Protein AF-A0A6C2YQS1-F1 (afdb_monomer_lite)

Sequence (411 aa):
MSFSQAERLVLRTVELLSPTHWSVVDHALEYRTVFTGYKEISEVEIIHVVGSLLERGLIQIIDQRAITEIQSLLLQQNCHGPIFGFPQTGCLDFTLSGAEQWRMAESSNATPNPNWSVSTERHVKYYCMTLEATRRLASVTDHSDQISVCGRTPIGRWRLVTWEDYLHGYVMDFVEINSNLLPAPQSTLSRSCDFLRIGDWLFFDFAKILAGKLLFGSPEADHENLQFSAEEGVCLALVSGLFGFGNATKDSVERGLHQVFRNATARSPVQVRGVVDQLISRGMIVVAANDGDKSPRRLPVNASSEINLVSNSIDNESLILSSNGISALRAIRQTYWRNDGWNDYVLGERLVEESRLEYYLTHSGAVHAARAYEKAAVKSYVSEIEMIETWCPYWWDIYPQGFRFRVRSIL

pLDDT: mean 73.85, std 17.31, range [25.89, 97.62]

Organism: NCBI:txid692036

Foldseek 3Di:
DADDLLLLLLQVLCVAPLAFPVCSLVSSVVVCVVDPPRVPQDSVNNNVSVVVCVVVQQKDQDAPVNQVVLVVVCVVVVAADLLQDARDHRGIHGDLVNLVVSCVNVVVPDDPDFFWKKKKKFKKKKKFLDPLLVVVLVVVCVPPPQKDKDDKDKDAWEDQFPPDIRGITIIIIMIGIHMHTPPDPVVVVVPVVPPVPSLNVLLLVVLLVLLCCQVPNDPPQPPVPQPDHSLLLLLLCLLRCQSVNPQDAPVNSLVSSCSSVVVNDPDDPDCSPCSVVVCVVVVQKDFDACPVPDDQPDDDDDDDHYPPSPDDDSPHRGIHGDPNSVVSNVVCCVRRVVPPCVSSSRMRMDGQKMKMKTKGPDPVSQVVVLVVVVVVPAQKDKADKDKDAWYHNYSSRIDRIMIIIMIMHDD

Radius of gyration: 25.56 Å; chains: 1; bounding box: 59×58×67 Å

Structure (mmCIF, N/CA/C/O backbone):
data_AF-A0A6C2YQS1-F1
#
_entry.id   AF-A0A6C2YQS1-F1
#
loop_
_atom_site.group_PDB
_atom_site.id
_atom_site.type_symbol
_atom_site.label_atom_id
_atom_site.label_alt_id
_atom_site.label_comp_id
_atom_site.label_asym_id
_atom_site.label_entity_id
_atom_site.label_seq_id
_atom_site.pdbx_PDB_ins_code
_atom_site.Cartn_x
_atom_site.Cartn_y
_atom_site.Cartn_z
_atom_site.occupancy
_atom_site.B_iso_or_equiv
_atom_site.auth_seq_id
_atom_site.auth_comp_id
_atom_site.auth_asym_id
_atom_site.auth_atom_id
_atom_site.pdbx_PDB_model_num
ATOM 1 N N . MET A 1 1 ? -9.844 2.515 33.259 1.00 70.94 1 MET A N 1
ATOM 2 C CA . MET A 1 1 ? -9.329 1.152 33.533 1.00 70.94 1 MET A CA 1
ATOM 3 C C . MET A 1 1 ? -7.872 1.099 33.104 1.00 70.94 1 MET A C 1
ATOM 5 O O . MET A 1 1 ? -7.515 1.849 32.207 1.00 70.94 1 MET A O 1
ATOM 9 N N . SER A 1 2 ? -7.039 0.270 33.735 1.00 87.88 2 SER A N 1
ATOM 10 C CA . SER A 1 2 ? -5.665 0.041 33.265 1.00 87.88 2 SER A CA 1
ATOM 11 C C . SER A 1 2 ? -5.615 -1.264 32.482 1.00 87.88 2 SER A 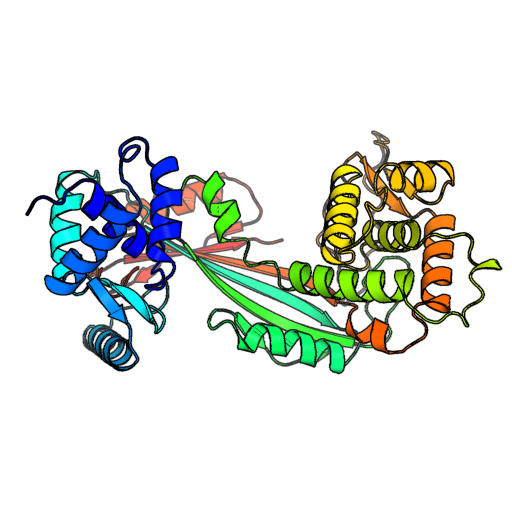C 1
ATOM 13 O O . SER A 1 2 ? -6.007 -2.291 33.026 1.00 87.88 2 SER A O 1
ATOM 15 N N . PHE A 1 3 ? -5.121 -1.217 31.246 1.00 93.25 3 PHE A N 1
ATOM 16 C CA . PHE A 1 3 ? -4.828 -2.410 30.451 1.00 93.25 3 PHE A CA 1
ATOM 17 C C . PHE A 1 3 ? -3.500 -3.039 30.879 1.00 93.25 3 PHE A C 1
ATOM 19 O O . PHE A 1 3 ? -2.530 -2.313 31.147 1.00 93.25 3 PHE A O 1
ATOM 26 N N . SER A 1 4 ? -3.451 -4.370 30.918 1.00 93.62 4 SER A N 1
ATOM 27 C CA . SER A 1 4 ? -2.218 -5.147 31.067 1.00 93.62 4 SER A CA 1
ATOM 28 C C . SER A 1 4 ? -1.286 -4.936 29.865 1.00 93.62 4 SER A C 1
ATOM 30 O O . SER A 1 4 ? -1.695 -4.417 28.826 1.00 93.62 4 SER A O 1
ATOM 32 N N . GLN A 1 5 ? -0.017 -5.338 29.974 1.00 91.50 5 GLN A N 1
ATOM 33 C CA . GLN A 1 5 ? 0.907 -5.250 28.835 1.00 91.50 5 GLN A CA 1
ATOM 34 C C . GLN A 1 5 ? 0.432 -6.101 27.647 1.00 91.50 5 GLN A C 1
ATOM 36 O O . GLN A 1 5 ? 0.480 -5.636 26.512 1.00 91.50 5 GLN A O 1
ATOM 41 N N . ALA A 1 6 ? -0.082 -7.307 27.894 1.00 93.19 6 ALA A N 1
ATOM 42 C CA . ALA A 1 6 ? -0.609 -8.166 26.838 1.00 93.19 6 ALA A CA 1
ATOM 43 C C . ALA A 1 6 ? -1.870 -7.577 26.181 1.00 93.19 6 ALA A C 1
ATOM 45 O O . ALA A 1 6 ? -1.970 -7.570 24.956 1.00 93.19 6 ALA A O 1
ATOM 46 N N . GLU A 1 7 ? -2.779 -6.984 26.963 1.00 95.12 7 GLU A N 1
ATOM 47 C CA . GLU A 1 7 ? -3.939 -6.257 26.423 1.00 95.12 7 GLU A CA 1
ATOM 48 C C . GLU A 1 7 ? -3.512 -5.074 25.555 1.00 95.12 7 GLU A C 1
ATOM 50 O O . GLU A 1 7 ? -4.018 -4.923 24.448 1.00 95.12 7 GLU A O 1
ATOM 55 N N . ARG A 1 8 ? -2.546 -4.266 26.009 1.00 92.69 8 ARG A N 1
ATOM 56 C CA . ARG A 1 8 ? -2.022 -3.142 25.216 1.00 92.69 8 ARG A CA 1
ATOM 57 C C . ARG A 1 8 ? -1.396 -3.610 23.906 1.00 92.69 8 ARG A C 1
ATOM 59 O O . ARG A 1 8 ? -1.625 -2.976 22.884 1.00 92.69 8 ARG A O 1
ATOM 66 N N . LEU A 1 9 ? -0.642 -4.713 23.916 1.00 91.00 9 LEU A N 1
ATOM 67 C CA . LEU A 1 9 ? -0.051 -5.276 22.700 1.00 91.00 9 LEU A CA 1
ATOM 68 C C . LEU A 1 9 ? -1.131 -5.708 21.698 1.00 91.00 9 LEU A C 1
ATOM 70 O O . LEU A 1 9 ? -1.037 -5.371 20.518 1.00 91.00 9 LEU A O 1
ATOM 74 N N . VAL A 1 10 ? -2.168 -6.412 22.161 1.00 92.69 10 VAL A N 1
ATOM 75 C CA . VAL A 1 10 ? -3.277 -6.863 21.304 1.00 92.69 10 VAL A CA 1
ATOM 76 C C . VAL A 1 10 ? -4.084 -5.680 20.777 1.00 92.69 10 VAL A C 1
ATOM 78 O O . VAL A 1 10 ? -4.277 -5.584 19.570 1.00 92.69 10 VAL A O 1
ATOM 81 N N . LEU A 1 11 ? -4.498 -4.746 21.638 1.00 92.81 11 LEU A N 1
ATOM 82 C CA . LEU A 1 11 ? -5.263 -3.562 21.228 1.00 92.81 11 LEU A CA 1
ATOM 83 C C . LEU A 1 11 ? -4.470 -2.684 20.256 1.00 92.81 11 LEU A C 1
ATOM 85 O O . LEU A 1 11 ? -5.029 -2.214 19.270 1.00 92.81 11 LEU A O 1
ATOM 89 N N . ARG A 1 12 ? -3.155 -2.538 20.461 1.00 88.81 12 ARG A N 1
ATOM 90 C CA . ARG A 1 12 ? -2.282 -1.839 19.513 1.00 88.81 12 ARG A CA 1
ATOM 91 C C . ARG A 1 12 ? -2.159 -2.585 18.185 1.00 88.81 12 ARG A C 1
ATOM 93 O O . ARG A 1 12 ? -2.128 -1.954 17.139 1.00 88.81 12 ARG A O 1
ATOM 100 N N . THR A 1 13 ? -2.107 -3.915 18.208 1.00 84.69 13 THR A N 1
ATOM 101 C CA . THR A 1 13 ? -2.098 -4.732 16.982 1.00 84.69 13 THR A CA 1
ATOM 102 C C . THR A 1 13 ? -3.413 -4.572 16.212 1.00 84.69 13 THR A C 1
ATOM 104 O O . THR A 1 13 ? -3.388 -4.418 14.994 1.00 84.69 13 THR A O 1
ATOM 107 N N . VAL A 1 14 ? -4.549 -4.548 16.919 1.00 87.56 14 VAL A N 1
ATOM 108 C CA . VAL A 1 14 ? -5.878 -4.296 16.341 1.00 87.56 14 VAL A CA 1
ATOM 109 C C . VAL A 1 14 ? -5.957 -2.901 15.724 1.00 87.56 14 VAL A C 1
ATOM 111 O O . VAL A 1 14 ? -6.312 -2.786 14.556 1.00 87.56 14 VAL A O 1
ATOM 114 N N . GLU A 1 15 ? -5.538 -1.869 16.460 1.00 85.06 15 GLU A N 1
ATOM 115 C CA . GLU A 1 15 ? -5.487 -0.480 15.986 1.00 85.06 15 GLU A CA 1
ATOM 116 C C . GLU A 1 15 ? -4.673 -0.332 14.699 1.00 85.06 15 GLU A C 1
ATOM 118 O O . GLU A 1 15 ? -5.109 0.341 13.775 1.00 85.06 15 GLU A O 1
ATOM 123 N N . LEU A 1 16 ? -3.490 -0.949 14.634 1.00 77.31 16 LEU A N 1
ATOM 124 C CA . LEU A 1 16 ? -2.558 -0.730 13.528 1.00 77.31 16 LEU A CA 1
ATOM 125 C C . LEU A 1 16 ? -2.881 -1.547 12.273 1.00 77.31 16 LEU A C 1
ATOM 127 O O . LEU A 1 16 ? -2.541 -1.103 11.180 1.00 77.31 16 LEU A O 1
ATOM 131 N N . LEU A 1 17 ? -3.454 -2.747 12.419 1.00 71.50 17 LEU A N 1
ATOM 132 C CA . LEU A 1 17 ? -3.538 -3.713 11.317 1.00 71.50 17 LEU A CA 1
ATOM 133 C C . LEU A 1 17 ? -4.948 -4.195 10.986 1.00 71.50 17 LEU A C 1
ATOM 135 O O . LEU A 1 17 ? -5.102 -4.828 9.946 1.00 71.50 17 LEU A O 1
ATOM 139 N N . SER A 1 18 ? -5.949 -3.970 11.849 1.00 76.94 18 SER A N 1
ATOM 140 C CA . SER A 1 18 ? -7.269 -4.620 11.723 1.00 76.94 18 SER A CA 1
ATOM 141 C C . SER A 1 18 ? -7.139 -6.117 11.371 1.00 76.94 18 SER A C 1
ATOM 143 O O . SER A 1 18 ? -7.647 -6.567 10.341 1.00 76.94 18 SER A O 1
ATOM 145 N N . PRO A 1 19 ? -6.364 -6.897 12.149 1.00 66.69 19 PRO A N 1
ATOM 146 C CA . PRO A 1 19 ? -5.962 -8.242 11.768 1.00 66.69 19 PRO A CA 1
ATOM 147 C C . PRO A 1 19 ? -7.165 -9.183 11.735 1.00 66.69 19 PRO A C 1
ATOM 149 O O . PRO A 1 19 ? -8.113 -9.027 12.501 1.00 66.69 19 PRO A O 1
ATOM 152 N N . THR A 1 20 ? -7.098 -10.235 10.922 1.00 75.62 20 THR A N 1
ATOM 153 C CA . THR A 1 20 ? -8.062 -11.336 11.043 1.00 75.62 20 THR A CA 1
ATOM 154 C C . THR A 1 20 ? -7.970 -11.982 12.425 1.00 75.62 20 THR A C 1
ATOM 156 O O . THR A 1 20 ? -6.904 -12.004 13.047 1.00 75.62 20 THR A O 1
ATOM 159 N N . HIS A 1 21 ? -9.069 -12.567 12.901 1.00 73.19 21 HIS A N 1
ATOM 160 C CA . HIS A 1 21 ? -9.059 -13.314 14.165 1.00 73.19 21 HIS A CA 1
ATOM 161 C C . HIS A 1 21 ? -8.071 -14.496 14.169 1.00 73.19 21 HIS A C 1
ATOM 163 O O . HIS A 1 21 ? -7.638 -14.915 15.238 1.00 73.19 21 HIS A O 1
ATOM 169 N N . TRP A 1 22 ? -7.668 -14.994 12.995 1.00 69.81 22 TRP A N 1
ATOM 170 C CA . TRP A 1 22 ? -6.648 -16.036 12.849 1.00 69.81 22 TRP A CA 1
ATOM 171 C C . TRP A 1 22 ? -5.214 -15.493 12.890 1.00 69.81 22 TRP A C 1
ATOM 173 O O . TRP A 1 22 ? -4.325 -16.182 13.371 1.00 69.81 22 TRP A O 1
ATOM 183 N N . SER A 1 23 ? -4.982 -14.269 12.401 1.00 77.69 23 SER A N 1
ATOM 184 C CA . SER A 1 23 ? -3.636 -13.694 12.236 1.00 77.69 23 SER A CA 1
ATOM 185 C C . SER A 1 23 ? -3.222 -12.738 13.358 1.00 77.69 23 SER A C 1
ATOM 187 O O . SER A 1 23 ? -2.073 -12.306 13.407 1.00 77.69 23 SER A O 1
ATOM 189 N N . VAL A 1 24 ? -4.142 -12.369 14.258 1.00 79.75 24 VAL A N 1
ATOM 190 C CA . VAL A 1 24 ? -3.860 -11.430 15.361 1.00 79.75 24 VAL A CA 1
ATOM 191 C C . VAL A 1 24 ? -2.733 -11.919 16.272 1.00 79.75 24 VAL A C 1
ATOM 193 O O . VAL A 1 24 ? -1.947 -11.110 16.758 1.00 79.75 24 VAL A O 1
ATOM 196 N N . VAL A 1 25 ? -2.628 -13.235 16.471 1.00 81.50 25 VAL A N 1
ATOM 197 C CA . VAL A 1 25 ? -1.597 -13.853 17.310 1.00 81.50 25 VAL A CA 1
ATOM 198 C C . VAL A 1 25 ? -0.216 -13.675 16.681 1.00 81.50 25 VAL A C 1
ATOM 200 O O . VAL A 1 25 ? 0.686 -13.152 17.337 1.00 81.50 25 VAL A O 1
ATOM 203 N N . ASP A 1 26 ? -0.078 -14.026 15.401 1.00 76.62 26 ASP A N 1
ATOM 204 C CA . ASP A 1 26 ? 1.176 -13.904 14.653 1.00 76.62 26 ASP A CA 1
ATOM 205 C C . ASP A 1 26 ? 1.649 -12.446 14.603 1.00 76.62 26 ASP A C 1
ATOM 207 O O . ASP A 1 26 ? 2.779 -12.138 14.989 1.00 76.62 26 ASP A O 1
ATOM 211 N N . HIS A 1 27 ? 0.758 -11.519 14.240 1.00 78.44 27 HIS A N 1
ATOM 212 C CA . HIS A 1 27 ? 1.090 -10.094 14.177 1.00 78.44 27 HIS A CA 1
ATOM 213 C C . HIS A 1 27 ? 1.464 -9.508 15.548 1.00 78.44 27 HIS A C 1
ATOM 215 O O . HIS A 1 27 ? 2.399 -8.710 15.649 1.00 78.44 27 HIS A O 1
ATOM 221 N N . ALA A 1 28 ? 0.777 -9.905 16.623 1.00 81.38 28 ALA A N 1
ATOM 222 C CA . ALA A 1 28 ? 1.113 -9.450 17.970 1.00 81.38 28 ALA A CA 1
ATOM 223 C C . ALA A 1 28 ? 2.494 -9.969 18.411 1.00 81.38 28 ALA A C 1
ATOM 225 O O . ALA A 1 28 ? 3.279 -9.215 18.996 1.00 81.38 28 ALA A O 1
ATOM 226 N N . LEU A 1 29 ? 2.832 -11.225 18.093 1.00 81.31 29 LEU A N 1
ATOM 227 C CA . LEU A 1 29 ? 4.155 -11.799 18.359 1.00 81.31 29 LEU A CA 1
ATOM 228 C C . LEU A 1 29 ? 5.267 -11.096 17.571 1.00 81.31 29 LEU A C 1
ATOM 230 O O . LEU A 1 29 ? 6.351 -10.877 18.123 1.00 81.31 29 LEU A O 1
ATOM 234 N N . GLU A 1 30 ? 5.008 -10.703 16.323 1.00 79.12 30 GLU A N 1
ATOM 235 C CA . GLU A 1 30 ? 5.934 -9.894 15.525 1.00 79.12 30 GLU A CA 1
ATOM 236 C C . GLU A 1 30 ? 6.138 -8.506 16.149 1.00 79.12 30 GLU A C 1
ATOM 238 O O . GLU A 1 30 ? 7.278 -8.110 16.428 1.00 79.12 30 GLU A O 1
ATOM 243 N N . TYR A 1 31 ? 5.056 -7.788 16.469 1.00 77.50 31 TYR A N 1
ATOM 244 C CA . TYR A 1 31 ? 5.139 -6.448 17.062 1.00 77.50 31 TYR A CA 1
ATOM 245 C C . TYR A 1 31 ? 5.791 -6.422 18.438 1.00 77.50 31 TYR A C 1
ATOM 247 O O . TYR A 1 31 ? 6.477 -5.453 18.776 1.00 77.50 31 TYR A O 1
ATOM 255 N N . ARG A 1 32 ? 5.661 -7.501 19.212 1.00 81.06 32 ARG A N 1
ATOM 256 C CA . ARG A 1 32 ? 6.355 -7.675 20.492 1.00 81.06 32 ARG A CA 1
ATOM 257 C C . ARG A 1 32 ? 7.863 -7.419 20.382 1.00 81.06 32 ARG A C 1
ATOM 259 O O . ARG A 1 32 ? 8.477 -6.941 21.332 1.00 81.06 32 ARG A O 1
ATOM 266 N N . THR A 1 33 ? 8.470 -7.748 19.238 1.00 74.12 33 THR A N 1
ATOM 267 C CA . THR A 1 33 ? 9.911 -7.552 19.002 1.00 74.12 33 THR A CA 1
ATOM 268 C C . THR A 1 33 ? 10.276 -6.101 18.688 1.00 74.12 33 THR A C 1
ATOM 270 O O . THR A 1 33 ? 11.383 -5.665 19.008 1.00 74.12 33 THR A O 1
ATOM 273 N N . VAL A 1 34 ? 9.340 -5.350 18.103 1.00 72.25 34 VAL A N 1
ATOM 274 C CA . VAL A 1 34 ? 9.510 -3.949 17.700 1.00 72.25 34 VAL A CA 1
ATOM 275 C C . VAL A 1 34 ? 9.379 -3.019 18.904 1.00 72.25 34 VAL A C 1
ATOM 277 O O . VAL A 1 34 ? 10.141 -2.064 19.049 1.00 72.25 34 VAL A O 1
ATOM 280 N N . PHE A 1 35 ? 8.443 -3.313 19.803 1.00 70.88 35 PHE A N 1
ATOM 281 C CA . PHE A 1 35 ? 8.203 -2.504 20.988 1.00 70.88 35 PHE A CA 1
ATOM 282 C C . PHE A 1 35 ? 8.990 -3.054 22.186 1.00 70.88 35 PHE A C 1
ATOM 284 O O . PHE A 1 35 ? 8.697 -4.119 22.727 1.00 70.88 35 PHE A O 1
ATOM 291 N N . THR A 1 36 ? 9.992 -2.299 22.643 1.00 58.44 36 THR A N 1
ATOM 292 C CA . THR A 1 36 ? 10.991 -2.723 23.645 1.00 58.44 36 THR A CA 1
ATOM 293 C C . THR A 1 36 ? 10.430 -3.121 25.020 1.00 58.44 36 THR A C 1
ATOM 295 O O . THR A 1 36 ? 11.177 -3.686 25.818 1.00 58.44 36 THR A O 1
ATOM 298 N N . GLY A 1 37 ? 9.140 -2.889 25.287 1.00 70.44 37 GLY A N 1
ATOM 299 C CA . GLY A 1 37 ? 8.467 -3.169 26.560 1.00 70.44 37 GLY A CA 1
ATOM 300 C C . GLY A 1 37 ? 7.665 -4.474 26.654 1.00 70.44 37 GLY A C 1
ATOM 301 O O . GLY A 1 37 ? 7.108 -4.724 27.715 1.00 70.44 37 GLY A O 1
ATOM 302 N N . TYR A 1 38 ? 7.585 -5.298 25.600 1.00 75.31 38 TYR A N 1
ATOM 303 C CA . TYR A 1 38 ? 6.633 -6.429 25.547 1.00 75.31 38 TYR A CA 1
ATOM 304 C C . TYR A 1 38 ? 7.278 -7.831 25.535 1.00 75.31 38 TYR A C 1
ATOM 306 O O . TYR A 1 38 ? 6.598 -8.824 25.297 1.00 75.31 38 TYR A O 1
ATOM 314 N N . LYS A 1 39 ? 8.590 -7.945 25.786 1.00 68.00 39 LYS A N 1
ATOM 315 C CA . LYS A 1 39 ? 9.417 -9.125 25.443 1.00 68.00 39 LYS A CA 1
ATOM 316 C C . LYS A 1 39 ? 9.021 -10.481 26.060 1.00 68.00 39 LYS A C 1
ATOM 318 O O . LYS A 1 39 ? 9.524 -11.493 25.581 1.00 68.00 39 LYS A O 1
ATOM 323 N N . GLU A 1 40 ? 8.133 -10.535 27.050 1.00 83.75 40 GLU A N 1
ATOM 324 C CA . GLU A 1 40 ? 7.796 -11.773 27.779 1.00 83.75 40 GLU A CA 1
ATOM 325 C C . GLU A 1 40 ? 6.407 -12.354 27.464 1.00 83.75 40 GLU A C 1
ATOM 327 O O . GLU A 1 40 ? 6.079 -13.434 27.945 1.00 83.75 40 GLU A O 1
ATOM 332 N N . ILE A 1 41 ? 5.605 -11.699 26.619 1.00 89.25 41 ILE A N 1
ATOM 333 C CA . ILE A 1 41 ? 4.220 -12.130 26.361 1.00 89.25 41 ILE A CA 1
ATOM 334 C C . ILE A 1 41 ? 4.194 -13.376 25.472 1.00 89.25 41 ILE A C 1
ATOM 336 O O . ILE A 1 41 ? 4.744 -13.356 24.368 1.00 89.25 41 ILE A O 1
ATOM 340 N N . SER A 1 42 ? 3.560 -14.452 25.937 1.00 92.56 42 SER A N 1
ATOM 341 C CA . SER A 1 42 ? 3.475 -15.731 25.212 1.00 92.56 42 SER A CA 1
ATOM 342 C C . SER A 1 42 ? 2.295 -15.795 24.231 1.00 92.56 42 SER A C 1
ATOM 344 O O . SER A 1 42 ? 1.331 -15.044 24.348 1.00 92.56 42 SER A O 1
ATOM 346 N N . GLU A 1 43 ? 2.335 -16.737 23.285 1.00 91.75 43 GLU A N 1
ATOM 347 C CA . GLU A 1 43 ? 1.226 -17.005 22.353 1.00 91.75 43 GLU A CA 1
ATOM 348 C C . GLU A 1 43 ? -0.086 -17.335 23.089 1.00 91.75 43 GLU A C 1
ATOM 350 O O . GLU A 1 43 ? -1.137 -16.763 22.806 1.00 91.75 43 GLU A O 1
ATOM 355 N N . VAL A 1 44 ? -0.007 -18.207 24.102 1.00 94.12 44 VAL A N 1
ATOM 356 C CA . VAL A 1 44 ? -1.153 -18.625 24.927 1.00 94.12 44 VAL A CA 1
ATOM 357 C C . VAL A 1 44 ? -1.773 -17.434 25.660 1.00 94.12 44 VAL A C 1
ATOM 359 O O . VAL A 1 44 ? -2.994 -17.328 25.766 1.00 94.12 44 VAL A O 1
ATOM 362 N N . GLU A 1 45 ? -0.935 -16.519 26.145 1.00 94.94 45 GLU A N 1
ATOM 363 C CA . GLU A 1 45 ? -1.384 -15.296 26.808 1.00 94.94 45 GLU A CA 1
ATOM 364 C C . GLU A 1 45 ? -2.108 -14.356 25.836 1.00 94.94 45 GLU A C 1
ATOM 366 O O . GLU A 1 45 ? -3.161 -13.826 26.184 1.00 94.94 45 GLU A O 1
ATOM 371 N N . ILE A 1 46 ? -1.611 -14.207 24.601 1.00 93.12 46 ILE A N 1
ATOM 372 C CA . ILE A 1 46 ? -2.275 -13.412 23.555 1.00 93.12 46 ILE A CA 1
ATOM 373 C C . ILE A 1 46 ? -3.659 -13.985 23.239 1.00 93.12 46 ILE A C 1
ATOM 375 O O . ILE A 1 46 ? -4.633 -13.235 23.218 1.00 93.12 46 ILE A O 1
ATOM 379 N N . ILE A 1 47 ? -3.772 -15.305 23.051 1.00 93.25 47 ILE A N 1
ATOM 380 C CA . ILE A 1 47 ? -5.056 -15.974 22.783 1.00 93.25 47 ILE A CA 1
ATOM 381 C C . ILE A 1 47 ? -6.049 -15.716 23.923 1.00 93.25 47 ILE A C 1
ATOM 383 O O . ILE A 1 47 ? -7.201 -15.348 23.678 1.00 93.25 47 ILE A O 1
ATOM 387 N N . HIS A 1 48 ? -5.601 -15.862 25.173 1.00 96.62 48 HIS A N 1
ATOM 388 C CA . HIS A 1 48 ? -6.441 -15.606 26.342 1.00 96.62 48 HIS A CA 1
ATOM 389 C C . HIS A 1 48 ? -6.908 -14.144 26.410 1.00 96.62 48 HIS A C 1
ATOM 391 O O . HIS A 1 48 ? -8.079 -13.873 26.676 1.00 96.62 48 HIS A O 1
ATOM 397 N N . VAL A 1 49 ? -6.011 -13.199 26.120 1.00 96.69 49 VAL A N 1
ATOM 398 C CA . VAL A 1 49 ? -6.323 -11.767 26.080 1.00 96.69 49 VAL A CA 1
ATOM 399 C C . VAL A 1 49 ? -7.326 -11.435 24.980 1.00 96.69 49 VAL A C 1
ATOM 401 O O . VAL A 1 49 ? -8.277 -10.709 25.251 1.00 96.69 49 VAL A O 1
ATOM 404 N N . VAL A 1 50 ? -7.169 -11.977 23.769 1.00 95.50 50 VAL A N 1
ATOM 405 C CA . VAL A 1 50 ? -8.134 -11.771 22.675 1.00 95.50 50 VAL A CA 1
ATOM 406 C C . VAL A 1 50 ? -9.528 -12.240 23.098 1.00 95.50 50 VAL A C 1
ATOM 408 O O . VAL A 1 50 ? -10.491 -11.488 22.949 1.00 95.50 50 VAL A O 1
ATOM 411 N N . GLY A 1 51 ? -9.633 -13.433 23.696 1.00 95.50 51 GLY A N 1
ATOM 412 C CA . GLY A 1 51 ? -10.895 -13.947 24.238 1.00 95.50 51 GLY A CA 1
ATOM 413 C C . GLY A 1 51 ? -11.504 -13.020 25.295 1.00 95.50 51 GLY A C 1
ATOM 414 O O . GLY A 1 51 ? -12.662 -12.633 25.181 1.00 95.50 51 GLY A O 1
ATOM 415 N N . SER A 1 52 ? -10.702 -12.577 26.266 1.00 97.44 52 SER A N 1
ATOM 416 C CA . SER A 1 52 ? -11.136 -11.647 27.321 1.00 97.44 52 SER A CA 1
ATOM 417 C C . SER A 1 52 ? -11.618 -10.296 26.770 1.00 97.44 52 SER A C 1
ATOM 419 O O . SER A 1 52 ? -12.635 -9.760 27.216 1.00 97.44 52 SER A O 1
ATOM 421 N N . LEU A 1 53 ? -10.927 -9.733 25.773 1.00 97.62 53 LEU A N 1
ATOM 422 C CA . LEU A 1 53 ? -11.311 -8.467 25.138 1.00 97.62 53 LEU A CA 1
ATOM 423 C C . LEU A 1 53 ? -12.618 -8.594 24.335 1.00 97.62 53 LEU A C 1
ATOM 425 O O . LEU A 1 53 ? -13.418 -7.654 24.346 1.00 97.62 53 LEU A O 1
ATOM 429 N N . LEU A 1 54 ? -12.848 -9.740 23.683 1.00 97.00 54 LEU A N 1
ATOM 430 C CA . LEU A 1 54 ? -14.108 -10.066 23.003 1.00 97.00 54 LEU A CA 1
ATOM 431 C C . LEU A 1 54 ? -15.259 -10.233 24.005 1.00 97.00 54 LEU A C 1
ATOM 433 O O . LEU A 1 54 ? -16.311 -9.623 23.835 1.00 97.00 54 LEU A O 1
ATOM 437 N N . GLU A 1 55 ? -15.055 -11.000 25.079 1.00 97.38 55 GLU A N 1
ATOM 438 C CA . GLU A 1 55 ? -16.059 -11.217 26.134 1.00 97.38 55 GLU A CA 1
ATOM 439 C C . GLU A 1 55 ? -16.476 -9.908 26.816 1.00 97.38 55 GLU A C 1
ATOM 441 O O . GLU A 1 55 ? -17.644 -9.712 27.154 1.00 97.38 55 GLU A O 1
ATOM 446 N N . ARG A 1 56 ? -15.530 -8.978 26.979 1.00 97.25 56 ARG A N 1
ATOM 447 C CA . ARG A 1 56 ? -15.779 -7.635 27.524 1.00 97.25 56 ARG A CA 1
ATOM 448 C C . ARG A 1 56 ? -16.372 -6.659 26.508 1.00 97.25 56 ARG A C 1
ATOM 450 O O . ARG A 1 56 ? -16.655 -5.521 26.879 1.00 97.25 56 ARG A O 1
ATOM 457 N N . GLY A 1 57 ? -16.528 -7.066 25.249 1.00 97.06 57 GLY A N 1
ATOM 458 C CA . GLY A 1 57 ? -17.049 -6.223 24.177 1.00 97.06 57 GLY A CA 1
ATOM 459 C C . GLY A 1 57 ? -16.173 -5.008 23.877 1.00 97.06 57 GLY A C 1
ATOM 460 O O . GLY A 1 57 ? -16.704 -3.954 23.536 1.00 97.06 57 GLY A O 1
ATOM 461 N N . LEU A 1 58 ? -14.851 -5.113 24.046 1.00 97.31 58 LEU A N 1
ATOM 462 C CA . LEU A 1 58 ? -13.902 -4.042 23.704 1.00 97.31 58 LEU A CA 1
ATOM 463 C C . LEU A 1 58 ? -13.421 -4.148 22.256 1.00 97.31 58 LEU A C 1
ATOM 465 O O . LEU A 1 58 ? -13.168 -3.143 21.597 1.00 97.31 58 LEU A O 1
ATOM 469 N N . ILE A 1 59 ? -13.333 -5.371 21.755 1.00 97.19 59 ILE A N 1
ATOM 470 C CA . ILE A 1 59 ? -13.120 -5.660 20.341 1.00 97.19 59 ILE A CA 1
ATOM 471 C C . ILE A 1 59 ? -14.267 -6.536 19.845 1.00 97.19 59 ILE A C 1
ATOM 473 O O . ILE A 1 59 ? -14.994 -7.135 20.638 1.00 97.19 59 ILE A O 1
ATOM 477 N N . GLN A 1 60 ? -14.434 -6.597 18.536 1.00 96.75 60 GLN A N 1
ATOM 478 C CA . GLN A 1 60 ? -15.451 -7.383 17.854 1.00 96.75 60 GLN A CA 1
ATOM 479 C C . GLN A 1 60 ? -14.867 -8.007 16.592 1.00 96.75 60 GLN A C 1
ATOM 481 O O . GLN A 1 60 ? -13.923 -7.475 16.009 1.00 96.75 60 GLN A O 1
ATOM 486 N N . ILE A 1 61 ? -15.450 -9.126 16.165 1.00 95.19 61 ILE A N 1
ATOM 487 C CA . ILE A 1 61 ? -15.218 -9.660 14.824 1.00 95.19 61 ILE A CA 1
ATOM 488 C C . ILE A 1 61 ? -16.167 -8.925 13.883 1.00 95.19 61 ILE A C 1
ATOM 490 O O . ILE A 1 61 ? -17.377 -8.922 14.096 1.00 95.19 61 ILE A O 1
ATOM 494 N N . ILE A 1 62 ? -15.610 -8.302 12.857 1.00 93.81 62 ILE A N 1
ATOM 495 C CA . ILE A 1 62 ? -16.352 -7.510 11.891 1.00 93.81 62 ILE A CA 1
ATOM 496 C C . ILE A 1 62 ? -17.098 -8.439 10.945 1.00 93.81 62 ILE A C 1
ATOM 498 O O . ILE A 1 62 ? -16.509 -9.280 10.270 1.00 93.81 62 ILE A O 1
ATOM 502 N N . ASP A 1 63 ? -18.412 -8.279 10.893 1.00 92.69 63 ASP A N 1
ATOM 503 C CA . ASP A 1 63 ? -19.281 -8.902 9.908 1.00 92.69 63 ASP A CA 1
ATOM 504 C C . ASP A 1 63 ? -19.947 -7.830 9.027 1.00 92.69 63 ASP A C 1
ATOM 506 O O . ASP A 1 63 ? -19.770 -6.622 9.214 1.00 92.69 63 ASP A O 1
ATOM 510 N N . GLN A 1 64 ? -20.741 -8.264 8.046 1.00 92.00 64 GLN A N 1
ATOM 511 C CA . GLN A 1 64 ? -21.431 -7.342 7.141 1.00 92.00 64 GLN A CA 1
ATOM 512 C C . GLN A 1 64 ? -22.394 -6.395 7.877 1.00 92.00 64 GLN A C 1
ATOM 514 O O . GLN A 1 64 ? -22.636 -5.267 7.432 1.00 92.00 64 GLN A O 1
ATOM 519 N N . ARG A 1 65 ? -22.959 -6.843 9.004 1.00 95.94 65 ARG A N 1
ATOM 520 C CA . ARG A 1 65 ? -23.857 -6.029 9.818 1.00 95.94 65 ARG A CA 1
ATOM 521 C C . ARG A 1 65 ? -23.072 -4.913 10.504 1.00 95.94 65 ARG A C 1
ATOM 523 O O . ARG A 1 65 ? -23.486 -3.763 10.391 1.00 95.94 65 ARG A O 1
ATOM 530 N N . ALA A 1 66 ? -21.938 -5.225 11.129 1.00 94.31 66 ALA A N 1
ATOM 531 C CA . ALA A 1 66 ? -21.050 -4.247 11.748 1.00 94.31 66 ALA A CA 1
ATOM 532 C C . ALA A 1 66 ? -20.597 -3.188 10.733 1.00 94.31 66 ALA A C 1
ATOM 534 O O . ALA A 1 66 ? -20.697 -1.997 11.013 1.00 94.31 66 ALA A O 1
ATOM 535 N N . ILE A 1 67 ? -20.208 -3.592 9.516 1.00 90.94 67 ILE A N 1
ATOM 536 C CA . ILE A 1 67 ? -19.853 -2.649 8.437 1.00 90.94 67 ILE A CA 1
ATOM 537 C C . ILE A 1 67 ? -21.020 -1.700 8.130 1.00 90.94 67 ILE A C 1
ATOM 539 O O . ILE A 1 67 ? -20.827 -0.488 8.034 1.00 90.94 67 ILE A O 1
ATOM 543 N N . THR A 1 68 ? -22.239 -2.232 8.019 1.00 93.56 68 THR A N 1
ATOM 544 C CA . THR A 1 68 ? -23.442 -1.432 7.732 1.00 93.56 68 THR A CA 1
ATOM 545 C C . THR A 1 68 ? -23.748 -0.441 8.861 1.00 93.56 68 THR A C 1
ATOM 547 O O . THR A 1 68 ? -24.117 0.709 8.603 1.00 93.56 68 THR A O 1
ATOM 550 N N . GLU A 1 69 ? -23.583 -0.861 10.117 1.00 94.94 69 GLU A N 1
ATOM 551 C CA . GLU A 1 69 ? -23.765 -0.011 11.298 1.00 94.94 69 GLU A CA 1
ATOM 552 C C . GLU A 1 69 ? -22.713 1.109 11.343 1.00 94.94 69 GLU A C 1
ATOM 554 O O . GLU A 1 69 ? -23.069 2.274 11.532 1.00 94.94 69 GLU A O 1
ATOM 559 N N . ILE A 1 70 ? -21.445 0.789 11.068 1.00 94.12 70 ILE A N 1
ATOM 560 C CA . ILE A 1 70 ? -20.346 1.759 10.979 1.00 94.12 70 ILE A CA 1
ATOM 561 C C . ILE A 1 70 ? -20.611 2.783 9.865 1.00 94.12 70 ILE A C 1
ATOM 563 O O . ILE A 1 70 ? -20.535 3.989 10.098 1.00 94.12 70 ILE A O 1
ATOM 567 N N . GLN A 1 71 ? -20.967 2.332 8.661 1.00 92.06 71 GLN A N 1
ATOM 568 C CA . GLN A 1 71 ? -21.291 3.220 7.538 1.00 92.06 71 GLN A CA 1
ATOM 569 C C . GLN A 1 71 ? -22.462 4.150 7.864 1.00 92.06 71 GLN A C 1
ATOM 571 O O . GLN A 1 71 ? -22.405 5.347 7.582 1.00 92.06 71 GLN A O 1
ATOM 576 N N . SER A 1 72 ? -23.509 3.614 8.495 1.00 94.94 72 SER A N 1
ATOM 577 C CA . SER A 1 72 ? -24.677 4.394 8.908 1.00 94.94 72 SER A CA 1
ATOM 578 C C . SER A 1 72 ? -24.304 5.458 9.942 1.00 94.94 72 SER A C 1
ATOM 580 O O . SER A 1 72 ? -24.747 6.599 9.823 1.00 94.94 72 SER A O 1
ATOM 582 N N . LEU A 1 73 ? -23.466 5.109 10.924 1.00 94.25 73 LEU A N 1
ATOM 583 C CA . LEU A 1 73 ? -22.967 6.035 11.941 1.00 94.25 73 LEU A CA 1
ATOM 584 C C . LEU A 1 73 ? -22.186 7.194 11.311 1.00 94.25 73 LEU A C 1
ATOM 586 O O . LEU A 1 73 ? -22.462 8.357 11.606 1.00 94.25 73 LEU A O 1
ATOM 590 N N . LEU A 1 74 ? -21.232 6.888 10.431 1.00 92.38 74 LEU A N 1
ATOM 591 C CA . LEU A 1 74 ? -20.400 7.901 9.782 1.00 92.38 74 LEU A CA 1
ATOM 592 C C . LEU A 1 74 ? -21.214 8.808 8.857 1.00 92.38 74 LEU A C 1
ATOM 594 O O . LEU A 1 74 ? -21.012 10.023 8.855 1.00 92.38 74 LEU A O 1
ATOM 598 N N . LEU A 1 75 ? -22.181 8.242 8.130 1.00 93.00 75 LEU A N 1
ATOM 599 C CA . LEU A 1 75 ? -23.088 9.005 7.277 1.00 93.00 75 LEU A CA 1
ATOM 600 C C . LEU A 1 75 ? -23.961 9.967 8.093 1.00 93.00 75 LEU A C 1
ATOM 602 O O . LEU A 1 75 ? -24.110 11.127 7.717 1.00 93.00 75 LEU A O 1
ATOM 606 N N . GLN A 1 76 ? -24.506 9.514 9.227 1.00 94.88 76 GLN A N 1
ATOM 607 C CA . GLN A 1 76 ? -25.301 10.359 10.129 1.00 94.88 76 GLN A CA 1
ATOM 608 C C . GLN A 1 76 ? -24.501 11.544 10.678 1.00 94.88 76 GLN A C 1
ATOM 610 O O . GLN A 1 76 ? -25.067 12.610 10.912 1.00 94.88 76 GLN A O 1
ATOM 615 N N . GLN A 1 77 ? -23.195 11.366 10.871 1.00 92.75 77 GLN A N 1
ATOM 616 C CA . GLN A 1 77 ? -22.297 12.406 11.368 1.00 92.75 77 GLN A CA 1
ATOM 617 C C . GLN A 1 77 ? -21.695 13.279 10.259 1.00 92.75 77 GLN A C 1
ATOM 619 O O . GLN A 1 77 ? -20.894 14.158 10.563 1.00 92.75 77 GLN A O 1
ATOM 624 N N . ASN A 1 78 ? -22.055 13.047 8.988 1.00 92.12 78 ASN A N 1
ATOM 625 C CA . ASN A 1 78 ? -21.419 13.680 7.830 1.00 92.12 78 ASN A CA 1
ATOM 626 C C . ASN A 1 78 ? -19.878 13.586 7.896 1.00 92.12 78 ASN A C 1
ATOM 628 O O . ASN A 1 78 ? -19.160 14.548 7.629 1.00 92.12 78 ASN A O 1
ATOM 632 N N . CYS A 1 79 ? -19.371 12.433 8.342 1.00 91.25 79 CYS A N 1
ATOM 633 C CA . CYS A 1 79 ? -17.958 12.242 8.629 1.00 91.25 79 CYS A CA 1
ATOM 634 C C . CYS A 1 79 ? -17.176 11.866 7.362 1.00 91.25 79 CYS A C 1
ATOM 636 O O . CYS A 1 79 ? -17.522 10.923 6.651 1.00 91.25 79 CYS A O 1
ATOM 638 N N . HIS A 1 80 ? -16.082 12.576 7.102 1.00 84.94 80 HIS A N 1
ATOM 639 C CA . HIS A 1 80 ? -15.105 12.244 6.076 1.00 84.94 80 HIS A CA 1
ATOM 640 C C . HIS A 1 80 ? -14.165 11.130 6.560 1.00 84.94 80 HIS A C 1
ATOM 642 O O . HIS A 1 80 ? -13.278 11.362 7.381 1.00 84.94 80 HIS A O 1
ATOM 648 N N . GLY A 1 81 ? -14.343 9.918 6.045 1.00 81.88 81 GLY A N 1
ATOM 649 C CA . GLY A 1 81 ? -13.517 8.763 6.395 1.00 81.88 81 GLY A CA 1
ATOM 650 C C . GLY A 1 81 ? -14.323 7.461 6.414 1.00 81.88 81 GLY A C 1
ATOM 651 O O . GLY A 1 81 ? -15.465 7.450 5.947 1.00 81.88 81 GLY A O 1
ATOM 652 N N . PRO A 1 82 ? -13.749 6.366 6.942 1.00 86.56 82 PRO A N 1
ATOM 653 C CA . PRO A 1 82 ? -12.402 6.268 7.517 1.00 86.56 82 PRO A CA 1
ATOM 654 C C . PRO A 1 82 ? -11.304 6.393 6.452 1.00 86.56 82 PRO A C 1
ATOM 656 O O . PRO A 1 82 ? -11.388 5.775 5.392 1.00 86.56 82 PRO A O 1
ATOM 659 N N . ILE A 1 83 ? -10.258 7.180 6.719 1.00 78.19 83 ILE A N 1
ATOM 660 C CA . ILE A 1 83 ? -9.132 7.353 5.775 1.00 78.19 83 ILE A CA 1
ATOM 661 C C . ILE A 1 83 ? -8.349 6.051 5.591 1.00 78.19 83 ILE A C 1
ATOM 663 O O . ILE A 1 83 ? -7.814 5.823 4.509 1.00 78.19 83 ILE A O 1
ATOM 667 N N . PHE A 1 84 ? -8.315 5.188 6.613 1.00 71.38 84 PHE A N 1
ATOM 668 C CA . PHE A 1 84 ? -7.693 3.865 6.521 1.00 71.38 84 PHE A CA 1
ATOM 669 C C . PHE A 1 84 ? -8.576 2.790 5.875 1.00 71.38 84 PHE A C 1
ATOM 671 O O . PHE A 1 84 ? -8.214 1.616 5.851 1.00 71.38 84 PHE A O 1
ATOM 678 N N . GLY A 1 85 ? -9.726 3.187 5.329 1.00 74.75 85 GLY A N 1
ATOM 679 C CA . GLY A 1 85 ? -10.719 2.260 4.812 1.00 74.75 85 GLY A CA 1
ATOM 680 C C . GLY A 1 85 ? -11.546 1.615 5.922 1.00 74.75 85 GLY A C 1
ATOM 681 O O . GLY A 1 85 ? -11.291 1.768 7.119 1.00 74.75 85 GLY A O 1
ATOM 682 N N . PHE A 1 86 ? -12.621 0.951 5.509 1.00 81.12 86 PHE A N 1
ATOM 683 C CA . PHE A 1 86 ? -13.468 0.203 6.430 1.00 81.12 86 PHE A CA 1
ATOM 684 C C . PHE A 1 86 ? -12.770 -1.094 6.842 1.00 81.12 86 PHE A C 1
ATOM 686 O O . PHE A 1 86 ? -12.047 -1.677 6.029 1.00 81.12 86 PHE A O 1
ATOM 693 N N . PRO A 1 87 ? -13.010 -1.584 8.069 1.00 84.25 87 PRO A N 1
ATOM 694 C CA . PRO A 1 87 ? -12.516 -2.894 8.446 1.00 84.25 87 PRO A CA 1
ATOM 695 C C . PRO A 1 87 ? -13.141 -3.976 7.559 1.00 84.25 87 PRO A C 1
ATOM 697 O O . PRO A 1 87 ? -14.309 -3.896 7.166 1.00 84.25 87 PRO A O 1
ATOM 700 N N . GLN A 1 88 ? -12.355 -5.005 7.253 1.00 80.50 88 GLN A N 1
ATOM 701 C CA . GLN A 1 88 ? -12.798 -6.120 6.422 1.00 80.50 88 GLN A CA 1
ATOM 702 C C . GLN A 1 88 ? -13.594 -7.147 7.235 1.00 80.50 88 GLN A C 1
ATOM 704 O O . GLN A 1 88 ? -13.397 -7.320 8.440 1.00 80.50 88 GLN A O 1
ATOM 709 N N . THR A 1 89 ? -14.486 -7.873 6.560 1.00 82.19 89 THR A N 1
ATOM 710 C CA . THR A 1 89 ? -15.234 -8.968 7.192 1.00 82.19 89 THR A CA 1
ATOM 711 C C . THR A 1 89 ? -14.276 -10.064 7.677 1.00 82.19 89 THR A C 1
ATOM 713 O O . THR A 1 89 ? -13.398 -10.505 6.942 1.00 82.19 89 THR A O 1
ATOM 716 N N . GLY A 1 90 ? -14.461 -10.528 8.913 1.00 80.44 90 GLY A N 1
ATOM 717 C CA . GLY A 1 90 ? -13.617 -11.518 9.585 1.00 80.44 90 GLY A CA 1
ATOM 718 C C . GLY A 1 90 ? -12.444 -10.925 10.374 1.00 80.44 90 GLY A C 1
ATOM 719 O O . GLY A 1 90 ? -11.783 -11.667 11.116 1.00 80.44 90 GLY A O 1
ATOM 720 N N . CYS A 1 91 ? -12.199 -9.617 10.258 1.00 86.19 91 CYS A N 1
ATOM 721 C CA . CYS A 1 91 ? -11.188 -8.908 11.035 1.00 86.19 91 CYS A CA 1
ATOM 722 C C . CYS A 1 91 ? -11.645 -8.586 12.454 1.00 86.19 91 CYS A C 1
ATOM 724 O O . CYS A 1 91 ? -12.834 -8.439 12.721 1.00 86.19 91 CYS A O 1
ATOM 726 N N . LEU A 1 92 ? -10.684 -8.489 13.367 1.00 90.81 92 LEU A N 1
ATOM 727 C CA . LEU A 1 92 ? -10.870 -7.900 14.680 1.00 90.81 92 LEU A CA 1
ATOM 728 C C . LEU A 1 92 ? -10.709 -6.389 14.566 1.00 90.81 92 LEU A C 1
ATOM 730 O O . LEU A 1 92 ? -9.710 -5.907 14.034 1.00 90.81 92 LEU A O 1
ATOM 734 N N . ASP A 1 93 ? -11.672 -5.662 15.114 1.00 94.81 93 ASP A N 1
ATOM 735 C CA . ASP A 1 93 ? -11.618 -4.211 15.268 1.00 94.81 93 ASP A CA 1
ATOM 736 C C . ASP A 1 93 ? -12.252 -3.822 16.612 1.00 94.81 93 ASP A C 1
ATOM 738 O O . ASP A 1 93 ? -12.847 -4.651 17.307 1.00 94.81 93 ASP A O 1
ATOM 742 N N . PHE A 1 94 ? -12.110 -2.569 17.016 1.00 95.81 94 PHE A N 1
ATOM 743 C CA . PHE A 1 94 ? -12.704 -2.050 18.236 1.00 95.81 94 PHE A CA 1
ATOM 744 C C . PHE A 1 94 ? -14.232 -2.056 18.177 1.00 95.81 94 PHE A C 1
ATOM 746 O O . PHE A 1 94 ? -14.852 -1.966 17.123 1.00 95.81 94 PHE A O 1
ATOM 753 N N . THR A 1 95 ? -14.871 -2.108 19.339 1.00 95.81 95 THR A N 1
ATOM 754 C CA . THR A 1 95 ? -16.216 -1.540 19.494 1.00 95.81 95 THR A CA 1
ATOM 755 C C . THR A 1 95 ? -16.096 -0.050 19.822 1.00 95.81 95 THR A C 1
ATOM 757 O O . THR A 1 95 ? -15.030 0.408 20.234 1.00 95.81 95 THR A O 1
ATOM 760 N N . LEU A 1 96 ? -17.189 0.720 19.736 1.00 92.81 96 LEU A N 1
ATOM 761 C CA . LEU A 1 96 ? -17.175 2.123 20.188 1.00 92.81 96 LEU A CA 1
ATOM 762 C C . LEU A 1 96 ? -16.682 2.254 21.639 1.00 92.81 96 LEU A C 1
ATOM 764 O O . LEU A 1 96 ? -15.820 3.079 21.934 1.00 92.81 96 LEU A O 1
ATOM 768 N N . SER A 1 97 ? -17.168 1.387 22.535 1.00 94.81 97 SER A N 1
ATOM 769 C CA . SER A 1 97 ? -16.754 1.406 23.942 1.00 94.81 97 SER A CA 1
ATOM 770 C C . SER A 1 97 ? -15.284 1.023 24.119 1.00 94.81 97 SER A C 1
ATOM 772 O O . SER A 1 97 ? -14.578 1.633 24.924 1.00 94.81 97 SER A O 1
ATOM 774 N N . GLY A 1 98 ? -14.799 0.034 23.364 1.00 95.81 98 GLY A N 1
ATOM 775 C CA . GLY A 1 98 ? -13.394 -0.354 23.398 1.00 95.81 98 GLY A CA 1
ATOM 776 C C . GLY A 1 98 ? -12.465 0.746 22.911 1.00 95.81 98 GLY A C 1
ATOM 777 O O . GLY A 1 98 ? -11.473 1.034 23.577 1.00 95.81 98 GLY A O 1
ATOM 778 N N . ALA A 1 99 ? -12.823 1.406 21.809 1.00 92.50 99 ALA A N 1
ATOM 779 C CA . ALA A 1 99 ? -12.094 2.543 21.265 1.00 92.50 99 ALA A CA 1
ATOM 780 C C . ALA A 1 99 ? -12.021 3.708 22.263 1.00 92.50 99 ALA A C 1
ATOM 782 O O . ALA A 1 99 ? -10.960 4.290 22.481 1.00 92.50 99 ALA A O 1
ATOM 783 N N . GLU A 1 100 ? -13.131 4.046 22.923 1.00 91.69 100 GLU A N 1
ATOM 784 C CA . GLU A 1 100 ? -13.152 5.073 23.971 1.00 91.69 100 GLU A CA 1
ATOM 785 C C . GLU A 1 100 ? -12.241 4.717 25.150 1.00 91.69 100 GLU A C 1
ATOM 787 O O . GLU A 1 100 ? -11.429 5.541 25.575 1.00 91.69 100 GLU A O 1
ATOM 792 N N . GLN A 1 101 ? -12.327 3.484 25.657 1.00 94.06 101 GLN A N 1
ATOM 793 C CA . GLN A 1 101 ? -11.487 3.035 26.770 1.00 94.06 101 GLN A CA 1
ATOM 794 C C . GLN A 1 101 ? -10.002 3.007 26.397 1.00 94.06 101 GLN A C 1
ATOM 796 O O . GLN A 1 101 ? -9.163 3.416 27.204 1.00 94.06 101 GLN A O 1
ATOM 801 N N . TRP A 1 102 ? -9.682 2.564 25.179 1.00 92.12 102 TRP A N 1
ATOM 802 C CA . TRP A 1 102 ? -8.331 2.587 24.628 1.00 92.12 102 TRP A CA 1
ATOM 803 C C . TRP A 1 102 ? -7.781 4.012 24.557 1.00 92.12 102 TRP A C 1
ATOM 805 O O . TRP A 1 102 ? -6.729 4.294 25.131 1.00 92.12 102 TRP A O 1
ATOM 815 N N . ARG A 1 103 ? -8.545 4.946 23.975 1.00 86.88 103 ARG A N 1
ATOM 816 C CA . ARG A 1 103 ? -8.161 6.363 23.891 1.00 86.88 103 ARG A CA 1
ATOM 817 C C . ARG A 1 103 ? -7.935 6.984 25.260 1.00 86.88 103 ARG A C 1
ATOM 819 O O . ARG A 1 103 ? -6.941 7.681 25.443 1.00 86.88 103 ARG A O 1
ATOM 826 N N . MET A 1 104 ? -8.803 6.726 26.238 1.00 87.25 104 MET A N 1
ATOM 827 C CA . MET A 1 104 ? -8.616 7.240 27.602 1.00 87.25 104 MET A CA 1
ATOM 828 C C . MET A 1 104 ? -7.328 6.708 28.251 1.00 87.25 104 MET A C 1
ATOM 830 O O . MET A 1 104 ? -6.634 7.451 28.952 1.00 87.25 104 MET A O 1
ATOM 834 N N . ALA A 1 105 ? -6.985 5.441 28.006 1.00 87.94 105 ALA A N 1
ATOM 835 C CA . ALA A 1 105 ? -5.765 4.833 28.529 1.00 87.94 105 ALA A CA 1
ATOM 836 C C . ALA A 1 105 ? -4.492 5.392 27.863 1.00 87.94 105 ALA A C 1
ATOM 838 O O . ALA A 1 105 ? -3.510 5.657 28.561 1.00 87.94 105 ALA A O 1
ATOM 839 N N . GLU A 1 106 ? -4.515 5.622 26.547 1.00 82.94 106 GLU A N 1
ATOM 840 C CA . GLU A 1 106 ? -3.361 6.120 25.781 1.00 82.94 106 GLU A CA 1
ATOM 841 C C . GLU A 1 106 ? -3.164 7.638 25.892 1.00 82.94 106 GLU A C 1
ATOM 843 O O . GLU A 1 106 ? -2.031 8.105 26.013 1.00 82.94 106 GLU A O 1
ATOM 848 N N . SER A 1 107 ? -4.245 8.422 25.974 1.00 72.38 107 SER A N 1
ATOM 849 C CA . SER A 1 107 ? -4.180 9.886 26.163 1.00 72.38 107 SER A CA 1
ATOM 850 C C . SER A 1 107 ? -3.468 10.286 27.457 1.00 72.38 107 SER A C 1
ATOM 852 O O . SER A 1 107 ? -2.925 11.380 27.564 1.00 72.38 107 SER A O 1
ATOM 854 N N . SER A 1 108 ? -3.445 9.388 28.443 1.00 61.34 108 SER A N 1
ATOM 855 C CA . SER A 1 108 ? -2.730 9.587 29.706 1.00 61.34 108 SER A CA 1
ATOM 856 C C . SER A 1 108 ? -1.203 9.455 29.559 1.00 61.34 108 SER A C 1
ATOM 858 O O . SER A 1 108 ? -0.475 9.898 30.443 1.00 61.34 108 SER A O 1
ATOM 860 N N . ASN A 1 109 ? -0.715 8.856 28.463 1.00 57.44 109 ASN A N 1
ATOM 861 C CA . ASN A 1 109 ? 0.700 8.530 28.246 1.00 57.44 109 ASN A CA 1
ATOM 862 C C . ASN A 1 109 ? 1.336 9.257 27.046 1.00 57.44 109 ASN A C 1
ATOM 864 O O . ASN A 1 109 ? 2.562 9.260 26.933 1.00 57.44 109 ASN A O 1
ATOM 868 N N . ALA A 1 110 ? 0.547 9.859 26.149 1.00 55.41 110 ALA A N 1
ATOM 869 C CA . ALA A 1 110 ? 1.043 10.419 24.894 1.00 55.41 110 ALA A CA 1
ATOM 870 C C . ALA A 1 110 ? 1.084 11.957 24.889 1.00 55.41 110 ALA A C 1
ATOM 872 O O . ALA A 1 110 ? 0.096 12.632 25.174 1.00 55.41 110 ALA A O 1
ATOM 873 N N . THR A 1 111 ? 2.212 12.529 24.461 1.00 47.69 111 THR A N 1
ATOM 874 C CA . THR A 1 111 ? 2.215 13.866 23.857 1.00 47.69 111 THR A CA 1
ATOM 875 C C . THR A 1 111 ? 1.429 13.787 22.545 1.00 47.69 111 THR A C 1
ATOM 877 O O . THR A 1 111 ? 1.748 12.926 21.721 1.00 47.69 111 THR A O 1
ATOM 880 N N . PRO A 1 112 ? 0.420 14.647 22.311 1.00 47.03 112 PRO A N 1
ATOM 881 C CA . PRO A 1 112 ? -0.327 14.641 21.059 1.00 47.03 112 PRO A CA 1
ATOM 882 C C . PRO A 1 112 ? 0.644 14.898 19.903 1.00 47.03 112 PRO A C 1
ATOM 884 O O . PRO A 1 112 ? 1.196 15.989 19.762 1.00 47.03 112 PRO A O 1
ATOM 887 N N . ASN A 1 113 ? 0.904 13.865 19.108 1.00 51.56 113 ASN A N 1
ATOM 888 C CA . ASN A 1 113 ? 1.779 13.946 17.950 1.00 51.56 113 ASN A CA 1
ATOM 889 C C . ASN A 1 113 ? 0.991 14.596 16.808 1.00 51.56 113 ASN A C 1
ATOM 891 O O . ASN A 1 113 ? 0.036 13.991 16.373 1.00 51.56 113 ASN A O 1
ATOM 895 N N . PRO A 1 114 ? 1.327 15.784 16.290 1.00 53.06 114 PRO A N 1
ATOM 896 C CA . PRO A 1 114 ? 0.462 16.529 15.367 1.00 53.06 114 PRO A CA 1
ATOM 897 C C . PRO A 1 114 ? 0.196 15.876 13.992 1.00 53.06 114 PRO A C 1
ATOM 899 O O . PRO A 1 114 ? -0.634 16.408 13.252 1.00 53.06 114 PRO A O 1
ATOM 902 N N . ASN A 1 115 ? 0.845 14.758 13.650 1.00 56.09 115 ASN A N 1
ATOM 903 C CA . ASN A 1 115 ? 0.791 14.125 12.326 1.00 56.09 115 ASN A CA 1
ATOM 904 C C . ASN A 1 115 ? 0.044 12.785 12.416 1.00 56.09 115 ASN A C 1
ATOM 906 O O . ASN A 1 115 ? 0.572 11.864 13.037 1.00 56.09 115 ASN A O 1
ATOM 910 N N . TRP A 1 116 ? -1.147 12.653 11.818 1.00 65.75 116 TRP A N 1
ATOM 911 C CA . TRP A 1 116 ? -2.043 11.538 12.173 1.00 65.75 116 TRP A CA 1
ATOM 912 C C . TRP A 1 116 ? -2.383 10.563 11.047 1.00 65.75 116 TRP A C 1
ATOM 914 O O . TRP A 1 116 ? -2.564 9.388 11.342 1.00 65.75 116 TRP A O 1
ATOM 924 N N . SER A 1 117 ? -2.449 10.959 9.771 1.00 62.88 117 SER A N 1
ATOM 925 C CA . SER A 1 117 ? -2.691 9.960 8.714 1.00 62.88 117 SER A CA 1
ATOM 926 C C . SER A 1 117 ? -2.260 10.396 7.322 1.00 62.88 117 SER A C 1
ATOM 928 O O . SER A 1 117 ? -2.242 11.580 6.982 1.00 62.88 117 SER A O 1
ATOM 930 N N . VAL A 1 118 ? -1.899 9.397 6.520 1.00 64.38 118 VAL A N 1
ATOM 931 C CA . VAL A 1 118 ? -1.473 9.551 5.135 1.00 64.38 118 VAL A CA 1
ATOM 932 C C . VAL A 1 118 ? -2.267 8.581 4.278 1.00 64.38 118 VAL A C 1
ATOM 934 O O . VAL A 1 118 ? -2.262 7.382 4.543 1.00 64.38 118 VAL A O 1
ATOM 937 N N . SER A 1 119 ? -2.894 9.093 3.227 1.00 71.94 119 SER A N 1
ATOM 938 C CA . SER A 1 119 ? -3.428 8.294 2.129 1.00 71.94 119 SER A CA 1
ATOM 939 C C . SER A 1 119 ? -2.598 8.575 0.885 1.00 71.94 119 SER A C 1
ATOM 941 O O . SER A 1 119 ? -2.560 9.701 0.401 1.00 71.94 119 SER A O 1
ATOM 943 N N . THR A 1 120 ? -1.940 7.564 0.350 1.00 72.56 120 THR A N 1
ATOM 944 C CA . THR A 1 120 ? -1.212 7.616 -0.912 1.00 72.56 120 THR A CA 1
ATOM 945 C C . THR A 1 120 ? -2.082 7.028 -2.011 1.00 72.56 120 THR A C 1
ATOM 947 O O . THR A 1 120 ? -2.506 5.883 -1.935 1.00 72.56 120 THR A O 1
ATOM 950 N N . GLU A 1 121 ? -2.333 7.812 -3.045 1.00 77.94 121 GLU A N 1
ATOM 951 C CA . GLU A 1 121 ? -2.984 7.405 -4.279 1.00 77.94 121 GLU A CA 1
ATOM 952 C C . GLU A 1 121 ? -1.922 7.346 -5.382 1.00 77.94 121 GLU A C 1
ATOM 954 O O . GLU A 1 121 ? -1.333 8.361 -5.776 1.00 77.94 121 GLU A O 1
ATOM 959 N N . ARG A 1 122 ? -1.659 6.135 -5.865 1.00 77.31 122 ARG A N 1
ATOM 960 C CA . ARG A 1 122 ? -0.637 5.830 -6.861 1.00 77.31 122 ARG A CA 1
ATOM 961 C C . ARG A 1 122 ? -1.311 5.494 -8.188 1.00 77.31 122 ARG A C 1
ATOM 963 O O . ARG A 1 122 ? -2.075 4.540 -8.283 1.00 77.31 122 ARG A O 1
ATOM 970 N N . HIS A 1 123 ? -0.999 6.271 -9.222 1.00 78.44 123 HIS A N 1
ATOM 971 C CA . HIS A 1 123 ? -1.500 6.076 -10.582 1.00 78.44 123 HIS A CA 1
ATOM 972 C C . HIS A 1 123 ? -0.457 5.349 -11.417 1.00 78.44 123 HIS A C 1
ATOM 974 O O . HIS A 1 123 ? 0.579 5.915 -11.786 1.00 78.44 123 HIS A O 1
ATOM 980 N N . VAL A 1 124 ? -0.740 4.094 -11.741 1.00 75.62 124 VAL A N 1
ATOM 981 C CA . VAL A 1 124 ? 0.160 3.217 -12.488 1.00 75.62 124 VAL A CA 1
ATOM 982 C C . VAL A 1 124 ? -0.456 2.877 -13.833 1.00 75.62 124 VAL A C 1
ATOM 984 O O . VAL A 1 124 ? -1.622 2.518 -13.924 1.00 75.62 124 VAL A O 1
ATOM 987 N N . LYS A 1 125 ? 0.330 2.963 -14.903 1.00 81.94 125 LYS A N 1
ATOM 988 C CA . LYS A 1 125 ? -0.070 2.475 -16.221 1.00 81.94 125 LYS A CA 1
ATOM 989 C C . LYS A 1 125 ? 0.629 1.174 -16.530 1.00 81.94 125 LYS A C 1
ATOM 991 O O . LYS A 1 125 ? 1.858 1.131 -16.577 1.00 81.94 125 LYS A O 1
ATOM 996 N N . TYR A 1 126 ? -0.166 0.152 -16.806 1.00 80.56 126 TYR A N 1
ATOM 997 C CA . TYR A 1 126 ? 0.311 -1.134 -17.278 1.00 80.56 126 TYR A CA 1
ATOM 998 C C . TYR A 1 126 ? 0.081 -1.257 -18.777 1.00 80.56 126 TYR A C 1
ATOM 1000 O O . TYR A 1 126 ? -1.015 -1.023 -19.284 1.00 80.56 126 TYR A O 1
ATOM 1008 N N . TYR A 1 127 ? 1.125 -1.643 -19.494 1.00 81.56 127 TYR A N 1
ATOM 1009 C CA . TYR A 1 127 ? 1.133 -1.753 -20.942 1.00 81.56 127 TYR A CA 1
ATOM 1010 C C . TYR A 1 127 ? 1.238 -3.215 -21.326 1.00 81.56 127 TYR A C 1
ATOM 1012 O O . TYR A 1 127 ? 2.239 -3.867 -21.051 1.00 81.56 127 TYR A O 1
ATOM 1020 N N . CYS A 1 128 ? 0.191 -3.715 -21.958 1.00 81.62 128 CYS A N 1
ATOM 1021 C CA . CYS A 1 128 ? -0.001 -5.107 -22.315 1.00 81.62 128 CYS A CA 1
ATOM 1022 C C . CYS A 1 128 ? 0.122 -5.274 -23.830 1.00 81.62 128 CYS A C 1
ATOM 1024 O O . CYS A 1 128 ? -0.435 -4.484 -24.592 1.00 81.62 128 CYS A O 1
ATOM 1026 N N . MET A 1 129 ? 0.771 -6.335 -24.302 1.00 80.06 129 MET A N 1
ATOM 1027 C CA . MET A 1 129 ? 0.795 -6.621 -25.743 1.00 80.06 129 MET A CA 1
ATOM 1028 C C . MET A 1 129 ? -0.501 -7.259 -26.264 1.00 80.06 129 MET A C 1
ATOM 1030 O O . MET A 1 129 ? -0.851 -7.057 -27.427 1.00 80.06 129 MET A O 1
ATOM 1034 N N . THR A 1 130 ? -1.220 -8.024 -25.437 1.00 82.19 130 THR A N 1
ATOM 1035 C CA . THR A 1 130 ? -2.421 -8.770 -25.855 1.00 82.19 130 THR A CA 1
ATOM 1036 C C . THR A 1 130 ? -3.637 -8.453 -24.998 1.00 82.19 130 THR A C 1
ATOM 1038 O O . THR A 1 130 ? -3.538 -7.950 -23.880 1.00 82.19 130 THR A O 1
ATOM 1041 N N . LEU A 1 131 ? -4.817 -8.804 -25.518 1.00 84.94 131 LEU A N 1
ATOM 1042 C CA . LEU A 1 131 ? -6.056 -8.791 -24.739 1.00 84.94 131 LEU A CA 1
ATOM 1043 C C . LEU A 1 131 ? -5.995 -9.764 -23.561 1.00 84.94 131 LEU A C 1
ATOM 1045 O O . LEU A 1 131 ? -6.557 -9.480 -22.509 1.00 84.94 131 LEU A O 1
ATOM 1049 N N . GLU A 1 132 ? -5.326 -10.900 -23.715 1.00 82.31 132 GLU A N 1
ATOM 1050 C CA . GLU A 1 132 ? -5.253 -11.896 -22.652 1.00 82.31 132 GLU A CA 1
ATOM 1051 C C . GLU A 1 132 ? -4.380 -11.417 -21.485 1.00 82.31 132 GLU A C 1
ATOM 1053 O O . GLU A 1 132 ? -4.787 -11.564 -20.335 1.00 82.31 132 GLU A O 1
ATOM 1058 N N . ALA A 1 133 ? -3.275 -10.713 -21.766 1.00 78.56 133 ALA A N 1
ATOM 1059 C CA . ALA A 1 133 ? -2.515 -9.987 -20.746 1.00 78.56 133 ALA A CA 1
ATOM 1060 C C . ALA A 1 133 ? -3.410 -9.016 -19.957 1.00 78.56 133 ALA A C 1
ATOM 1062 O O . ALA A 1 133 ? -3.383 -9.022 -18.729 1.00 78.56 133 ALA A O 1
ATOM 1063 N N . THR A 1 134 ? -4.269 -8.244 -20.644 1.00 83.88 134 THR A N 1
ATOM 1064 C CA . THR A 1 134 ? -5.188 -7.315 -19.955 1.00 83.88 134 THR A CA 1
ATOM 1065 C C . THR A 1 134 ? -6.196 -8.029 -19.054 1.00 83.88 134 THR A C 1
ATOM 1067 O O . THR A 1 134 ? -6.528 -7.523 -17.987 1.00 83.88 134 THR A O 1
ATOM 1070 N N . ARG A 1 135 ? -6.682 -9.215 -19.453 1.00 84.62 135 ARG A N 1
ATOM 1071 C CA . ARG A 1 135 ? -7.628 -10.001 -18.642 1.00 84.62 135 ARG A CA 1
ATOM 1072 C C . ARG A 1 135 ? -6.963 -10.564 -17.398 1.00 84.62 135 ARG A C 1
ATOM 1074 O O . ARG A 1 135 ? -7.531 -10.463 -16.318 1.00 84.62 135 ARG A O 1
ATOM 1081 N N . ARG A 1 136 ? -5.761 -11.122 -17.544 1.00 76.50 136 ARG A N 1
ATOM 1082 C CA . ARG A 1 136 ? -4.992 -11.637 -16.406 1.00 76.50 136 ARG A CA 1
ATOM 1083 C C . ARG A 1 136 ? -4.676 -10.528 -15.421 1.00 76.50 136 ARG A C 1
ATOM 1085 O O . ARG A 1 136 ? -4.916 -10.701 -14.235 1.00 76.50 136 ARG A O 1
ATOM 1092 N N . LEU A 1 137 ? -4.226 -9.381 -15.920 1.00 76.31 137 LEU A N 1
ATOM 1093 C CA . LEU A 1 137 ? -3.940 -8.223 -15.087 1.00 76.31 137 LEU A CA 1
ATOM 1094 C C . LEU A 1 137 ? -5.192 -7.742 -14.326 1.00 76.31 137 LEU A C 1
ATOM 1096 O O . LEU A 1 137 ? -5.109 -7.505 -13.127 1.00 76.31 137 LEU A O 1
ATOM 1100 N N . ALA A 1 138 ? -6.357 -7.680 -14.983 1.00 78.31 138 ALA A N 1
ATOM 1101 C CA . ALA A 1 138 ? -7.626 -7.359 -14.321 1.00 78.31 138 ALA A CA 1
ATOM 1102 C C . ALA A 1 138 ? -8.039 -8.406 -13.267 1.00 78.31 138 ALA A C 1
ATOM 1104 O O . ALA A 1 138 ? -8.556 -8.047 -12.218 1.00 78.31 138 ALA A O 1
ATOM 1105 N N . SER A 1 139 ? -7.772 -9.696 -13.495 1.00 76.50 139 SER A N 1
ATOM 1106 C CA . SER A 1 139 ? -8.117 -10.733 -12.510 1.00 76.50 139 SER A CA 1
ATOM 1107 C C . SER A 1 139 ? -7.296 -10.648 -11.220 1.00 76.50 139 SER A C 1
ATOM 1109 O O . SER A 1 139 ? -7.750 -11.109 -10.180 1.00 76.50 139 SER A O 1
ATOM 1111 N N . VAL A 1 140 ? -6.110 -10.022 -11.252 1.00 66.69 140 VAL A N 1
ATOM 1112 C CA . VAL A 1 140 ? -5.318 -9.782 -10.031 1.00 66.69 140 VAL A CA 1
ATOM 1113 C C . VAL A 1 140 ? -6.019 -8.784 -9.107 1.00 66.69 140 VAL A C 1
ATOM 1115 O O . VAL A 1 140 ? -5.904 -8.885 -7.888 1.00 66.69 140 VAL A O 1
ATOM 1118 N N . THR A 1 141 ? -6.776 -7.836 -9.666 1.00 67.12 141 THR A N 1
ATOM 1119 C CA . THR A 1 141 ? -7.461 -6.797 -8.882 1.00 67.12 141 THR A CA 1
ATOM 1120 C C . THR A 1 141 ? -8.794 -7.229 -8.305 1.00 67.12 141 THR A C 1
ATOM 1122 O O . THR A 1 141 ? -9.243 -6.614 -7.346 1.00 67.12 141 THR A O 1
ATOM 1125 N N . ASP A 1 142 ? -9.377 -8.329 -8.788 1.00 60.06 142 ASP A N 1
ATOM 1126 C CA . ASP A 1 142 ? -10.600 -8.914 -8.212 1.00 60.06 142 ASP A CA 1
ATOM 1127 C C . ASP A 1 142 ? -10.401 -9.383 -6.751 1.00 60.06 142 ASP A C 1
ATOM 1129 O O . ASP A 1 142 ? -11.343 -9.814 -6.086 1.00 60.06 142 ASP A O 1
ATOM 1133 N N . HIS A 1 143 ? -9.169 -9.318 -6.241 1.00 56.06 143 HIS A N 1
ATOM 1134 C CA . HIS A 1 143 ? -8.793 -9.679 -4.878 1.00 56.06 143 HIS A CA 1
ATOM 1135 C C . HIS A 1 143 ? -8.393 -8.479 -4.004 1.00 56.06 143 HIS A C 1
ATOM 1137 O O . HIS A 1 143 ? -7.951 -8.691 -2.876 1.00 56.06 143 HIS A O 1
ATOM 1143 N N . SER A 1 144 ? -8.525 -7.236 -4.489 1.00 62.16 144 SER A N 1
ATOM 1144 C CA . SER A 1 144 ? -8.164 -6.040 -3.719 1.00 62.16 144 SER A CA 1
ATOM 1145 C C . SER A 1 144 ? -9.152 -4.889 -3.906 1.00 62.16 144 SER A C 1
ATOM 1147 O O . SER A 1 144 ? -9.196 -4.255 -4.958 1.00 62.16 144 SER A O 1
ATOM 1149 N N . ASP A 1 145 ? -9.865 -4.540 -2.832 1.00 61.50 145 ASP A N 1
ATOM 1150 C CA . ASP A 1 145 ? -10.769 -3.377 -2.782 1.00 61.50 145 ASP A CA 1
ATOM 1151 C C . ASP A 1 145 ? -10.028 -2.026 -2.883 1.00 61.50 145 ASP A C 1
ATOM 1153 O O . ASP A 1 145 ? -10.645 -0.972 -3.025 1.00 61.50 145 ASP A O 1
ATOM 1157 N N . GLN A 1 146 ? -8.695 -2.042 -2.795 1.00 68.38 146 GLN A N 1
ATOM 1158 C CA . GLN A 1 146 ? -7.837 -0.853 -2.787 1.00 68.38 146 GLN A CA 1
ATOM 1159 C C . GLN A 1 146 ? -7.322 -0.467 -4.180 1.00 68.38 146 GLN A C 1
ATOM 1161 O O . GLN A 1 146 ? -6.600 0.523 -4.318 1.00 68.38 146 GLN A O 1
ATOM 1166 N N . ILE A 1 147 ? -7.669 -1.240 -5.215 1.00 71.56 147 ILE A N 1
ATOM 1167 C CA . ILE A 1 147 ? -7.165 -1.046 -6.574 1.00 71.56 147 ILE A CA 1
ATOM 1168 C C . ILE A 1 147 ? -8.335 -0.848 -7.527 1.00 71.56 147 ILE A C 1
ATOM 1170 O O . ILE A 1 147 ? -9.130 -1.751 -7.770 1.00 71.56 147 ILE A O 1
ATOM 1174 N N . SER A 1 148 ? -8.410 0.341 -8.115 1.00 77.31 148 SER A N 1
ATOM 1175 C CA . SER A 1 148 ? -9.363 0.635 -9.179 1.00 77.31 148 SER A CA 1
ATOM 1176 C C . SER A 1 148 ? -8.693 0.482 -10.537 1.00 77.31 148 SER A C 1
ATOM 1178 O O . SER A 1 148 ? -7.663 1.103 -10.811 1.00 77.31 148 SER A O 1
ATOM 1180 N N . VAL A 1 149 ? -9.293 -0.333 -11.403 1.00 79.38 149 VAL A N 1
ATOM 1181 C CA . VAL A 1 149 ? -8.830 -0.537 -12.776 1.00 79.38 149 VAL A CA 1
ATOM 1182 C C . VAL A 1 149 ? -9.686 0.277 -13.729 1.00 79.38 149 VAL A C 1
ATOM 1184 O O . VAL A 1 149 ? -10.865 -0.002 -13.952 1.00 79.38 149 VAL A O 1
ATOM 1187 N N . CYS A 1 150 ? -9.069 1.265 -14.361 1.00 77.19 150 CYS A N 1
ATOM 1188 C CA . CYS A 1 150 ? -9.650 1.936 -15.506 1.00 77.19 150 CYS A CA 1
ATOM 1189 C C . CYS A 1 150 ? -9.528 1.005 -16.720 1.00 77.19 150 CYS A C 1
ATOM 1191 O O . CYS A 1 150 ? -8.474 0.418 -16.979 1.00 77.19 150 CYS A O 1
ATOM 1193 N N . GLY A 1 151 ? -10.628 0.844 -17.459 1.00 76.75 151 GLY A N 1
ATOM 1194 C CA . GLY A 1 151 ? -10.719 -0.100 -18.572 1.00 76.75 151 GLY A CA 1
ATOM 1195 C C . GLY A 1 151 ? -9.574 0.007 -19.591 1.00 76.75 151 GLY A C 1
ATOM 1196 O O . GLY A 1 151 ? -8.938 1.045 -19.765 1.00 76.75 151 GLY A O 1
ATOM 1197 N N . ARG A 1 152 ? -9.323 -1.093 -20.308 1.00 89.00 152 ARG A N 1
ATOM 1198 C CA . ARG A 1 152 ? -8.253 -1.163 -21.314 1.00 89.00 152 ARG A CA 1
ATOM 1199 C C . ARG A 1 152 ? -8.467 -0.174 -22.465 1.00 89.00 152 ARG A C 1
ATOM 1201 O O . ARG A 1 152 ? -9.560 -0.087 -23.022 1.00 89.00 152 ARG A O 1
ATOM 1208 N N . THR A 1 153 ? -7.387 0.467 -22.895 1.00 89.75 153 THR A N 1
ATOM 1209 C CA . THR A 1 153 ? -7.357 1.355 -24.063 1.00 89.75 153 THR A CA 1
ATOM 1210 C C . THR A 1 153 ? -6.350 0.824 -25.082 1.00 89.75 153 THR A C 1
ATOM 1212 O O . THR A 1 153 ? -5.195 0.610 -24.717 1.00 89.75 153 THR A O 1
ATOM 1215 N N . PRO A 1 154 ? -6.735 0.579 -26.349 1.00 87.38 154 PRO A N 1
ATOM 1216 C CA . PRO A 1 154 ? -5.775 0.181 -27.371 1.00 87.38 154 PRO A CA 1
ATOM 1217 C C . PRO A 1 154 ? -4.775 1.312 -27.624 1.00 87.38 154 PRO A C 1
ATOM 1219 O O . PRO A 1 154 ? -5.147 2.483 -27.694 1.00 87.38 154 PRO A O 1
ATOM 1222 N N . ILE A 1 155 ? -3.508 0.952 -27.796 1.00 82.19 155 ILE A N 1
ATOM 1223 C CA . ILE A 1 155 ? -2.431 1.891 -28.109 1.00 82.19 155 ILE A CA 1
ATOM 1224 C C . ILE A 1 155 ? -1.768 1.515 -29.431 1.00 82.19 155 ILE A C 1
ATOM 1226 O O . ILE A 1 155 ? -1.716 0.343 -29.814 1.00 82.19 155 ILE A O 1
ATOM 1230 N N . GLY A 1 156 ? -1.286 2.539 -30.137 1.00 76.88 156 GLY A N 1
ATOM 1231 C CA . GLY A 1 156 ? -0.508 2.377 -31.362 1.00 76.88 156 GLY A CA 1
ATOM 1232 C C . GLY A 1 156 ? 0.909 1.885 -31.072 1.00 76.88 156 GLY A C 1
ATOM 1233 O O . GLY A 1 156 ? 1.158 1.218 -30.074 1.00 76.88 156 GLY A O 1
ATOM 1234 N N . ARG A 1 157 ? 1.861 2.247 -31.934 1.00 78.06 157 ARG A N 1
ATOM 1235 C CA . ARG A 1 157 ? 3.253 1.816 -31.786 1.00 78.06 157 ARG A CA 1
ATOM 1236 C C . ARG A 1 157 ? 3.882 2.336 -30.487 1.00 78.06 157 ARG A C 1
ATOM 1238 O O . ARG A 1 157 ? 3.847 3.539 -30.217 1.00 78.06 157 ARG A O 1
ATOM 1245 N N . TRP A 1 158 ? 4.503 1.437 -29.732 1.00 72.94 158 TRP A N 1
ATOM 1246 C CA . TRP A 1 158 ? 5.152 1.709 -28.451 1.00 72.94 158 TRP A CA 1
ATOM 1247 C C . TRP A 1 158 ? 6.438 0.892 -28.299 1.00 72.94 158 TRP A C 1
ATOM 1249 O O . TRP A 1 158 ? 6.705 -0.032 -29.068 1.00 72.94 158 TRP A O 1
ATOM 1259 N N . ARG A 1 159 ? 7.258 1.242 -27.307 1.00 70.62 159 ARG A N 1
ATOM 1260 C CA . ARG A 1 159 ? 8.504 0.539 -26.979 1.00 70.62 159 ARG A CA 1
ATOM 1261 C C . ARG A 1 159 ? 8.533 0.213 -25.498 1.00 70.62 159 ARG A C 1
ATOM 1263 O O . ARG A 1 159 ? 8.266 1.094 -24.687 1.00 70.62 159 ARG A O 1
ATOM 1270 N N . LEU A 1 160 ? 8.879 -1.030 -25.173 1.00 65.56 160 LEU A N 1
ATOM 1271 C CA . LEU A 1 160 ? 9.241 -1.435 -23.809 1.00 65.56 160 LEU A CA 1
ATOM 1272 C C . LEU A 1 160 ? 10.752 -1.325 -23.579 1.00 65.56 160 LEU A C 1
ATOM 1274 O O . LEU A 1 160 ? 11.206 -0.953 -22.506 1.00 65.56 160 LEU A O 1
ATOM 1278 N N . VAL A 1 161 ? 11.525 -1.658 -24.614 1.00 64.12 161 VAL A N 1
ATOM 1279 C CA . VAL A 1 161 ? 12.989 -1.657 -24.622 1.00 64.12 161 VAL A CA 1
ATOM 1280 C C . VAL A 1 161 ? 13.485 -0.862 -25.825 1.00 64.12 161 VAL A C 1
ATOM 1282 O O . VAL A 1 161 ? 12.806 -0.764 -26.847 1.00 64.12 161 VAL A O 1
ATOM 1285 N N . THR A 1 162 ? 14.686 -0.296 -25.730 1.00 61.06 162 THR A N 1
ATOM 1286 C CA . THR A 1 162 ? 15.198 0.679 -26.713 1.00 61.06 162 THR A CA 1
ATOM 1287 C C . THR A 1 162 ? 15.466 0.091 -28.103 1.00 61.06 162 THR A C 1
ATOM 1289 O O . THR A 1 162 ? 15.564 0.834 -29.077 1.00 61.06 162 THR A O 1
ATOM 1292 N N . TRP A 1 163 ? 15.570 -1.234 -28.217 1.00 62.47 163 TRP A N 1
ATOM 1293 C CA . TRP A 1 163 ? 15.891 -1.956 -29.455 1.00 62.47 163 TRP A CA 1
ATOM 1294 C C . TRP A 1 163 ? 14.700 -2.703 -30.073 1.00 62.47 163 TRP A C 1
ATOM 1296 O O . TRP A 1 163 ? 14.909 -3.509 -30.989 1.00 62.47 163 TRP A O 1
ATOM 1306 N N . GLU A 1 164 ? 13.477 -2.503 -29.573 1.00 68.19 164 GLU A N 1
ATOM 1307 C CA . GLU A 1 164 ? 12.291 -3.179 -30.102 1.00 68.19 164 GLU A CA 1
ATOM 1308 C C . GLU A 1 164 ? 11.046 -2.294 -30.114 1.00 68.19 164 GLU A C 1
ATOM 1310 O O . GLU A 1 164 ? 10.719 -1.621 -29.140 1.00 68.19 164 GLU A O 1
ATOM 1315 N N . ASP A 1 165 ? 10.338 -2.353 -31.240 1.00 73.00 165 ASP A N 1
ATOM 1316 C CA . ASP A 1 165 ? 9.072 -1.679 -31.466 1.00 73.00 165 ASP A CA 1
ATOM 1317 C C . ASP A 1 165 ? 7.918 -2.678 -31.429 1.00 73.00 165 ASP A C 1
ATOM 1319 O O . ASP A 1 165 ? 7.892 -3.650 -32.186 1.00 73.00 165 ASP A O 1
ATOM 1323 N N . TYR A 1 166 ? 6.917 -2.373 -30.615 1.00 74.88 166 TYR A N 1
ATOM 1324 C CA . TYR A 1 166 ? 5.642 -3.068 -30.587 1.00 74.88 166 TYR A CA 1
ATOM 1325 C C . TYR A 1 166 ? 4.631 -2.248 -31.372 1.00 74.88 166 TYR A C 1
ATOM 1327 O O . TYR A 1 166 ? 4.414 -1.076 -31.082 1.00 74.88 166 TYR A O 1
ATOM 1335 N N . LEU A 1 167 ? 4.031 -2.839 -32.405 1.00 75.12 167 LEU A N 1
ATOM 1336 C CA . LEU A 1 167 ? 3.141 -2.107 -33.314 1.00 75.12 167 LEU A CA 1
ATOM 1337 C C . LEU A 1 167 ? 1.771 -1.798 -32.697 1.00 75.12 167 LEU A C 1
ATOM 1339 O O . LEU A 1 167 ? 1.140 -0.817 -33.082 1.00 75.12 167 LEU A O 1
ATOM 1343 N N . HIS A 1 168 ? 1.329 -2.637 -31.762 1.00 80.12 168 HIS A N 1
ATOM 1344 C CA . HIS A 1 168 ? 0.027 -2.556 -31.113 1.00 80.12 168 HIS A CA 1
ATOM 1345 C C . HIS A 1 168 ? 0.154 -3.002 -29.657 1.00 80.12 168 HIS A C 1
ATOM 1347 O O . HIS A 1 168 ? 1.088 -3.722 -29.290 1.00 80.12 168 HIS A O 1
ATOM 1353 N N . GLY A 1 169 ? -0.803 -2.601 -28.836 1.00 84.88 169 GLY A N 1
ATOM 1354 C CA . GLY A 1 169 ? -0.947 -3.082 -27.473 1.00 84.88 169 GLY A CA 1
ATOM 1355 C C . GLY A 1 169 ? -2.171 -2.474 -26.814 1.00 84.88 169 GLY A C 1
ATOM 1356 O O . GLY A 1 169 ? -3.028 -1.879 -27.471 1.00 84.88 169 GLY A O 1
ATOM 1357 N N . TYR A 1 170 ? -2.215 -2.586 -25.499 1.00 86.56 170 TYR A N 1
ATOM 1358 C CA . TYR A 1 170 ? -3.232 -2.002 -24.648 1.00 86.56 170 TYR A CA 1
ATOM 1359 C C . TYR A 1 170 ? -2.550 -1.318 -23.473 1.00 86.56 170 TYR A C 1
ATOM 1361 O O . TYR A 1 170 ? -1.568 -1.830 -22.949 1.00 86.56 170 TYR A O 1
ATOM 1369 N N . VAL A 1 171 ? -3.080 -0.184 -23.043 1.00 87.56 171 VAL A N 1
ATOM 1370 C CA . VAL A 1 171 ? -2.751 0.419 -21.755 1.00 87.56 171 VAL A CA 1
ATOM 1371 C C . VAL A 1 171 ? -3.932 0.233 -20.813 1.00 87.56 171 VAL A C 1
ATOM 1373 O O . VAL A 1 171 ? -5.090 0.316 -21.230 1.00 87.56 171 VAL A O 1
ATOM 1376 N N . MET A 1 172 ? -3.638 -0.056 -19.557 1.00 85.56 172 MET A N 1
ATOM 1377 C CA . MET A 1 172 ? -4.600 -0.085 -18.470 1.00 85.56 172 MET A CA 1
ATOM 1378 C C . MET A 1 172 ? -4.114 0.860 -17.383 1.00 85.56 172 MET A C 1
ATOM 1380 O O . MET A 1 172 ? -2.949 0.793 -16.989 1.00 85.56 172 MET A O 1
ATOM 1384 N N . ASP A 1 173 ? -5.002 1.732 -16.919 1.00 84.94 173 ASP A N 1
ATOM 1385 C CA . ASP A 1 173 ? -4.680 2.700 -15.876 1.00 84.94 173 ASP A CA 1
ATOM 1386 C C . ASP A 1 173 ? -5.187 2.142 -14.539 1.00 84.94 173 ASP A C 1
ATOM 1388 O O . ASP A 1 173 ? -6.337 1.725 -14.419 1.00 84.94 173 ASP A O 1
ATOM 1392 N N . PHE A 1 174 ? -4.309 2.081 -13.550 1.00 82.56 174 PHE A N 1
ATOM 1393 C CA . PHE A 1 174 ? -4.560 1.547 -12.221 1.00 82.56 174 PHE A CA 1
ATOM 1394 C C . PHE A 1 174 ? -4.430 2.679 -11.217 1.00 82.56 174 PHE A C 1
ATOM 1396 O O . PHE A 1 174 ? -3.479 3.459 -11.281 1.00 82.56 174 PHE A O 1
ATOM 1403 N N . VAL A 1 175 ? -5.375 2.748 -10.288 1.00 81.75 175 VAL A N 1
ATOM 1404 C CA . VAL A 1 175 ? -5.335 3.667 -9.153 1.00 81.75 175 VAL A CA 1
ATOM 1405 C C . VAL A 1 175 ? -5.280 2.822 -7.891 1.00 81.75 175 VAL A C 1
ATOM 1407 O O . VAL A 1 175 ? -6.264 2.183 -7.526 1.00 81.75 175 VAL A O 1
ATOM 1410 N N . GLU A 1 176 ? -4.111 2.789 -7.264 1.00 77.56 176 GLU A N 1
ATOM 1411 C CA . GLU A 1 176 ? -3.856 2.066 -6.020 1.00 77.56 176 GLU A CA 1
ATOM 1412 C C . GLU A 1 176 ? -3.953 3.057 -4.854 1.00 77.56 176 GLU A C 1
ATOM 1414 O O . GLU A 1 176 ? -3.234 4.059 -4.829 1.00 77.56 176 GLU A O 1
ATOM 1419 N N . ILE A 1 177 ? -4.839 2.799 -3.892 1.00 72.56 177 ILE A N 1
ATOM 1420 C CA . ILE A 1 177 ? -5.024 3.645 -2.709 1.00 72.56 177 ILE A CA 1
ATOM 1421 C C . ILE A 1 177 ? -4.479 2.903 -1.491 1.00 72.56 177 ILE A C 1
ATOM 1423 O O . ILE A 1 177 ? -5.045 1.910 -1.052 1.00 72.56 177 ILE A O 1
ATOM 1427 N N . ASN A 1 178 ? -3.391 3.419 -0.927 1.00 70.31 178 ASN A N 1
ATOM 1428 C CA . ASN A 1 178 ? -2.755 2.897 0.276 1.00 70.31 178 ASN A CA 1
ATOM 1429 C C . ASN A 1 178 ? -2.871 3.911 1.403 1.00 70.31 178 ASN A C 1
ATOM 1431 O O . ASN A 1 178 ? -2.564 5.084 1.224 1.00 70.31 178 ASN A O 1
ATOM 1435 N N . SER A 1 179 ? -3.229 3.470 2.595 1.00 64.62 179 SER A N 1
ATOM 1436 C CA . SER A 1 179 ? -3.431 4.359 3.734 1.00 64.62 179 SER A CA 1
ATOM 1437 C C . SER A 1 179 ? -2.592 3.879 4.918 1.00 64.62 179 SER A C 1
ATOM 1439 O O . SER A 1 179 ? -2.722 2.731 5.329 1.00 64.62 179 SER A O 1
ATOM 1441 N N . ASN A 1 180 ? -1.713 4.734 5.453 1.00 60.97 180 ASN A N 1
ATOM 1442 C CA . ASN A 1 180 ? -0.763 4.390 6.520 1.00 60.97 180 ASN A CA 1
ATOM 1443 C C . ASN A 1 180 ? -0.761 5.397 7.687 1.00 60.97 180 ASN A C 1
ATOM 1445 O O . ASN A 1 180 ? -0.892 6.611 7.491 1.00 60.97 180 ASN A O 1
ATOM 1449 N N . LEU A 1 181 ? -0.519 4.897 8.905 1.00 50.75 181 LEU A N 1
ATOM 1450 C CA . LEU A 1 181 ? -0.254 5.710 10.097 1.00 50.75 181 LEU A CA 1
ATOM 1451 C C . LEU A 1 181 ? 1.202 6.210 10.142 1.00 50.75 181 LEU A C 1
ATOM 1453 O O . LEU A 1 181 ? 2.155 5.433 10.048 1.00 50.75 181 LEU A O 1
ATOM 1457 N N . LEU A 1 182 ? 1.383 7.503 10.415 1.00 54.31 182 LEU A N 1
ATOM 1458 C CA . LEU A 1 182 ? 2.635 8.044 10.954 1.00 54.31 182 LEU A CA 1
ATOM 1459 C C . LEU A 1 182 ? 2.519 8.105 12.490 1.00 54.31 182 LEU A C 1
ATOM 1461 O O . LEU A 1 182 ? 1.456 8.471 12.982 1.00 54.31 182 LEU A O 1
ATOM 1465 N N . PRO A 1 183 ? 3.563 7.763 13.276 1.00 46.09 183 PRO A N 1
ATOM 1466 C CA . PRO A 1 183 ? 4.965 7.629 12.907 1.00 46.09 183 PRO A CA 1
ATOM 1467 C C . PRO A 1 183 ? 5.431 6.170 13.046 1.00 46.09 183 PRO A C 1
ATOM 1469 O O . PRO A 1 183 ? 6.176 5.836 13.968 1.00 46.09 183 PRO A O 1
ATOM 1472 N N . ALA A 1 184 ? 5.024 5.265 12.155 1.00 40.50 184 ALA A N 1
ATOM 1473 C CA . ALA A 1 184 ? 5.824 4.052 12.014 1.00 40.50 184 ALA A CA 1
ATOM 1474 C C . ALA A 1 184 ? 7.251 4.486 11.604 1.00 40.50 184 ALA A C 1
ATOM 1476 O O . ALA A 1 184 ? 7.384 5.388 10.766 1.00 40.50 184 ALA A O 1
ATOM 1477 N N . PRO A 1 185 ? 8.327 3.930 12.199 1.00 40.84 185 PRO A N 1
ATOM 1478 C CA . PRO A 1 185 ? 9.683 4.164 11.717 1.00 40.84 185 PRO A CA 1
ATOM 1479 C C . PRO A 1 185 ? 9.699 4.027 10.191 1.00 40.84 185 PRO A C 1
ATOM 1481 O O . PRO A 1 185 ? 9.111 3.091 9.654 1.00 40.84 185 PRO A O 1
ATOM 1484 N N . GLN A 1 186 ? 10.344 4.943 9.464 1.00 39.69 186 GLN A N 1
ATOM 1485 C CA . GLN A 1 186 ? 10.386 4.887 7.991 1.00 39.69 186 GLN A CA 1
ATOM 1486 C C . GLN A 1 186 ? 10.868 3.522 7.456 1.00 39.69 186 GLN A C 1
ATOM 1488 O O . GLN A 1 186 ? 10.490 3.114 6.362 1.00 39.69 186 GLN A O 1
ATOM 1493 N N . SER A 1 187 ? 11.631 2.774 8.258 1.00 35.97 187 SER A N 1
ATOM 1494 C CA . SER A 1 187 ? 12.060 1.404 7.968 1.00 35.97 187 SER A CA 1
ATOM 1495 C C . SER A 1 187 ? 10.941 0.350 8.003 1.00 35.97 187 SER A C 1
ATOM 1497 O O . SER A 1 187 ? 11.093 -0.699 7.385 1.00 35.97 187 SER A O 1
ATOM 1499 N N . THR A 1 188 ? 9.825 0.600 8.693 1.00 35.94 188 THR A N 1
ATOM 1500 C CA . THR A 1 188 ? 8.623 -0.256 8.702 1.00 35.94 188 THR A CA 1
ATOM 1501 C C . THR A 1 188 ? 7.651 0.125 7.582 1.00 35.94 188 THR A C 1
ATOM 1503 O O . THR A 1 188 ? 7.052 -0.759 6.978 1.00 35.94 188 THR A O 1
ATOM 1506 N N . LEU A 1 189 ? 7.574 1.418 7.233 1.00 37.41 189 LEU A N 1
ATOM 1507 C CA . LEU A 1 189 ? 6.769 1.936 6.111 1.00 37.41 189 LEU A CA 1
ATOM 1508 C C . LEU A 1 189 ? 7.183 1.349 4.755 1.00 37.41 189 LEU A C 1
ATOM 1510 O O . LEU A 1 189 ? 6.341 1.169 3.882 1.00 37.41 189 LEU A O 1
ATOM 1514 N N . SER A 1 190 ? 8.461 0.996 4.599 1.00 36.47 190 SER A N 1
ATOM 1515 C CA . SER A 1 190 ? 8.947 0.312 3.398 1.00 36.47 190 SER A CA 1
ATOM 1516 C C . SER A 1 190 ? 8.403 -1.109 3.238 1.00 36.47 190 SER A C 1
ATOM 1518 O O . SER A 1 190 ? 8.453 -1.597 2.124 1.00 36.47 190 SER A O 1
ATOM 1520 N N . ARG A 1 191 ? 7.941 -1.788 4.301 1.00 34.38 191 ARG A N 1
ATOM 1521 C CA . ARG A 1 191 ? 7.583 -3.219 4.241 1.00 34.38 191 ARG A CA 1
ATOM 1522 C C . ARG A 1 191 ? 6.083 -3.496 4.174 1.00 34.38 191 ARG A C 1
ATOM 1524 O O . ARG A 1 191 ? 5.706 -4.536 3.657 1.00 34.38 191 ARG A O 1
ATOM 1531 N N . SER A 1 192 ? 5.227 -2.599 4.672 1.00 34.84 192 SER A N 1
ATOM 1532 C CA . SER A 1 192 ? 3.764 -2.727 4.517 1.00 34.84 192 SER A CA 1
ATOM 1533 C C . SER A 1 192 ? 3.246 -2.118 3.210 1.00 34.84 192 SER A C 1
ATOM 1535 O O . SER A 1 192 ? 2.176 -2.494 2.748 1.00 34.84 192 SER A O 1
ATOM 1537 N N . CYS A 1 193 ? 4.014 -1.214 2.589 1.00 36.78 193 CYS A N 1
ATOM 1538 C CA . CYS A 1 193 ? 3.744 -0.713 1.235 1.00 36.78 193 CYS A CA 1
ATOM 1539 C C . CYS A 1 193 ? 4.283 -1.642 0.138 1.00 36.78 193 CYS A C 1
ATOM 1541 O O . CYS A 1 193 ? 4.040 -1.384 -1.039 1.00 36.78 193 CYS A O 1
ATOM 1543 N N . ASP A 1 194 ? 4.961 -2.730 0.515 1.00 39.97 194 ASP A N 1
ATOM 1544 C CA . ASP A 1 194 ? 5.224 -3.866 -0.365 1.00 39.97 194 ASP A CA 1
ATOM 1545 C C . ASP A 1 194 ? 3.936 -4.702 -0.507 1.00 39.97 194 ASP A C 1
ATOM 1547 O O . ASP A 1 194 ? 3.951 -5.929 -0.388 1.00 39.97 194 ASP A O 1
ATOM 1551 N N . PHE A 1 195 ? 2.802 -4.056 -0.824 1.00 39.38 195 PHE A N 1
ATOM 1552 C CA . PHE A 1 195 ? 1.908 -4.699 -1.777 1.00 39.38 195 PHE A CA 1
ATOM 1553 C C . PHE A 1 195 ? 2.831 -5.044 -2.931 1.00 39.38 195 PHE A C 1
ATOM 1555 O O . PHE A 1 195 ? 3.366 -4.133 -3.567 1.00 39.38 195 PHE A O 1
ATOM 1562 N N . LEU A 1 196 ? 3.128 -6.341 -3.084 1.00 45.59 196 LEU A N 1
ATOM 1563 C CA . LEU A 1 196 ? 3.858 -6.882 -4.221 1.00 45.59 196 LEU A CA 1
ATOM 1564 C C . LEU A 1 196 ? 3.361 -6.083 -5.407 1.00 45.59 196 LEU A C 1
ATOM 1566 O O . LEU A 1 196 ? 2.168 -6.181 -5.715 1.00 45.59 196 LEU A O 1
ATOM 1570 N N . ARG A 1 197 ? 4.220 -5.222 -5.982 1.00 56.75 197 ARG A N 1
ATOM 1571 C CA . ARG A 1 197 ? 3.816 -4.417 -7.135 1.00 56.75 197 ARG A CA 1
ATOM 1572 C C . ARG A 1 197 ? 3.154 -5.419 -8.054 1.00 56.75 197 ARG A C 1
ATOM 1574 O O . ARG A 1 197 ? 3.696 -6.513 -8.214 1.00 56.75 197 ARG A O 1
ATOM 1581 N N . ILE A 1 198 ? 1.972 -5.141 -8.586 1.00 54.94 198 ILE A N 1
ATOM 1582 C CA . ILE A 1 198 ? 1.309 -6.141 -9.432 1.00 54.94 198 ILE A CA 1
ATOM 1583 C C . ILE A 1 198 ? 2.290 -6.615 -10.532 1.00 54.94 198 ILE A C 1
ATOM 1585 O O . ILE A 1 198 ? 2.319 -7.798 -10.872 1.00 54.94 198 ILE A O 1
ATOM 1589 N N . GLY A 1 199 ? 3.211 -5.733 -10.954 1.00 55.03 199 GLY A N 1
ATOM 1590 C CA . GLY A 1 199 ? 4.420 -6.058 -11.718 1.00 55.03 199 GLY A CA 1
ATOM 1591 C C . GLY A 1 199 ? 5.345 -7.137 -11.122 1.00 55.03 199 GLY A C 1
ATOM 1592 O O . GLY A 1 199 ? 5.703 -8.061 -11.844 1.00 55.03 199 GLY A O 1
ATOM 1593 N N . ASP A 1 200 ? 5.700 -7.087 -9.836 1.00 58.41 200 ASP A N 1
ATOM 1594 C CA . ASP A 1 200 ? 6.511 -8.100 -9.141 1.00 58.41 200 ASP A CA 1
ATOM 1595 C C . ASP A 1 200 ? 5.800 -9.459 -9.080 1.00 58.41 200 ASP A C 1
ATOM 1597 O O . ASP A 1 200 ? 6.399 -10.487 -9.398 1.00 58.41 200 ASP A O 1
ATOM 1601 N N . TRP A 1 201 ? 4.514 -9.495 -8.712 1.00 58.69 201 TRP A N 1
ATOM 1602 C CA . TRP A 1 201 ? 3.755 -10.753 -8.642 1.00 58.69 201 TRP A CA 1
ATOM 1603 C C . TRP A 1 201 ? 3.632 -11.414 -10.021 1.00 58.69 201 TRP A C 1
ATOM 1605 O O . TRP A 1 201 ? 3.936 -12.601 -10.176 1.00 58.69 201 TRP A O 1
ATOM 1615 N N . LEU A 1 202 ? 3.291 -10.624 -11.045 1.00 59.28 202 LEU A N 1
ATOM 1616 C CA . LEU A 1 202 ? 3.212 -11.093 -12.428 1.00 59.28 202 LEU A CA 1
ATOM 1617 C C . LEU A 1 202 ? 4.579 -11.496 -12.976 1.00 59.28 202 LEU A C 1
ATOM 1619 O O . LEU A 1 202 ? 4.667 -12.495 -13.688 1.00 59.28 202 LEU A O 1
ATOM 1623 N N . PHE A 1 203 ? 5.646 -10.785 -12.604 1.00 61.66 203 PHE A N 1
ATOM 1624 C CA . PHE A 1 203 ? 7.016 -11.172 -12.917 1.00 61.66 203 PHE A CA 1
ATOM 1625 C C . PHE A 1 203 ? 7.359 -12.538 -12.317 1.00 61.66 203 PHE A C 1
ATOM 1627 O O . PHE A 1 203 ? 7.889 -13.392 -13.027 1.00 61.66 203 PHE A O 1
ATOM 1634 N N . PHE A 1 204 ? 7.038 -12.791 -11.045 1.00 61.53 204 PHE A N 1
ATOM 1635 C CA . PHE A 1 204 ? 7.360 -14.068 -10.407 1.00 61.53 204 PHE A CA 1
ATOM 1636 C C . PHE A 1 204 ? 6.536 -15.227 -10.949 1.00 61.53 204 PHE A C 1
ATOM 1638 O O . PHE A 1 204 ? 7.093 -16.303 -11.164 1.00 61.53 204 PHE A O 1
ATOM 1645 N N . ASP A 1 205 ? 5.246 -15.039 -11.206 1.00 61.38 205 ASP A N 1
ATOM 1646 C CA . ASP A 1 205 ? 4.422 -16.084 -11.813 1.00 61.38 205 ASP A CA 1
ATOM 1647 C C . ASP A 1 205 ? 4.832 -16.361 -13.256 1.00 61.38 205 ASP A C 1
ATOM 1649 O O . ASP A 1 205 ? 4.957 -17.522 -13.657 1.00 61.38 205 ASP A O 1
ATOM 1653 N N . PHE A 1 206 ? 5.172 -15.318 -14.010 1.00 61.25 206 PHE A N 1
ATOM 1654 C CA . PHE A 1 206 ? 5.784 -15.470 -15.319 1.00 61.25 206 PHE A CA 1
ATOM 1655 C C . PHE A 1 206 ? 7.104 -16.242 -15.234 1.00 61.25 206 PHE A C 1
ATOM 1657 O O . PHE A 1 206 ? 7.307 -17.209 -15.966 1.00 61.25 206 PHE A O 1
ATOM 1664 N N . ALA A 1 207 ? 8.002 -15.852 -14.335 1.00 61.34 207 ALA A N 1
ATOM 1665 C CA . ALA A 1 207 ? 9.317 -16.452 -14.228 1.00 61.34 207 ALA A CA 1
ATOM 1666 C C . ALA A 1 207 ? 9.247 -17.908 -13.741 1.00 61.34 207 ALA A C 1
ATOM 1668 O O . ALA A 1 207 ? 10.043 -18.729 -14.188 1.00 61.34 207 ALA A O 1
ATOM 1669 N N . LYS A 1 208 ? 8.251 -18.269 -12.918 1.00 62.22 208 LYS A N 1
ATOM 1670 C CA . LYS A 1 208 ? 7.921 -19.668 -12.591 1.00 62.22 208 LYS A CA 1
ATOM 1671 C C . LYS A 1 208 ? 7.468 -20.443 -13.827 1.00 62.22 208 LYS A C 1
ATOM 1673 O O . LYS A 1 208 ? 7.940 -21.554 -14.044 1.00 62.22 208 LYS A O 1
ATOM 1678 N N . ILE A 1 209 ? 6.582 -19.875 -14.649 1.00 62.66 209 ILE A N 1
ATOM 1679 C CA . ILE A 1 209 ? 6.111 -20.511 -15.892 1.00 62.66 209 ILE A CA 1
ATOM 1680 C C . ILE A 1 209 ? 7.263 -20.653 -16.891 1.00 62.66 209 ILE A C 1
ATOM 1682 O O . ILE A 1 209 ? 7.395 -21.689 -17.538 1.00 62.66 209 ILE A O 1
ATOM 1686 N N . LEU A 1 210 ? 8.112 -19.632 -17.002 1.00 60.22 210 LEU A N 1
ATOM 1687 C CA . LEU A 1 210 ? 9.283 -19.616 -17.864 1.00 60.22 210 LEU A CA 1
ATOM 1688 C C . LEU A 1 210 ? 10.318 -20.642 -17.411 1.00 60.22 210 LEU A C 1
ATOM 1690 O O . LEU A 1 210 ? 10.752 -21.449 -18.224 1.00 60.22 210 LEU A O 1
ATOM 1694 N N . ALA A 1 211 ? 10.684 -20.640 -16.130 1.00 61.12 211 ALA A N 1
ATOM 1695 C CA . ALA A 1 211 ? 11.572 -21.641 -15.559 1.00 61.12 211 ALA A CA 1
ATOM 1696 C C . ALA A 1 211 ? 10.970 -23.036 -15.735 1.00 61.12 211 ALA A C 1
ATOM 1698 O O . ALA A 1 211 ? 11.659 -23.934 -16.192 1.00 61.12 211 ALA A O 1
ATOM 1699 N N . GLY A 1 212 ? 9.667 -23.208 -15.506 1.00 61.00 212 GLY A N 1
ATOM 1700 C CA . GLY A 1 212 ? 8.968 -24.461 -15.773 1.00 61.00 212 GLY A CA 1
ATOM 1701 C C . GLY A 1 212 ? 9.070 -24.904 -17.238 1.00 61.00 212 GLY A C 1
ATOM 1702 O O . GLY A 1 212 ? 9.357 -26.062 -17.512 1.00 61.00 212 GLY A O 1
ATOM 1703 N N . LYS A 1 213 ? 8.912 -23.993 -18.202 1.00 61.69 213 LYS A N 1
ATOM 1704 C CA . LYS A 1 213 ? 9.052 -24.297 -19.637 1.00 61.69 213 LYS A CA 1
ATOM 1705 C C . LYS A 1 213 ? 10.499 -24.510 -20.081 1.00 61.69 213 LYS A C 1
ATOM 1707 O O . LYS A 1 213 ? 10.724 -25.295 -20.986 1.00 61.69 213 LYS A O 1
ATOM 1712 N N . LEU A 1 214 ? 11.472 -23.833 -19.485 1.00 59.75 214 LEU A N 1
ATOM 1713 C CA . LEU A 1 214 ? 12.887 -24.019 -19.819 1.00 59.75 214 LEU A CA 1
ATOM 1714 C C . LEU A 1 214 ? 13.475 -25.270 -19.152 1.00 59.75 214 LEU A C 1
ATOM 1716 O O . LEU A 1 214 ? 14.367 -25.892 -19.713 1.00 59.75 214 LEU A O 1
ATOM 1720 N N . LEU A 1 215 ? 12.968 -25.644 -17.974 1.00 56.94 215 LEU A N 1
ATOM 1721 C CA . LEU A 1 215 ? 13.399 -26.824 -17.221 1.00 56.94 215 LEU A CA 1
ATOM 1722 C C . LEU A 1 215 ? 12.627 -28.095 -17.612 1.00 56.94 215 LEU A C 1
ATOM 1724 O O . LEU A 1 215 ? 13.157 -29.190 -17.452 1.00 56.94 215 LEU A O 1
ATOM 1728 N N . PHE A 1 216 ? 11.384 -27.966 -18.098 1.00 53.34 216 PHE A N 1
ATOM 1729 C CA . PHE A 1 216 ? 10.488 -29.101 -18.377 1.00 53.34 216 PHE A CA 1
ATOM 1730 C C . PHE A 1 216 ? 9.785 -29.044 -19.747 1.00 53.34 216 PHE A C 1
ATOM 1732 O O . PHE A 1 216 ? 8.970 -29.916 -20.048 1.00 53.34 216 PHE A O 1
ATOM 1739 N N . GLY A 1 217 ? 10.031 -28.023 -20.573 1.00 50.38 217 GLY A N 1
ATOM 1740 C CA . GLY A 1 217 ? 9.394 -27.874 -21.885 1.00 50.38 217 GLY A CA 1
ATOM 1741 C C . GLY A 1 217 ? 10.019 -28.766 -22.957 1.00 50.38 217 GLY A C 1
ATOM 1742 O O . GLY A 1 217 ? 11.232 -28.822 -23.080 1.00 50.38 217 GLY A O 1
ATOM 1743 N N . SER A 1 218 ? 9.126 -29.437 -23.694 1.00 43.53 218 SER A N 1
ATOM 1744 C CA . SER A 1 218 ? 9.274 -30.413 -24.788 1.00 43.53 218 SER A CA 1
ATOM 1745 C C . SER A 1 218 ? 10.680 -30.971 -25.112 1.00 43.53 218 SER A C 1
ATOM 1747 O O . SER A 1 218 ? 11.518 -30.229 -25.621 1.00 43.53 218 SER A O 1
ATOM 1749 N N . PRO A 1 219 ? 10.880 -32.306 -25.023 1.00 44.97 219 PRO A N 1
ATOM 1750 C CA . PRO A 1 219 ? 12.064 -33.005 -25.541 1.00 44.97 219 PRO A CA 1
ATOM 1751 C C . PRO A 1 219 ? 12.276 -32.889 -27.066 1.00 44.97 219 PRO A C 1
ATOM 1753 O O . PRO A 1 219 ? 13.222 -33.467 -27.589 1.00 44.97 219 PRO A O 1
ATOM 1756 N N . GLU A 1 220 ? 11.396 -32.189 -27.790 1.00 44.97 220 GLU A N 1
ATOM 1757 C CA . GLU A 1 220 ? 11.440 -32.032 -29.251 1.00 44.97 220 GLU A CA 1
ATOM 1758 C C . GLU A 1 220 ? 12.109 -30.727 -29.717 1.00 44.97 220 GLU A C 1
ATOM 1760 O O . GLU A 1 220 ? 12.338 -30.552 -30.912 1.00 44.97 220 GLU A O 1
ATOM 1765 N N . ALA A 1 221 ? 12.430 -29.797 -28.811 1.00 48.59 221 ALA A N 1
ATOM 1766 C CA . ALA A 1 221 ? 13.325 -28.697 -29.151 1.00 48.59 221 ALA A CA 1
ATOM 1767 C C . ALA A 1 221 ? 14.761 -29.218 -29.036 1.00 48.59 221 ALA A C 1
ATOM 1769 O O . ALA A 1 221 ? 15.180 -29.571 -27.938 1.00 48.59 221 ALA A O 1
ATOM 1770 N N . ASP A 1 222 ? 15.499 -29.278 -30.149 1.00 46.19 222 ASP A N 1
ATOM 1771 C CA . ASP A 1 222 ? 16.924 -29.633 -30.201 1.00 46.19 222 ASP A CA 1
ATOM 1772 C C . ASP A 1 222 ? 17.738 -28.799 -29.192 1.00 46.19 222 ASP A C 1
ATOM 1774 O O . ASP A 1 222 ? 18.301 -27.748 -29.517 1.00 46.19 222 ASP A O 1
ATOM 1778 N N . HIS A 1 223 ? 17.834 -29.273 -27.949 1.00 48.72 223 HIS A N 1
ATOM 1779 C CA . HIS A 1 223 ? 18.687 -28.683 -26.922 1.00 48.72 223 HIS A CA 1
ATOM 1780 C C . HIS A 1 223 ? 20.164 -28.730 -27.344 1.00 48.72 223 HIS A C 1
ATOM 1782 O O . HIS A 1 223 ? 20.958 -27.923 -26.871 1.00 48.72 223 HIS A O 1
ATOM 1788 N N . GLU A 1 224 ? 20.524 -29.605 -28.292 1.00 48.19 224 GLU A N 1
ATOM 1789 C CA . GLU A 1 224 ? 21.872 -29.701 -28.862 1.00 48.19 224 GLU A CA 1
ATOM 1790 C C . GLU A 1 224 ? 22.289 -28.464 -29.681 1.00 48.19 224 GLU A C 1
ATOM 1792 O O . GLU A 1 224 ? 23.483 -28.215 -29.832 1.00 48.19 224 GLU A O 1
ATOM 1797 N N . ASN A 1 225 ? 21.343 -27.636 -30.146 1.00 52.03 225 ASN A N 1
ATOM 1798 C CA . ASN A 1 225 ? 21.649 -26.413 -30.902 1.00 52.03 225 ASN A CA 1
ATOM 1799 C C . ASN A 1 225 ? 21.578 -25.124 -30.066 1.00 52.03 225 ASN A C 1
ATOM 1801 O O . ASN A 1 225 ? 21.919 -24.042 -30.555 1.00 52.03 225 ASN A O 1
ATOM 1805 N N . LEU A 1 226 ? 21.153 -25.207 -28.804 1.00 55.25 226 LEU A N 1
ATOM 1806 C CA . LEU A 1 226 ? 20.996 -24.040 -27.941 1.00 55.25 226 LEU A CA 1
ATOM 1807 C C . LEU A 1 226 ? 22.227 -23.867 -27.052 1.00 55.25 226 LEU A C 1
ATOM 1809 O O . LEU A 1 226 ? 22.410 -24.552 -26.056 1.00 55.25 226 LEU A O 1
ATOM 1813 N N . GLN A 1 227 ? 23.058 -22.879 -27.388 1.00 73.44 227 GLN A N 1
ATOM 1814 C CA . GLN A 1 227 ? 24.253 -22.495 -26.619 1.00 73.44 227 GLN A CA 1
ATOM 1815 C C . GLN A 1 227 ? 23.942 -21.788 -25.277 1.00 73.44 227 GLN A C 1
ATOM 1817 O O . GLN A 1 227 ? 24.776 -21.011 -24.792 1.00 73.44 227 GLN A O 1
ATOM 1822 N N . PHE A 1 228 ? 22.740 -21.983 -24.720 1.00 74.31 228 PHE A N 1
ATOM 1823 C CA . PHE A 1 228 ? 22.242 -21.249 -23.557 1.00 74.31 228 PHE A CA 1
ATOM 1824 C C . PHE A 1 228 ? 21.515 -22.147 -22.566 1.00 74.31 228 PHE A C 1
ATOM 1826 O O . PHE A 1 228 ? 20.617 -22.898 -22.952 1.00 74.31 228 PHE A O 1
ATOM 1833 N N . SER A 1 229 ? 21.855 -22.000 -21.286 1.00 78.94 229 SER A N 1
ATOM 1834 C CA . SER A 1 229 ? 21.088 -22.605 -20.197 1.00 78.94 229 SER A CA 1
ATOM 1835 C C . SER A 1 229 ? 19.799 -21.820 -19.901 1.00 78.94 229 SER A C 1
ATOM 1837 O O . SER A 1 229 ? 19.623 -20.673 -20.331 1.00 78.94 229 SER A O 1
ATOM 1839 N N . ALA A 1 230 ? 18.882 -22.427 -19.139 1.00 75.31 230 ALA A N 1
ATOM 1840 C CA . ALA A 1 230 ? 17.655 -21.770 -18.689 1.00 75.31 230 ALA A CA 1
ATOM 1841 C C . ALA A 1 230 ? 17.958 -20.511 -17.855 1.00 75.31 230 ALA A C 1
ATOM 1843 O O . ALA A 1 230 ? 17.331 -19.465 -18.022 1.00 75.31 230 ALA A O 1
ATOM 1844 N N . GLU A 1 231 ? 18.959 -20.609 -16.985 1.00 81.56 231 GLU A N 1
ATOM 1845 C CA . GLU A 1 231 ? 19.453 -19.548 -16.113 1.00 81.56 231 GLU A CA 1
ATOM 1846 C C . GLU A 1 231 ? 20.035 -18.394 -16.923 1.00 81.56 231 GLU A C 1
ATOM 1848 O O . GLU A 1 231 ? 19.735 -17.236 -16.637 1.00 81.56 231 GLU A O 1
ATOM 1853 N N . GLU A 1 232 ? 20.813 -18.697 -17.966 1.00 86.12 232 GLU A N 1
ATOM 1854 C CA . GLU A 1 232 ? 21.355 -17.684 -18.870 1.00 86.12 232 GLU A CA 1
ATOM 1855 C C . GLU A 1 232 ? 20.232 -16.942 -19.607 1.00 86.12 232 GLU A C 1
ATOM 1857 O O . GLU A 1 232 ? 20.263 -15.715 -19.700 1.00 86.12 232 GLU A O 1
ATOM 1862 N N . GLY A 1 233 ? 19.196 -17.653 -20.067 1.00 82.88 233 GLY A N 1
ATOM 1863 C CA . GLY A 1 233 ? 18.037 -17.037 -20.715 1.00 82.88 233 GLY A CA 1
ATOM 1864 C C . GLY A 1 233 ? 17.237 -16.118 -19.792 1.00 82.88 233 GLY A C 1
ATOM 1865 O O . GLY A 1 233 ? 16.915 -14.991 -20.178 1.00 82.88 233 GLY A O 1
ATOM 1866 N N . VAL A 1 234 ? 16.964 -16.556 -18.559 1.00 80.19 234 VAL A N 1
ATOM 1867 C CA . VAL A 1 234 ? 16.298 -15.724 -17.540 1.00 80.19 234 VAL A CA 1
ATOM 1868 C C . VAL A 1 234 ? 17.177 -14.526 -17.163 1.00 80.19 234 VAL A C 1
ATOM 1870 O O . VAL A 1 234 ? 16.670 -13.412 -17.048 1.00 80.19 234 VAL A O 1
ATOM 1873 N N . CYS A 1 235 ? 18.493 -14.718 -17.033 1.00 86.62 235 CYS A N 1
ATOM 1874 C CA . CYS A 1 235 ? 19.437 -13.651 -16.704 1.00 86.62 235 CYS A CA 1
ATOM 1875 C C . CYS A 1 235 ? 19.481 -12.571 -17.791 1.00 86.62 235 CYS A C 1
ATOM 1877 O O . CYS A 1 235 ? 19.418 -11.382 -17.482 1.00 86.62 235 CYS A O 1
ATOM 1879 N N . LEU A 1 236 ? 19.559 -12.964 -19.067 1.00 84.94 236 LEU A N 1
ATOM 1880 C CA . LEU A 1 236 ? 19.529 -12.018 -20.183 1.00 84.94 236 LEU A CA 1
ATOM 1881 C C . LEU A 1 236 ? 18.206 -11.246 -20.218 1.00 84.94 236 LEU A C 1
ATOM 1883 O O . LEU A 1 236 ? 18.217 -10.035 -20.428 1.00 84.94 236 LEU A O 1
ATOM 1887 N N . ALA A 1 237 ? 17.078 -11.916 -19.970 1.00 78.81 237 ALA A N 1
ATOM 1888 C CA . ALA A 1 237 ? 15.771 -11.270 -19.932 1.00 78.81 237 ALA A CA 1
ATOM 1889 C C . ALA A 1 237 ? 15.651 -10.262 -18.768 1.00 78.81 237 ALA A C 1
ATOM 1891 O O . ALA A 1 237 ? 15.178 -9.146 -18.982 1.00 78.81 237 ALA A O 1
ATOM 1892 N N . LEU A 1 238 ? 16.165 -10.600 -17.579 1.00 78.31 238 LEU A N 1
ATOM 1893 C CA . LEU A 1 238 ? 16.261 -9.696 -16.425 1.00 78.31 238 LEU A CA 1
ATOM 1894 C C . LEU A 1 238 ? 17.091 -8.442 -16.733 1.00 78.31 238 LEU A C 1
ATOM 1896 O O . LEU A 1 238 ? 16.603 -7.329 -16.563 1.00 78.31 238 LEU A O 1
ATOM 1900 N N . VAL A 1 239 ? 18.314 -8.614 -17.245 1.00 80.12 239 VAL A N 1
ATOM 1901 C CA . VAL A 1 239 ? 19.225 -7.498 -17.578 1.00 80.12 239 VAL A CA 1
ATOM 1902 C C . VAL A 1 239 ? 18.660 -6.607 -18.682 1.00 80.12 239 VAL A C 1
ATOM 1904 O O . VAL A 1 239 ? 18.914 -5.408 -18.722 1.00 80.12 239 VAL A O 1
ATOM 1907 N N . SER A 1 240 ? 17.878 -7.180 -19.594 1.00 75.94 240 SER A N 1
ATOM 1908 C CA . SER A 1 240 ? 17.279 -6.441 -20.702 1.00 75.94 240 SER A CA 1
ATOM 1909 C C . SER A 1 240 ? 16.155 -5.484 -20.293 1.00 75.94 240 SER A C 1
ATOM 1911 O O . SER A 1 240 ? 15.699 -4.701 -21.123 1.00 75.94 240 SER A O 1
ATOM 1913 N N . GLY A 1 241 ? 15.671 -5.562 -19.049 1.00 68.00 241 GLY A N 1
ATOM 1914 C CA . GLY A 1 241 ? 14.525 -4.779 -18.593 1.00 68.00 241 GLY A CA 1
ATOM 1915 C C . GLY A 1 241 ? 13.194 -5.201 -19.227 1.00 68.00 241 GLY A C 1
ATOM 1916 O O . GLY A 1 241 ? 12.200 -4.499 -19.074 1.00 68.00 241 GLY A O 1
ATOM 1917 N N . LEU A 1 242 ? 13.141 -6.358 -19.901 1.00 63.88 242 LEU A N 1
ATOM 1918 C CA . LEU A 1 242 ? 11.935 -6.913 -20.537 1.00 63.88 242 LEU A CA 1
ATOM 1919 C C . LEU A 1 242 ? 10.771 -7.130 -19.553 1.00 63.88 242 LEU A C 1
ATOM 1921 O O . LEU A 1 242 ? 9.630 -7.260 -19.982 1.00 63.88 242 LEU A O 1
ATOM 1925 N N . PHE A 1 243 ? 11.058 -7.135 -18.250 1.00 58.38 243 PHE A N 1
ATOM 1926 C CA . PHE A 1 243 ? 10.077 -7.240 -17.166 1.00 58.38 243 PHE A CA 1
ATOM 1927 C C . PHE A 1 243 ? 9.987 -5.979 -16.299 1.00 58.38 243 PHE A C 1
ATOM 1929 O O . PHE A 1 243 ? 9.627 -6.057 -15.131 1.00 58.38 243 PHE A O 1
ATOM 1936 N N . GLY A 1 244 ? 10.415 -4.826 -16.812 1.00 54.75 244 GLY A N 1
ATOM 1937 C CA . GLY A 1 244 ? 10.421 -3.586 -16.033 1.00 54.75 244 GLY A CA 1
ATOM 1938 C C . GLY A 1 244 ? 11.527 -3.496 -14.972 1.00 54.75 244 GLY A C 1
ATOM 1939 O O . GLY A 1 244 ? 11.584 -2.505 -14.248 1.00 54.75 244 GLY A O 1
ATOM 1940 N N . PHE A 1 245 ? 12.452 -4.465 -14.917 1.00 53.88 245 PHE A N 1
ATOM 1941 C CA . PHE A 1 245 ? 13.713 -4.378 -14.165 1.00 53.88 245 PHE A CA 1
ATOM 1942 C C . PHE A 1 245 ? 14.675 -3.385 -14.849 1.00 53.88 245 PHE A C 1
ATOM 1944 O O . PHE A 1 245 ? 15.652 -3.761 -15.493 1.00 53.88 245 PHE A O 1
ATOM 1951 N N . GLY A 1 246 ? 14.365 -2.090 -14.775 1.00 54.28 246 GLY A N 1
ATOM 1952 C CA . GLY A 1 246 ? 15.305 -1.036 -15.156 1.00 54.28 246 GLY A CA 1
ATOM 1953 C C . GLY A 1 246 ? 16.505 -0.998 -14.200 1.00 54.28 246 GLY A C 1
ATOM 1954 O O . GLY A 1 246 ? 16.360 -1.309 -13.021 1.00 54.28 246 GLY A O 1
ATOM 1955 N N . ASN A 1 247 ? 17.681 -0.599 -14.698 1.00 60.28 247 ASN A N 1
ATOM 1956 C CA . ASN A 1 247 ? 18.909 -0.403 -13.906 1.00 60.28 247 ASN A CA 1
ATOM 1957 C C . ASN A 1 247 ? 19.331 -1.605 -13.047 1.00 60.28 247 ASN A C 1
ATOM 1959 O O . ASN A 1 247 ? 19.662 -1.475 -11.867 1.00 60.28 247 ASN A O 1
ATOM 1963 N N . ALA A 1 248 ? 19.320 -2.796 -13.638 1.00 70.75 248 ALA A N 1
ATOM 1964 C CA . ALA A 1 248 ? 19.662 -4.003 -12.910 1.00 70.75 248 ALA A CA 1
ATOM 1965 C C . ALA A 1 248 ? 21.157 -4.007 -12.529 1.00 70.75 248 ALA A C 1
ATOM 1967 O O . ALA A 1 248 ? 22.032 -4.074 -13.391 1.00 70.75 248 ALA A O 1
ATOM 1968 N N . THR A 1 249 ? 21.470 -3.955 -11.235 1.00 81.62 249 THR A N 1
ATOM 1969 C CA . THR A 1 249 ? 22.817 -4.243 -10.715 1.00 81.62 249 THR A CA 1
ATOM 1970 C C . THR A 1 249 ? 23.045 -5.750 -10.656 1.00 81.62 249 THR A C 1
ATOM 1972 O O . THR A 1 249 ? 22.080 -6.520 -10.596 1.00 81.62 249 THR A O 1
ATOM 1975 N N . LYS A 1 250 ? 24.307 -6.191 -10.596 1.00 83.00 250 LYS A N 1
ATOM 1976 C CA . LYS A 1 250 ? 24.644 -7.614 -10.422 1.00 83.00 250 LYS A CA 1
ATOM 1977 C C . LYS A 1 250 ? 23.886 -8.251 -9.251 1.00 83.00 250 LYS A C 1
ATOM 1979 O O . LYS A 1 250 ? 23.196 -9.246 -9.451 1.00 83.00 250 LYS A O 1
ATOM 1984 N N . ASP A 1 251 ? 23.902 -7.612 -8.085 1.00 78.94 251 ASP A N 1
ATOM 1985 C CA . ASP A 1 251 ? 23.199 -8.094 -6.889 1.00 78.94 251 ASP A CA 1
ATOM 1986 C C . ASP A 1 251 ? 21.677 -8.174 -7.073 1.00 78.94 251 ASP A C 1
ATOM 1988 O O . ASP A 1 251 ? 21.018 -9.053 -6.514 1.00 78.94 251 ASP A O 1
ATOM 1992 N N . SER A 1 252 ? 21.079 -7.247 -7.829 1.00 76.12 252 SER A N 1
ATOM 1993 C CA . SER A 1 252 ? 19.640 -7.288 -8.116 1.00 76.12 252 SER A CA 1
ATOM 1994 C C . SER A 1 252 ? 19.279 -8.449 -9.048 1.00 76.12 252 SER A C 1
ATOM 1996 O O . SER A 1 252 ? 18.309 -9.159 -8.785 1.00 76.12 252 SER A O 1
ATOM 1998 N N . VAL A 1 253 ? 20.098 -8.701 -10.075 1.00 79.00 253 VAL A N 1
ATOM 1999 C CA . VAL A 1 253 ? 19.894 -9.796 -11.032 1.00 79.00 253 VAL A CA 1
ATOM 2000 C C . VAL A 1 253 ? 20.093 -11.145 -10.356 1.00 79.00 253 VAL A C 1
ATOM 2002 O O . VAL A 1 253 ? 19.261 -12.033 -10.521 1.00 79.00 253 VAL A O 1
ATOM 2005 N N . GLU A 1 254 ? 21.145 -11.301 -9.552 1.00 82.75 254 GLU A N 1
ATOM 2006 C CA . GLU A 1 254 ? 21.403 -12.545 -8.821 1.00 82.75 254 GLU A CA 1
ATOM 2007 C C . GLU A 1 254 ? 20.289 -12.855 -7.815 1.00 82.75 254 GLU A C 1
ATOM 2009 O O . GLU A 1 254 ? 19.834 -13.998 -7.737 1.00 82.75 254 GLU A O 1
ATOM 2014 N N . ARG A 1 255 ? 19.779 -11.845 -7.092 1.00 78.56 255 ARG A N 1
ATOM 2015 C CA . ARG A 1 255 ? 18.601 -12.012 -6.224 1.00 78.56 255 ARG A CA 1
ATOM 2016 C C . ARG A 1 255 ? 17.357 -12.408 -7.014 1.00 78.56 255 ARG A C 1
ATOM 2018 O O . ARG A 1 255 ? 16.667 -13.340 -6.604 1.00 78.56 255 ARG A O 1
ATOM 2025 N N . GLY A 1 256 ? 17.103 -11.748 -8.146 1.00 75.12 256 GLY A N 1
ATOM 2026 C CA . GLY A 1 256 ? 15.998 -12.077 -9.044 1.00 75.12 256 GLY A CA 1
ATOM 2027 C C . GLY A 1 256 ? 16.068 -13.530 -9.509 1.00 75.12 256 GLY A C 1
ATOM 2028 O O . GLY A 1 256 ? 15.127 -14.289 -9.296 1.00 75.12 256 GLY A O 1
ATOM 2029 N N . LEU A 1 257 ? 17.216 -13.960 -10.038 1.00 79.25 257 LEU A N 1
ATOM 2030 C CA . LEU A 1 257 ? 17.458 -15.349 -10.433 1.00 79.25 257 LEU A CA 1
ATOM 2031 C C . LEU A 1 257 ? 17.221 -16.321 -9.270 1.00 79.25 257 LEU A C 1
ATOM 2033 O O . LEU A 1 257 ? 16.488 -17.298 -9.421 1.00 79.25 257 LEU A O 1
ATOM 2037 N N . HIS A 1 258 ? 17.782 -16.041 -8.090 1.00 77.75 258 HIS A N 1
ATOM 2038 C CA . HIS A 1 258 ? 17.578 -16.875 -6.906 1.00 77.75 258 HIS A CA 1
ATOM 2039 C C . HIS A 1 258 ? 16.099 -17.024 -6.548 1.00 77.75 258 HIS A C 1
ATOM 2041 O O . HIS A 1 258 ? 15.661 -18.128 -6.231 1.00 77.75 258 HIS A O 1
ATOM 2047 N N . GLN A 1 259 ? 15.321 -15.947 -6.615 1.00 72.62 259 GLN A N 1
ATOM 2048 C CA . GLN A 1 259 ? 13.898 -15.973 -6.296 1.00 72.62 259 GLN A CA 1
ATOM 2049 C C . GLN A 1 259 ? 13.078 -16.734 -7.345 1.00 72.62 259 GLN A C 1
ATOM 2051 O O . GLN A 1 259 ? 12.213 -17.532 -6.981 1.00 72.62 259 GLN A O 1
ATOM 2056 N N . VAL A 1 260 ? 13.387 -16.549 -8.632 1.00 72.19 260 VAL A N 1
ATOM 2057 C CA . VAL A 1 260 ? 12.756 -17.285 -9.736 1.00 72.19 260 VAL A CA 1
ATOM 2058 C C . VAL A 1 260 ? 12.967 -18.790 -9.571 1.00 72.19 260 VAL A C 1
ATOM 2060 O O . VAL A 1 260 ? 12.002 -19.554 -9.551 1.00 72.19 260 VAL A O 1
ATOM 2063 N N . PHE A 1 261 ? 14.214 -19.223 -9.379 1.00 73.94 261 PHE A N 1
ATOM 2064 C CA . PHE A 1 261 ? 14.538 -20.647 -9.306 1.00 73.94 261 PHE A CA 1
ATOM 2065 C C . PHE A 1 261 ? 14.155 -21.290 -7.967 1.00 73.94 261 PHE A C 1
ATOM 2067 O O . PHE A 1 261 ? 13.689 -22.428 -7.962 1.00 73.94 261 PHE A O 1
ATOM 2074 N N . ARG A 1 262 ? 14.225 -20.563 -6.839 1.00 70.62 262 ARG A N 1
ATOM 2075 C CA . ARG A 1 262 ? 13.720 -21.051 -5.539 1.00 70.62 262 ARG A CA 1
ATOM 2076 C C . ARG A 1 262 ? 12.243 -21.438 -5.609 1.00 70.62 262 ARG A C 1
ATOM 2078 O O . ARG A 1 262 ? 11.840 -22.411 -4.981 1.00 70.62 262 ARG A O 1
ATOM 2085 N N . ASN A 1 263 ? 11.458 -20.688 -6.376 1.00 61.38 263 ASN A N 1
ATOM 2086 C CA . ASN A 1 263 ? 10.027 -20.923 -6.524 1.00 61.38 263 ASN A CA 1
ATOM 2087 C C . ASN A 1 263 ? 9.690 -21.944 -7.623 1.00 61.38 263 ASN A C 1
ATOM 2089 O O . ASN A 1 263 ? 8.630 -22.561 -7.567 1.00 61.38 263 ASN A O 1
ATOM 2093 N N . ALA A 1 264 ? 10.566 -22.120 -8.617 1.00 60.38 264 ALA A N 1
ATOM 2094 C CA . ALA A 1 264 ? 10.341 -23.023 -9.745 1.00 60.38 264 ALA A CA 1
ATOM 2095 C C . ALA A 1 264 ? 10.737 -24.484 -9.467 1.00 60.38 264 ALA A C 1
ATOM 2097 O O . ALA A 1 264 ? 10.160 -25.396 -10.058 1.00 60.38 264 ALA A O 1
ATOM 2098 N N . THR A 1 265 ? 11.709 -24.739 -8.583 1.00 53.81 265 THR A N 1
ATOM 2099 C CA . THR A 1 265 ? 12.247 -26.092 -8.372 1.00 53.81 265 THR A CA 1
ATOM 2100 C C . THR A 1 265 ? 12.110 -26.564 -6.929 1.00 53.81 265 THR A C 1
ATOM 2102 O O . THR A 1 265 ? 12.856 -26.141 -6.053 1.00 53.81 265 THR A O 1
ATOM 2105 N N . ALA A 1 266 ? 11.246 -27.553 -6.694 1.00 49.44 266 ALA A N 1
ATOM 2106 C CA . ALA A 1 266 ? 11.214 -28.302 -5.435 1.00 49.44 266 ALA A CA 1
ATOM 2107 C C . ALA A 1 266 ? 12.381 -29.309 -5.287 1.00 49.44 266 ALA A C 1
ATOM 2109 O O . ALA A 1 266 ? 12.445 -30.004 -4.274 1.00 49.44 266 ALA A O 1
ATOM 2110 N N . ARG A 1 267 ? 13.258 -29.483 -6.299 1.00 47.84 267 ARG A N 1
ATOM 2111 C CA . ARG A 1 267 ? 14.123 -30.683 -6.390 1.00 47.84 267 ARG A CA 1
ATOM 2112 C C . ARG A 1 267 ? 15.576 -30.535 -6.875 1.00 47.84 267 ARG A C 1
ATOM 2114 O O . ARG A 1 267 ? 16.228 -31.563 -7.010 1.00 47.84 267 ARG A O 1
ATOM 2121 N N . SER A 1 268 ? 16.147 -29.345 -7.069 1.00 45.03 268 SER A N 1
ATOM 2122 C CA . SER A 1 268 ? 17.611 -29.241 -7.241 1.00 45.03 268 SER A CA 1
ATOM 2123 C C . SER A 1 268 ? 18.129 -27.833 -6.932 1.00 45.03 268 SER A C 1
ATOM 2125 O O . SER A 1 268 ? 17.482 -26.869 -7.340 1.00 45.03 268 SER A O 1
ATOM 2127 N N . PRO A 1 269 ? 19.270 -27.673 -6.233 1.00 54.66 269 PRO A N 1
ATOM 2128 C CA . PRO A 1 269 ? 19.905 -26.373 -6.067 1.00 54.66 269 PRO A CA 1
ATOM 2129 C C . PRO A 1 269 ? 20.500 -25.922 -7.408 1.00 54.66 269 PRO A C 1
ATOM 2131 O O . PRO A 1 269 ? 21.630 -26.266 -7.751 1.00 54.66 269 PRO A O 1
ATOM 2134 N N . VAL A 1 270 ? 19.732 -25.148 -8.173 1.00 60.16 270 VAL A N 1
ATOM 2135 C CA . VAL A 1 270 ? 20.235 -24.449 -9.361 1.00 60.16 270 VAL A CA 1
ATOM 2136 C C . VAL A 1 270 ? 21.369 -23.514 -8.929 1.00 60.16 270 VAL A C 1
ATOM 2138 O O . VAL A 1 270 ? 21.185 -22.660 -8.054 1.00 60.16 270 VAL A O 1
ATOM 2141 N N . GLN A 1 271 ? 22.559 -23.678 -9.516 1.00 67.44 271 GLN A N 1
ATOM 2142 C CA . GLN A 1 271 ? 23.695 -22.789 -9.269 1.00 67.44 271 GLN A CA 1
ATOM 2143 C C . GLN A 1 271 ? 23.474 -21.461 -9.999 1.00 67.44 271 GLN A C 1
ATOM 2145 O O . GLN A 1 271 ? 23.957 -21.240 -11.100 1.00 67.44 271 GLN A O 1
ATOM 2150 N N . VAL A 1 272 ? 22.730 -20.561 -9.359 1.00 70.06 272 VAL A N 1
ATOM 2151 C CA . VAL A 1 272 ? 22.535 -19.180 -9.830 1.00 70.06 272 VAL A CA 1
ATOM 2152 C C . VAL A 1 272 ? 23.835 -18.365 -9.748 1.00 70.06 272 VAL A C 1
ATOM 2154 O O . VAL A 1 272 ? 24.048 -17.437 -10.529 1.00 70.06 272 VAL A O 1
ATOM 2157 N N . ARG A 1 273 ? 24.731 -18.723 -8.817 1.00 72.88 273 ARG A N 1
ATOM 2158 C CA . ARG A 1 273 ? 26.020 -18.042 -8.646 1.00 72.88 273 ARG A CA 1
ATOM 2159 C C . ARG A 1 273 ? 26.893 -18.221 -9.883 1.00 72.88 273 ARG A C 1
ATOM 2161 O O . ARG A 1 273 ? 27.158 -19.344 -10.293 1.00 72.88 273 ARG A O 1
ATOM 2168 N N . GLY A 1 274 ? 27.395 -17.108 -10.409 1.00 82.19 274 GLY A N 1
ATOM 2169 C CA . GLY A 1 274 ? 28.337 -17.096 -11.526 1.00 82.19 274 GLY A CA 1
ATOM 2170 C C . GLY A 1 274 ? 27.695 -17.023 -12.911 1.00 82.19 274 GLY A C 1
ATOM 2171 O O . GLY A 1 274 ? 28.420 -16.794 -13.872 1.00 82.19 274 GLY A O 1
ATOM 2172 N N . VAL A 1 275 ? 26.362 -17.120 -13.037 1.00 88.75 275 VAL A N 1
ATOM 2173 C CA . VAL A 1 275 ? 25.664 -16.956 -14.332 1.00 88.75 275 VAL A CA 1
ATOM 2174 C C . VAL A 1 275 ? 25.900 -15.556 -14.905 1.00 88.75 275 VAL A C 1
ATOM 2176 O O . VAL A 1 275 ? 26.219 -15.405 -16.085 1.00 88.75 275 VAL A O 1
ATOM 2179 N N . VAL A 1 276 ? 25.806 -14.525 -14.059 1.00 88.88 276 VAL A N 1
ATOM 2180 C CA . VAL A 1 276 ? 26.070 -13.138 -14.467 1.00 88.88 276 VAL A CA 1
ATOM 2181 C C . VAL A 1 276 ? 27.523 -12.979 -14.925 1.00 88.88 276 VAL A C 1
ATOM 2183 O O . VAL A 1 276 ? 27.767 -12.443 -16.003 1.00 88.88 276 VAL A O 1
ATOM 2186 N N . ASP A 1 277 ? 28.487 -13.501 -14.159 1.00 90.31 277 ASP A N 1
ATOM 2187 C CA . ASP A 1 277 ? 29.917 -13.430 -14.497 1.00 90.31 277 ASP A CA 1
ATOM 2188 C C . ASP A 1 277 ? 30.253 -14.184 -15.786 1.00 90.31 277 ASP A C 1
ATOM 2190 O O . ASP A 1 277 ? 31.026 -13.701 -16.614 1.00 90.31 277 ASP A O 1
ATOM 2194 N N . GLN A 1 278 ? 29.626 -15.339 -16.004 1.00 91.06 278 GLN A N 1
ATOM 2195 C CA . GLN A 1 278 ? 29.751 -16.104 -17.236 1.00 91.06 278 GLN A CA 1
ATOM 2196 C C . GLN A 1 278 ? 29.254 -15.293 -18.437 1.00 91.06 278 GLN A C 1
ATOM 2198 O O . GLN A 1 278 ? 29.973 -15.167 -19.430 1.00 91.06 278 GLN A O 1
ATOM 2203 N N . LEU A 1 279 ? 28.073 -14.681 -18.349 1.00 91.00 279 LEU A N 1
ATOM 2204 C CA . LEU A 1 279 ? 27.523 -13.853 -19.425 1.00 91.00 279 LEU A CA 1
ATOM 2205 C C . LEU A 1 279 ? 28.326 -12.562 -19.661 1.00 91.00 279 LEU A C 1
ATOM 2207 O O . LEU A 1 279 ? 28.441 -12.120 -20.809 1.00 91.00 279 LEU A O 1
ATOM 2211 N N . ILE A 1 280 ? 28.934 -11.988 -18.618 1.00 89.69 280 ILE A N 1
ATOM 2212 C CA . ILE A 1 280 ? 29.908 -10.893 -18.751 1.00 89.69 280 ILE A CA 1
ATOM 2213 C C . ILE A 1 280 ? 31.157 -11.385 -19.494 1.00 89.69 280 ILE A C 1
ATOM 2215 O O . ILE A 1 280 ? 31.572 -10.765 -20.471 1.00 89.69 280 ILE A O 1
ATOM 2219 N N . SER A 1 281 ? 31.728 -12.530 -19.103 1.00 90.69 281 SER A N 1
ATOM 2220 C CA . SER A 1 281 ? 32.932 -13.091 -19.739 1.00 90.69 281 SER A CA 1
ATOM 2221 C C . SER A 1 281 ? 32.718 -13.461 -21.213 1.00 90.69 281 SER A C 1
ATOM 2223 O O . SER A 1 281 ? 33.623 -13.316 -22.032 1.00 90.69 281 SER A O 1
ATOM 2225 N N . ARG A 1 282 ? 31.489 -13.860 -21.577 1.00 91.88 282 ARG A N 1
ATOM 2226 C CA . ARG A 1 282 ? 31.051 -14.112 -22.962 1.00 91.88 282 ARG A CA 1
ATOM 2227 C C . ARG A 1 282 ? 30.771 -12.823 -23.748 1.00 91.88 282 ARG A C 1
ATOM 2229 O O . ARG A 1 282 ? 30.381 -12.891 -24.914 1.00 91.88 282 ARG A O 1
ATOM 2236 N N . GLY A 1 283 ? 30.922 -11.651 -23.128 1.00 88.31 283 GLY A N 1
ATOM 2237 C CA . GLY A 1 283 ? 30.665 -10.351 -23.743 1.00 88.31 283 GLY A CA 1
ATOM 2238 C C . GLY A 1 283 ? 29.194 -10.120 -24.086 1.00 88.31 283 GLY A C 1
ATOM 2239 O O . GLY A 1 283 ? 28.896 -9.382 -25.024 1.00 88.31 283 GLY A O 1
ATOM 2240 N N . MET A 1 284 ? 28.265 -10.776 -23.387 1.00 87.25 284 MET A N 1
ATOM 2241 C CA . MET A 1 284 ? 26.817 -10.633 -23.596 1.00 87.25 284 MET A CA 1
ATOM 2242 C C . MET A 1 284 ? 26.210 -9.559 -22.700 1.00 87.25 284 MET A C 1
ATOM 2244 O O . MET A 1 284 ? 25.272 -8.876 -23.107 1.00 87.25 284 MET A O 1
ATOM 2248 N N . ILE A 1 285 ? 26.777 -9.389 -21.509 1.00 87.00 285 ILE A N 1
ATOM 2249 C CA . ILE A 1 285 ? 26.454 -8.315 -20.576 1.00 87.00 285 ILE A CA 1
ATOM 2250 C C . ILE A 1 285 ? 27.674 -7.403 -20.461 1.00 87.00 285 ILE A C 1
ATOM 2252 O O . ILE A 1 285 ? 28.810 -7.871 -20.402 1.00 87.00 285 ILE A O 1
ATOM 2256 N N . VAL A 1 286 ? 27.430 -6.100 -20.422 1.00 85.94 286 VAL A N 1
ATOM 2257 C CA . VAL A 1 286 ? 28.429 -5.069 -20.148 1.00 85.94 286 VAL A CA 1
ATOM 2258 C C . VAL A 1 286 ? 28.024 -4.356 -18.865 1.00 85.94 286 VAL A C 1
ATOM 2260 O O . VAL A 1 286 ? 26.854 -4.027 -18.679 1.00 85.94 286 VAL A O 1
ATOM 2263 N N . VAL A 1 287 ? 28.993 -4.110 -17.987 1.00 84.25 287 VAL A N 1
ATOM 2264 C CA . VAL A 1 287 ? 28.806 -3.254 -16.812 1.00 84.25 287 VAL A CA 1
ATOM 2265 C C . VAL A 1 287 ? 29.008 -1.810 -17.259 1.00 84.25 287 VAL A C 1
ATOM 2267 O O . VAL A 1 287 ? 30.051 -1.484 -17.829 1.00 84.25 287 VAL A O 1
ATOM 2270 N N . ALA A 1 288 ? 28.018 -0.949 -17.041 1.00 76.94 288 ALA A N 1
ATOM 2271 C CA . ALA A 1 288 ? 28.133 0.469 -17.343 1.00 76.94 288 ALA A CA 1
ATOM 2272 C C . ALA A 1 288 ? 29.283 1.080 -16.525 1.00 76.94 288 ALA A C 1
ATOM 2274 O O . ALA A 1 288 ? 29.242 1.105 -15.293 1.00 76.94 288 ALA A O 1
ATOM 2275 N N . ALA A 1 289 ? 30.327 1.538 -17.220 1.00 60.88 289 ALA A N 1
ATOM 2276 C CA . ALA A 1 289 ? 31.481 2.184 -16.613 1.00 60.88 289 ALA A CA 1
ATOM 2277 C C . ALA A 1 289 ? 31.266 3.697 -16.490 1.00 60.88 289 ALA A C 1
ATOM 2279 O O . ALA A 1 289 ? 30.642 4.332 -17.344 1.00 60.88 289 ALA A O 1
ATOM 2280 N N . ASN A 1 290 ? 31.841 4.263 -15.433 1.00 51.16 290 ASN A N 1
ATOM 2281 C CA . ASN A 1 290 ? 31.845 5.688 -15.149 1.00 51.16 290 ASN A CA 1
ATOM 2282 C C . ASN A 1 290 ? 32.871 6.386 -16.067 1.00 51.16 290 ASN A C 1
ATOM 2284 O O . ASN A 1 290 ? 34.004 6.646 -15.664 1.00 51.16 290 ASN A O 1
ATOM 2288 N N . ASP A 1 291 ? 32.509 6.650 -17.324 1.00 46.41 291 ASP A N 1
ATOM 2289 C CA . ASP A 1 291 ? 33.277 7.570 -18.171 1.00 46.41 291 ASP A CA 1
ATOM 2290 C C . ASP A 1 291 ? 32.996 8.985 -17.648 1.00 46.41 291 ASP A C 1
ATOM 2292 O O . ASP A 1 291 ? 32.039 9.637 -18.068 1.00 46.41 291 ASP A O 1
ATOM 2296 N N . GLY A 1 292 ? 33.808 9.433 -16.684 1.00 44.28 292 GLY A N 1
ATOM 2297 C CA . GLY A 1 292 ? 33.661 10.673 -15.911 1.00 44.28 292 GLY A CA 1
ATOM 2298 C C . GLY A 1 292 ? 33.684 11.994 -16.693 1.00 44.28 292 GLY A C 1
ATOM 2299 O O . GLY A 1 292 ? 34.024 13.018 -16.115 1.00 44.28 292 GLY A O 1
ATOM 2300 N N . ASP A 1 293 ? 33.341 11.994 -17.982 1.00 39.75 293 ASP A N 1
ATOM 2301 C CA . ASP A 1 293 ? 33.265 13.200 -18.810 1.00 39.75 293 ASP A CA 1
ATOM 2302 C C . ASP A 1 293 ? 32.263 13.108 -19.981 1.00 39.75 293 ASP A C 1
ATOM 2304 O O . ASP A 1 293 ? 32.299 13.894 -20.928 1.00 39.75 293 ASP A O 1
ATOM 2308 N N . LYS A 1 294 ? 31.339 12.137 -19.971 1.00 39.81 294 LYS A N 1
ATOM 2309 C CA . LYS A 1 294 ? 30.260 12.083 -20.968 1.00 39.81 294 LYS A CA 1
ATOM 2310 C C . LYS A 1 294 ? 28.931 11.971 -20.258 1.00 39.81 294 LYS A C 1
ATOM 2312 O O . LYS A 1 294 ? 28.621 10.955 -19.646 1.00 39.81 294 LYS A O 1
ATOM 2317 N N . SER A 1 295 ? 28.138 13.036 -20.366 1.00 36.81 295 SER A N 1
ATOM 2318 C CA . SER A 1 295 ? 26.727 13.042 -19.985 1.00 36.81 295 SER A CA 1
ATOM 2319 C C . SER A 1 295 ? 26.068 11.731 -20.433 1.00 36.81 295 SER A C 1
ATOM 2321 O O . SER A 1 295 ? 26.379 11.269 -21.540 1.00 36.81 295 SER A O 1
ATOM 2323 N N . PRO A 1 296 ? 25.166 11.133 -19.630 1.00 38.94 296 PRO A N 1
ATOM 2324 C CA . PRO A 1 296 ? 24.490 9.900 -20.013 1.00 38.94 296 PRO A CA 1
ATOM 2325 C C . PRO A 1 296 ? 23.936 10.081 -21.424 1.00 38.94 296 PRO A C 1
ATOM 2327 O O . PRO A 1 296 ? 23.231 11.061 -21.684 1.00 38.94 296 PRO A O 1
ATOM 2330 N N . ARG A 1 297 ? 24.329 9.197 -22.353 1.00 36.78 297 ARG A N 1
ATOM 2331 C CA . ARG A 1 297 ? 23.859 9.216 -23.744 1.00 36.78 297 ARG A CA 1
ATOM 2332 C C . ARG A 1 297 ? 22.333 9.154 -23.719 1.00 36.78 297 ARG A C 1
ATOM 2334 O O . ARG A 1 297 ? 21.755 8.075 -23.643 1.00 36.78 297 ARG A O 1
ATOM 2341 N N . ARG A 1 298 ? 21.677 10.314 -23.780 1.00 38.03 298 ARG A N 1
ATOM 2342 C CA . ARG A 1 298 ? 20.246 10.397 -24.045 1.00 38.03 298 ARG A CA 1
ATOM 2343 C C . ARG A 1 298 ? 20.054 9.913 -25.471 1.00 38.03 298 ARG A C 1
ATOM 2345 O O . ARG A 1 298 ? 20.552 10.533 -26.411 1.00 38.03 298 ARG A O 1
ATOM 2352 N N . LEU A 1 299 ? 19.378 8.781 -25.623 1.00 33.91 299 LEU A N 1
ATOM 2353 C CA . LEU A 1 299 ? 18.850 8.388 -26.921 1.00 33.91 299 LEU A CA 1
ATOM 2354 C C . LEU A 1 299 ? 17.892 9.501 -27.392 1.00 33.91 299 LEU A C 1
ATOM 2356 O O . LEU A 1 299 ? 17.208 10.099 -26.557 1.00 33.91 299 LEU A O 1
ATOM 2360 N N . PRO A 1 300 ? 17.903 9.858 -28.687 1.00 25.95 300 PRO A N 1
ATOM 2361 C CA . PRO A 1 300 ? 17.151 10.997 -29.194 1.00 25.95 300 PRO A CA 1
ATOM 2362 C C . PRO A 1 300 ? 15.654 10.791 -28.953 1.00 25.95 300 PRO A C 1
ATOM 2364 O O . PRO A 1 300 ? 15.040 9.893 -29.523 1.00 25.95 300 PRO A O 1
ATOM 2367 N N . VAL A 1 301 ? 15.093 11.649 -28.101 1.00 31.42 301 VAL A N 1
ATOM 2368 C CA . VAL A 1 301 ? 13.670 11.700 -27.766 1.00 31.42 301 VAL A CA 1
ATOM 2369 C C . VAL A 1 301 ? 12.932 12.296 -28.954 1.00 31.42 301 VAL A C 1
ATOM 2371 O O . VAL A 1 301 ? 13.051 13.490 -29.217 1.00 31.42 301 VAL A O 1
ATOM 2374 N N . ASN A 1 302 ? 12.166 11.471 -29.660 1.00 25.89 302 ASN A N 1
ATOM 2375 C CA . ASN A 1 302 ? 11.119 11.938 -30.558 1.00 25.89 302 ASN A CA 1
ATOM 2376 C C . ASN A 1 302 ? 9.892 11.019 -30.445 1.00 25.89 302 ASN A C 1
ATOM 2378 O O . ASN A 1 302 ? 9.982 9.827 -30.718 1.00 25.89 302 ASN A O 1
ATOM 2382 N N . ALA A 1 303 ? 8.754 11.661 -30.151 1.00 26.20 303 ALA A N 1
ATOM 2383 C CA . ALA A 1 303 ? 7.360 11.197 -30.196 1.00 26.20 303 ALA A CA 1
ATOM 2384 C C . ALA A 1 303 ? 6.764 10.499 -28.947 1.00 26.20 303 ALA A C 1
ATOM 2386 O O . ALA A 1 303 ? 7.073 9.364 -28.614 1.00 26.20 303 ALA A O 1
ATOM 2387 N N . SER A 1 304 ? 5.845 11.234 -28.307 1.00 29.70 304 SER A N 1
ATOM 2388 C CA . SER A 1 304 ? 4.533 10.918 -27.688 1.00 29.70 304 SER A CA 1
ATOM 2389 C C . SER A 1 304 ? 4.054 9.495 -27.302 1.00 29.70 304 SER A C 1
ATOM 2391 O O . SER A 1 304 ? 2.931 9.401 -26.814 1.00 29.70 304 SER A O 1
ATOM 2393 N N . SER A 1 305 ? 4.802 8.401 -27.452 1.00 35.69 305 SER A N 1
ATOM 2394 C CA . SER A 1 305 ? 4.340 7.042 -27.091 1.00 35.69 305 SER A CA 1
ATOM 2395 C C . SER A 1 305 ? 5.398 6.149 -26.433 1.00 35.69 305 SER A C 1
ATOM 2397 O O . SER A 1 305 ? 5.246 4.928 -26.368 1.00 35.69 305 SER A O 1
ATOM 2399 N N . GLU A 1 306 ? 6.462 6.737 -25.892 1.00 37.72 306 GLU A N 1
ATOM 2400 C CA . GLU A 1 306 ? 7.468 5.979 -25.153 1.00 37.72 306 GLU A CA 1
ATOM 2401 C C . GLU A 1 306 ? 7.003 5.703 -23.716 1.00 37.72 306 GLU A C 1
ATOM 2403 O O . GLU A 1 306 ? 6.815 6.619 -22.903 1.00 37.72 306 GLU A O 1
ATOM 2408 N N . ILE A 1 307 ? 6.890 4.415 -23.373 1.00 41.34 307 ILE A N 1
ATOM 2409 C CA . ILE A 1 307 ? 7.100 3.944 -22.003 1.00 41.34 307 ILE A CA 1
ATOM 2410 C C . ILE A 1 307 ? 8.597 4.097 -21.758 1.00 41.34 307 ILE A C 1
ATOM 2412 O O . ILE A 1 307 ? 9.367 3.142 -21.781 1.00 41.34 307 ILE A O 1
ATOM 2416 N N . ASN A 1 308 ? 9.042 5.339 -21.591 1.00 37.19 308 ASN A N 1
ATOM 2417 C CA . ASN A 1 308 ? 10.302 5.555 -20.921 1.00 37.19 308 ASN A CA 1
ATOM 2418 C C . ASN A 1 308 ? 10.078 4.988 -19.521 1.00 37.19 308 ASN A C 1
ATOM 2420 O O . ASN A 1 308 ? 9.346 5.590 -18.730 1.00 37.19 308 ASN A O 1
ATOM 2424 N N . LEU A 1 309 ? 10.644 3.799 -19.260 1.00 39.28 309 LEU A N 1
ATOM 2425 C CA . LEU A 1 309 ? 11.040 3.410 -17.912 1.00 39.28 309 LEU A CA 1
ATOM 2426 C C . LEU A 1 309 ? 11.625 4.680 -17.324 1.00 39.28 309 LEU A C 1
ATOM 2428 O O . LEU A 1 309 ? 12.561 5.244 -17.902 1.00 39.28 309 LEU A O 1
ATOM 2432 N N . VAL A 1 310 ? 10.926 5.205 -16.318 1.00 37.19 310 VAL A N 1
ATOM 2433 C CA . VAL A 1 310 ? 11.207 6.501 -15.718 1.00 37.19 310 VAL A CA 1
ATOM 2434 C C . VAL A 1 310 ? 12.712 6.620 -15.596 1.00 37.19 310 VAL A C 1
ATOM 2436 O O . VAL A 1 310 ? 13.382 5.711 -15.116 1.00 37.19 310 VAL A O 1
ATOM 2439 N N . SER A 1 311 ? 13.191 7.712 -16.169 1.00 36.44 311 SER A N 1
ATOM 2440 C CA . SER A 1 311 ? 14.558 8.175 -16.281 1.00 36.44 311 SER A CA 1
ATOM 2441 C C . SER A 1 311 ? 15.361 8.028 -14.990 1.00 36.44 311 SER A C 1
ATOM 2443 O O . SER A 1 311 ? 15.666 9.023 -14.333 1.00 36.44 311 SER A O 1
ATOM 2445 N N . ASN A 1 312 ? 15.752 6.816 -14.639 1.00 39.97 312 ASN A N 1
ATOM 2446 C CA . ASN A 1 312 ? 16.845 6.641 -13.720 1.00 39.97 312 ASN A CA 1
ATOM 2447 C C . ASN A 1 312 ? 18.100 6.839 -14.565 1.00 39.97 312 ASN A C 1
ATOM 2449 O O . ASN A 1 312 ? 18.240 6.276 -15.656 1.00 39.97 312 ASN A O 1
ATOM 2453 N N . SER A 1 313 ? 18.990 7.714 -14.101 1.00 47.44 313 SER A N 1
ATOM 2454 C CA . SER A 1 313 ? 20.388 7.677 -14.519 1.00 47.44 313 SER A CA 1
ATOM 2455 C C . SER A 1 313 ? 20.809 6.217 -14.627 1.00 47.44 313 SER A C 1
ATOM 2457 O O . SER A 1 313 ? 20.439 5.425 -13.767 1.00 47.44 313 SER A O 1
ATOM 2459 N N . ILE A 1 314 ? 21.531 5.826 -15.678 1.00 52.44 314 ILE A N 1
ATOM 2460 C CA . ILE A 1 314 ? 22.229 4.542 -15.623 1.00 52.44 314 ILE A CA 1
ATOM 2461 C C . ILE A 1 314 ? 23.211 4.708 -14.470 1.00 52.44 314 ILE A C 1
ATOM 2463 O O . ILE A 1 314 ? 24.204 5.424 -14.605 1.00 52.44 314 ILE A O 1
ATOM 2467 N N . ASP A 1 315 ? 22.856 4.155 -13.315 1.00 56.41 315 ASP A N 1
ATOM 2468 C CA . ASP A 1 315 ? 23.688 4.248 -12.134 1.00 56.41 315 ASP A CA 1
ATOM 2469 C C . ASP A 1 315 ? 24.979 3.489 -12.427 1.00 56.41 315 ASP A C 1
ATOM 2471 O O . ASP A 1 315 ? 24.990 2.523 -13.207 1.00 56.41 315 ASP A O 1
ATOM 2475 N N . ASN A 1 316 ? 26.075 3.947 -11.827 1.00 60.78 316 ASN A N 1
ATOM 2476 C CA . ASN A 1 316 ? 27.345 3.240 -11.915 1.00 60.78 316 ASN A CA 1
ATOM 2477 C C . ASN A 1 316 ? 27.112 1.766 -11.561 1.00 60.78 316 ASN A C 1
ATOM 2479 O O . ASN A 1 316 ? 26.397 1.476 -10.606 1.00 60.78 316 ASN A O 1
ATOM 2483 N N . GLU A 1 317 ? 27.701 0.854 -12.341 1.00 72.94 317 GLU A N 1
ATOM 2484 C CA . GLU A 1 317 ? 27.566 -0.604 -12.170 1.00 72.94 317 GLU A CA 1
ATOM 2485 C C . GLU A 1 317 ? 26.253 -1.237 -12.673 1.00 72.94 317 GLU A C 1
ATOM 2487 O O . GLU A 1 317 ? 26.046 -2.443 -12.509 1.00 72.94 317 GLU A O 1
ATOM 2492 N N . SER A 1 318 ? 25.389 -0.479 -13.357 1.00 79.38 318 SER A N 1
ATOM 2493 C CA . SER A 1 318 ? 24.227 -1.059 -14.047 1.00 79.38 318 SER A CA 1
ATOM 2494 C C . SER A 1 318 ? 24.662 -2.050 -15.135 1.00 79.38 318 SER A C 1
ATOM 2496 O O . SER A 1 318 ? 25.552 -1.765 -15.939 1.00 79.38 318 SER A O 1
ATOM 2498 N N . LEU A 1 319 ? 24.008 -3.208 -15.200 1.00 81.62 319 LEU A N 1
ATOM 2499 C CA . LEU A 1 319 ? 24.209 -4.207 -16.245 1.00 81.62 319 LEU A CA 1
ATOM 2500 C C . LEU A 1 319 ? 23.380 -3.857 -17.481 1.00 81.62 319 LEU A C 1
ATOM 2502 O O . LEU A 1 319 ? 22.198 -3.537 -17.381 1.00 81.62 319 LEU A O 1
ATOM 2506 N N . ILE A 1 320 ? 23.991 -3.951 -18.660 1.00 82.19 320 ILE A N 1
ATOM 2507 C CA . ILE A 1 320 ? 23.344 -3.677 -19.947 1.00 82.19 320 ILE A CA 1
ATOM 2508 C C . ILE A 1 320 ? 23.664 -4.815 -20.912 1.00 82.19 320 ILE A C 1
ATOM 2510 O O . ILE A 1 320 ? 24.775 -5.347 -20.919 1.00 82.19 320 ILE A O 1
ATOM 2514 N N . LEU A 1 321 ? 22.712 -5.183 -21.768 1.00 81.75 321 LEU A N 1
ATOM 2515 C CA . LEU A 1 321 ? 22.990 -6.130 -22.842 1.00 81.75 321 LEU A CA 1
ATOM 2516 C C . LEU A 1 321 ? 23.909 -5.520 -23.908 1.00 81.75 321 LEU A C 1
ATOM 2518 O O . LEU A 1 321 ? 23.667 -4.424 -24.415 1.00 81.75 321 LEU A O 1
ATOM 2522 N N . SER A 1 322 ? 24.929 -6.275 -24.312 1.00 82.38 322 SER A N 1
ATOM 2523 C CA . SER A 1 322 ? 25.689 -5.984 -25.527 1.00 82.38 322 SER A CA 1
ATOM 2524 C C . SER A 1 322 ? 24.871 -6.331 -26.779 1.00 82.38 322 SER A C 1
ATOM 2526 O O . SER A 1 322 ? 23.815 -6.966 -26.704 1.00 82.38 322 SER A O 1
ATOM 2528 N N . SER A 1 323 ? 25.385 -6.009 -27.969 1.00 76.62 323 SER A N 1
ATOM 2529 C CA . SER A 1 323 ? 24.800 -6.487 -29.232 1.00 76.62 323 SER A CA 1
ATOM 2530 C C . SER A 1 323 ? 24.692 -8.017 -29.292 1.00 76.62 323 SER A C 1
ATOM 2532 O O . SER A 1 323 ? 23.719 -8.549 -29.835 1.00 76.62 323 SER A O 1
ATOM 2534 N N . ASN A 1 324 ? 25.660 -8.727 -28.702 1.00 79.94 324 ASN A N 1
ATOM 2535 C CA . ASN A 1 324 ? 25.657 -10.186 -28.621 1.00 79.94 324 ASN A CA 1
ATOM 2536 C C . ASN A 1 324 ? 24.587 -10.668 -27.638 1.00 79.94 324 ASN A C 1
ATOM 2538 O O . ASN A 1 324 ? 23.852 -11.597 -27.961 1.00 79.94 324 ASN A O 1
ATOM 2542 N N . GLY A 1 325 ? 24.443 -10.000 -26.488 1.00 82.56 325 GLY A N 1
ATOM 2543 C CA . GLY A 1 325 ? 23.384 -10.289 -25.519 1.00 82.56 325 GLY A CA 1
ATOM 2544 C C . GLY A 1 325 ? 21.980 -10.078 -26.090 1.00 82.56 325 GLY A C 1
ATOM 2545 O O . GLY A 1 325 ? 21.121 -10.941 -25.937 1.00 82.56 325 GLY A O 1
ATOM 2546 N N . ILE A 1 326 ? 21.753 -8.984 -26.827 1.00 78.50 326 ILE A N 1
ATOM 2547 C CA . ILE A 1 326 ? 20.471 -8.720 -27.508 1.00 78.50 326 ILE A CA 1
ATOM 2548 C C . ILE A 1 326 ? 20.181 -9.800 -28.555 1.00 78.50 326 ILE A C 1
ATOM 2550 O O . ILE A 1 326 ? 19.056 -10.291 -28.654 1.00 78.50 326 ILE A O 1
ATOM 2554 N N . SER A 1 327 ? 21.189 -10.184 -29.340 1.00 79.81 327 SER A N 1
ATOM 2555 C CA . SER A 1 327 ? 21.038 -11.220 -30.368 1.00 79.81 327 SER A CA 1
ATOM 2556 C C . SER A 1 327 ? 20.722 -12.583 -29.749 1.00 79.81 327 SER A C 1
ATOM 2558 O O . SER A 1 327 ? 19.808 -13.264 -30.212 1.00 79.81 327 SER A O 1
ATOM 2560 N N . ALA A 1 328 ? 21.411 -12.938 -28.660 1.00 83.50 328 ALA A N 1
ATOM 2561 C CA . ALA A 1 328 ? 21.146 -14.141 -27.879 1.00 83.50 328 ALA A CA 1
ATOM 2562 C C . ALA A 1 328 ? 19.717 -14.143 -27.324 1.00 83.50 328 ALA A C 1
ATOM 2564 O O . ALA A 1 328 ? 18.970 -15.089 -27.558 1.00 83.50 328 ALA A O 1
ATOM 2565 N N . LEU A 1 329 ? 19.288 -13.055 -26.679 1.00 81.19 329 LEU A N 1
ATOM 2566 C CA . LEU A 1 329 ? 17.937 -12.939 -26.132 1.00 81.19 329 LEU A CA 1
ATOM 2567 C C . LEU A 1 329 ? 16.859 -13.072 -27.218 1.00 81.19 329 LEU A C 1
ATOM 2569 O O . LEU A 1 329 ? 15.854 -13.752 -27.013 1.00 81.19 329 LEU A O 1
ATOM 2573 N N . ARG A 1 330 ? 17.071 -12.479 -28.400 1.00 77.50 330 ARG A N 1
ATOM 2574 C CA . ARG A 1 330 ? 16.167 -12.647 -29.549 1.00 77.50 330 ARG A CA 1
ATOM 2575 C C . ARG A 1 330 ? 16.107 -14.098 -30.023 1.00 77.50 330 ARG A C 1
ATOM 2577 O O . ARG A 1 330 ? 15.018 -14.577 -30.326 1.00 77.50 330 ARG A O 1
ATOM 2584 N N . ALA A 1 331 ? 17.237 -14.800 -30.072 1.00 78.50 331 ALA A N 1
ATOM 2585 C CA . ALA A 1 331 ? 17.282 -16.209 -30.457 1.00 78.50 331 ALA A CA 1
ATOM 2586 C C . ALA A 1 331 ? 16.571 -17.104 -29.429 1.00 78.50 331 ALA A C 1
ATOM 2588 O O . ALA A 1 331 ? 15.760 -17.948 -29.810 1.00 78.50 331 ALA A O 1
ATOM 2589 N N . ILE A 1 332 ? 16.796 -16.867 -28.133 1.00 76.00 332 ILE A N 1
ATOM 2590 C CA . ILE A 1 332 ? 16.097 -17.551 -27.036 1.00 76.00 332 ILE A CA 1
ATOM 2591 C C . ILE A 1 332 ? 14.589 -17.299 -27.151 1.00 76.00 332 ILE A C 1
ATOM 2593 O O . ILE A 1 332 ? 13.807 -18.248 -27.109 1.00 76.00 332 ILE A O 1
ATOM 2597 N N . ARG A 1 333 ? 14.176 -16.055 -27.428 1.00 73.69 333 ARG A N 1
ATOM 2598 C CA . ARG A 1 333 ? 12.770 -15.707 -27.672 1.00 73.69 333 ARG A CA 1
ATOM 2599 C C . ARG A 1 333 ? 12.165 -16.420 -28.857 1.00 73.69 333 ARG A C 1
ATOM 2601 O O . ARG A 1 333 ? 11.062 -16.944 -28.772 1.00 73.69 333 ARG A O 1
ATOM 2608 N N . GLN A 1 334 ? 12.871 -16.463 -29.969 1.00 73.00 334 GLN A N 1
ATOM 2609 C CA . GLN A 1 334 ? 12.372 -17.180 -31.128 1.00 73.00 334 GLN A CA 1
ATOM 2610 C C . GLN A 1 334 ? 12.320 -18.689 -30.888 1.00 73.00 334 GLN A C 1
ATOM 2612 O O . GLN A 1 334 ? 11.452 -19.345 -31.440 1.00 73.00 334 GLN A O 1
ATOM 2617 N N . THR A 1 335 ? 13.212 -19.252 -30.081 1.00 71.25 335 THR A N 1
ATOM 2618 C CA . THR A 1 335 ? 13.285 -20.708 -29.916 1.00 71.25 335 THR A CA 1
ATOM 2619 C C . THR A 1 335 ? 12.305 -21.209 -28.863 1.00 71.25 335 THR A C 1
ATOM 2621 O O . THR A 1 335 ? 11.504 -22.097 -29.132 1.00 71.25 335 THR A O 1
ATOM 2624 N N . TYR A 1 336 ? 12.310 -20.597 -27.681 1.00 62.88 336 TYR A N 1
ATOM 2625 C CA . TYR A 1 336 ? 11.498 -21.036 -26.547 1.00 62.88 336 TYR A CA 1
ATOM 2626 C C . TYR A 1 336 ? 10.174 -20.276 -26.418 1.00 62.88 336 TYR A C 1
ATOM 2628 O O . TYR A 1 336 ? 9.244 -20.756 -25.769 1.00 62.88 336 TYR A O 1
ATOM 2636 N N . TRP A 1 337 ? 10.069 -19.085 -27.017 1.00 65.94 337 TRP A N 1
ATOM 2637 C CA . TRP A 1 337 ? 8.948 -18.157 -26.799 1.00 65.94 337 TRP A CA 1
ATOM 2638 C C . TRP A 1 337 ? 8.129 -17.875 -28.071 1.00 65.94 337 TRP A C 1
ATOM 2640 O O . TRP A 1 337 ? 7.339 -16.938 -28.095 1.00 65.94 337 TRP A O 1
ATOM 2650 N N . ARG A 1 338 ? 8.258 -18.714 -29.112 1.00 56.06 338 ARG A N 1
ATOM 2651 C CA . ARG A 1 338 ? 7.486 -18.645 -30.375 1.00 56.06 338 ARG A CA 1
ATOM 2652 C C . ARG A 1 338 ? 5.998 -19.002 -30.261 1.00 56.06 338 ARG A C 1
ATOM 2654 O O . ARG A 1 338 ? 5.287 -18.878 -31.250 1.00 56.06 338 ARG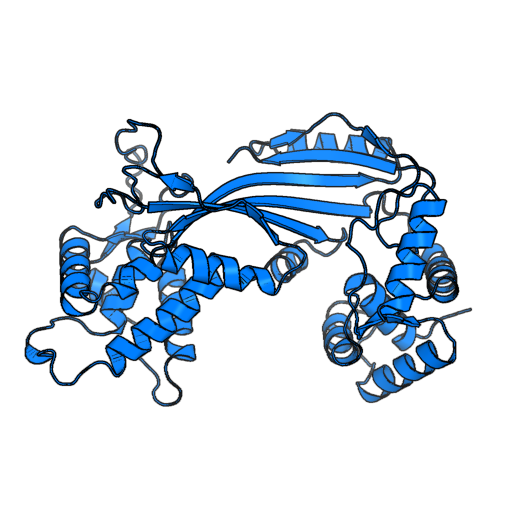 A O 1
ATOM 2661 N N . ASN A 1 339 ? 5.524 -19.421 -29.088 1.00 56.16 339 ASN A N 1
ATOM 2662 C CA . ASN A 1 339 ? 4.095 -19.589 -28.831 1.00 56.16 339 ASN A CA 1
ATOM 2663 C C . ASN A 1 339 ? 3.518 -18.263 -28.321 1.00 56.16 339 ASN A C 1
ATOM 2665 O O . ASN A 1 339 ? 4.038 -17.712 -27.349 1.00 56.16 339 ASN A O 1
ATOM 2669 N N . ASP A 1 340 ? 2.427 -17.796 -28.938 1.00 56.19 340 ASP A N 1
ATOM 2670 C CA . ASP A 1 340 ? 1.734 -16.516 -28.686 1.00 56.19 340 ASP A CA 1
ATOM 2671 C C . ASP A 1 340 ? 1.529 -16.164 -27.204 1.00 56.19 340 ASP A C 1
ATOM 2673 O O . ASP A 1 340 ? 1.462 -14.989 -26.844 1.00 56.19 340 ASP A O 1
ATOM 2677 N N . GLY A 1 341 ? 1.521 -17.172 -26.329 1.00 58.66 341 GLY A N 1
ATOM 2678 C CA . GLY A 1 341 ? 1.431 -17.010 -24.885 1.00 58.66 341 GLY A CA 1
ATOM 2679 C C . GLY A 1 341 ? 2.519 -16.139 -24.252 1.00 58.66 341 GLY A C 1
ATOM 2680 O O . GLY A 1 341 ? 2.300 -15.690 -23.141 1.00 58.66 341 GLY A O 1
ATOM 2681 N N . TRP A 1 342 ? 3.660 -15.860 -24.899 1.00 58.25 342 TRP A N 1
ATOM 2682 C CA . TRP A 1 342 ? 4.639 -14.886 -24.377 1.00 58.25 342 TRP A CA 1
ATOM 2683 C C . TRP A 1 342 ? 4.080 -13.458 -24.335 1.00 58.25 342 TRP A C 1
ATOM 2685 O 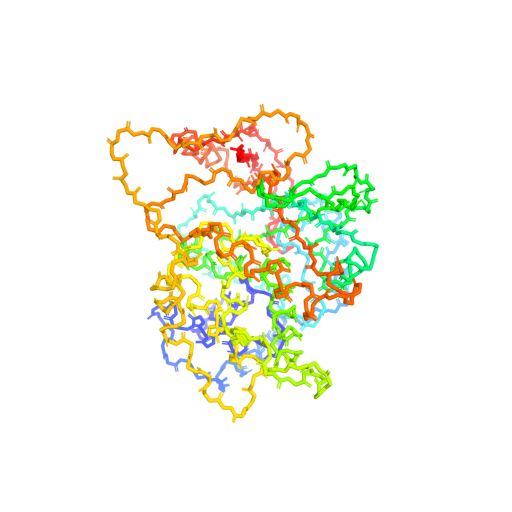O . TRP A 1 342 ? 4.275 -12.745 -23.352 1.00 58.25 342 TRP A O 1
ATOM 2695 N N . ASN A 1 343 ? 3.361 -13.044 -25.381 1.00 61.97 343 ASN A N 1
ATOM 2696 C CA . ASN A 1 343 ? 2.807 -11.693 -25.465 1.00 61.97 343 ASN A CA 1
ATOM 2697 C C . ASN A 1 343 ? 1.769 -11.443 -24.350 1.00 61.97 343 ASN A C 1
ATOM 2699 O O . ASN A 1 343 ? 1.524 -10.297 -23.982 1.00 61.97 343 ASN A O 1
ATOM 2703 N N . ASP A 1 344 ? 1.220 -12.511 -23.762 1.00 66.56 344 ASP A N 1
ATOM 2704 C CA . ASP A 1 344 ? 0.308 -12.446 -22.617 1.00 66.56 344 ASP A CA 1
ATOM 2705 C C . ASP A 1 344 ? 1.002 -12.104 -21.285 1.00 66.56 344 ASP A C 1
ATOM 2707 O O . ASP A 1 344 ? 0.318 -11.910 -20.281 1.00 66.56 344 ASP A O 1
ATOM 2711 N N . TYR A 1 345 ? 2.338 -12.043 -21.258 1.00 61.09 345 TYR A N 1
ATOM 2712 C CA . TYR A 1 345 ? 3.134 -11.725 -20.064 1.00 61.09 345 TYR A CA 1
ATOM 2713 C C . TYR A 1 345 ? 4.052 -10.511 -20.235 1.00 61.09 345 TYR A C 1
ATOM 2715 O O . TYR A 1 345 ? 4.689 -10.090 -19.270 1.00 61.09 345 TYR A O 1
ATOM 2723 N N . VAL A 1 346 ? 4.143 -9.935 -21.438 1.00 59.09 346 VAL A N 1
ATOM 2724 C CA . VAL A 1 346 ? 4.903 -8.696 -21.641 1.00 59.09 346 VAL A CA 1
ATOM 2725 C C . VAL A 1 346 ? 4.096 -7.538 -21.083 1.00 59.09 346 VAL A C 1
ATOM 2727 O O . VAL A 1 346 ? 3.099 -7.115 -21.677 1.00 59.09 346 VAL A O 1
ATOM 2730 N N . LEU A 1 347 ? 4.559 -7.047 -19.939 1.00 67.94 347 LEU A N 1
ATOM 2731 C CA . LEU A 1 347 ? 3.972 -5.945 -19.202 1.00 67.94 347 LEU A CA 1
ATOM 2732 C C . LEU A 1 347 ? 5.030 -4.861 -19.020 1.00 67.94 347 LEU A C 1
ATOM 2734 O O . LEU A 1 347 ? 6.086 -5.098 -18.438 1.00 67.94 347 LEU A O 1
ATOM 2738 N N . GLY A 1 348 ? 4.751 -3.671 -19.540 1.00 70.31 348 GLY A N 1
ATOM 2739 C CA . GLY A 1 348 ? 5.449 -2.462 -19.118 1.00 70.31 348 GLY A CA 1
ATOM 2740 C C . GLY A 1 348 ? 4.704 -1.830 -17.955 1.00 70.31 348 GLY A C 1
ATOM 2741 O O . GLY A 1 348 ? 3.486 -1.710 -18.022 1.00 70.31 348 GLY A O 1
ATOM 2742 N N . GLU A 1 349 ? 5.410 -1.392 -16.921 1.00 73.00 349 GLU A N 1
ATOM 2743 C CA . GLU A 1 349 ? 4.840 -0.551 -15.869 1.00 73.00 349 GLU A CA 1
ATOM 2744 C C . GLU A 1 349 ? 5.382 0.871 -16.028 1.00 73.00 349 GLU A C 1
ATOM 2746 O O . GLU A 1 349 ? 6.578 1.081 -16.250 1.00 73.00 349 GLU A O 1
ATOM 2751 N N . ARG A 1 350 ? 4.506 1.865 -15.896 1.00 71.88 350 ARG A N 1
ATOM 2752 C CA . ARG A 1 350 ? 4.904 3.261 -15.750 1.00 71.88 350 ARG A CA 1
ATOM 2753 C C . ARG A 1 350 ? 4.128 3.895 -14.615 1.00 71.88 350 ARG A C 1
ATOM 2755 O O . ARG A 1 350 ? 2.914 4.055 -14.712 1.00 71.88 350 ARG A O 1
ATOM 2762 N N . LEU A 1 351 ? 4.844 4.338 -13.592 1.00 70.19 351 LEU A N 1
ATOM 2763 C CA . LEU A 1 351 ? 4.283 5.243 -12.602 1.00 70.19 351 LEU A CA 1
ATOM 2764 C C . LEU A 1 351 ? 4.043 6.606 -13.269 1.00 70.19 351 LEU A C 1
ATOM 2766 O O . LEU A 1 351 ? 4.966 7.195 -13.837 1.00 70.19 351 LEU A O 1
ATOM 2770 N N . VAL A 1 352 ? 2.791 7.058 -13.278 1.00 75.00 352 VAL A N 1
ATOM 2771 C CA . VAL A 1 352 ? 2.383 8.316 -13.925 1.00 75.00 352 VAL A CA 1
ATOM 2772 C C . VAL A 1 352 ? 2.332 9.445 -12.921 1.00 75.00 352 VAL A C 1
ATOM 2774 O O . VAL A 1 352 ? 2.856 10.524 -13.180 1.00 75.00 352 VAL A O 1
ATOM 2777 N N . GLU A 1 353 ? 1.705 9.182 -11.785 1.00 75.38 353 GLU A N 1
ATOM 2778 C CA . GLU A 1 353 ? 1.540 10.145 -10.714 1.00 75.38 353 GLU A CA 1
ATOM 2779 C C . GLU A 1 353 ? 1.548 9.385 -9.394 1.00 75.38 353 GLU A C 1
ATOM 2781 O O . GLU A 1 353 ? 0.942 8.322 -9.259 1.00 75.38 353 GLU A O 1
ATOM 2786 N N . GLU A 1 354 ? 2.240 9.941 -8.412 1.00 77.56 354 GLU A N 1
ATOM 2787 C CA . GLU A 1 354 ? 2.053 9.560 -7.024 1.00 77.56 354 GLU A CA 1
ATOM 2788 C C . GLU A 1 354 ? 1.549 10.795 -6.297 1.00 77.56 354 GLU A C 1
ATOM 2790 O O . GLU A 1 354 ? 2.212 11.839 -6.274 1.00 77.56 354 GLU A O 1
ATOM 2795 N N . SER A 1 355 ? 0.345 10.687 -5.750 1.00 80.69 355 SER A N 1
ATOM 2796 C CA . SER A 1 355 ? -0.249 11.740 -4.951 1.00 80.69 355 SER A CA 1
ATOM 2797 C C . SER A 1 355 ? -0.461 11.240 -3.533 1.00 80.69 355 SER A C 1
ATOM 2799 O O . SER A 1 355 ? -0.883 10.117 -3.297 1.00 80.69 355 SER A O 1
ATOM 2801 N N . ARG A 1 356 ? -0.126 12.073 -2.562 1.00 81.94 356 ARG A N 1
ATOM 2802 C CA . ARG A 1 356 ? -0.198 11.755 -1.147 1.00 81.94 356 ARG A CA 1
ATOM 2803 C C . ARG A 1 356 ? -1.071 12.794 -0.474 1.00 81.94 356 ARG A C 1
ATOM 2805 O O . ARG A 1 356 ? -0.718 13.967 -0.436 1.00 81.94 356 ARG A O 1
ATOM 2812 N N . LEU A 1 357 ? -2.225 12.375 0.015 1.00 84.69 357 LEU A N 1
ATOM 2813 C CA . LEU A 1 357 ? -3.080 13.161 0.888 1.00 84.69 357 LEU A CA 1
ATOM 2814 C C . LEU A 1 357 ? -2.599 12.986 2.323 1.00 84.69 357 LEU A C 1
ATOM 2816 O O . LEU A 1 357 ? -2.534 11.874 2.842 1.00 84.69 357 LEU A O 1
ATOM 2820 N N . GLU A 1 358 ? -2.261 14.094 2.959 1.00 85.38 358 GLU A N 1
ATOM 2821 C CA . GLU A 1 358 ? -1.870 14.121 4.361 1.00 85.38 358 GLU A CA 1
ATOM 2822 C C . GLU A 1 358 ? -2.947 14.791 5.194 1.00 85.38 358 GLU A C 1
ATOM 2824 O O . GLU A 1 358 ? -3.482 15.811 4.769 1.00 85.38 358 GLU A O 1
ATOM 2829 N N . TYR A 1 359 ? -3.218 14.257 6.382 1.00 87.75 359 TYR A N 1
ATOM 2830 C CA . TYR A 1 359 ? -4.265 14.741 7.274 1.00 87.75 359 TYR A CA 1
ATOM 2831 C C . TYR A 1 359 ? -3.702 15.104 8.652 1.00 87.75 359 TY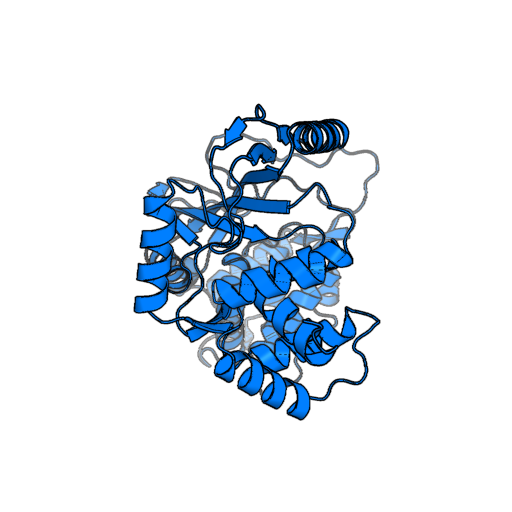R A C 1
ATOM 2833 O O . TYR A 1 359 ? -2.895 14.381 9.247 1.00 87.75 359 TYR A O 1
ATOM 2841 N N . TYR A 1 360 ? -4.177 16.230 9.176 1.00 87.06 360 TYR A N 1
ATOM 2842 C CA . TYR A 1 360 ? -3.708 16.861 10.403 1.00 87.06 360 TYR A CA 1
ATOM 2843 C C . TYR A 1 360 ? -4.885 17.312 11.262 1.00 87.06 360 TYR A C 1
ATOM 2845 O O . TYR A 1 360 ? -5.882 17.825 10.757 1.00 87.06 360 TYR A O 1
ATOM 2853 N N . LEU A 1 361 ? -4.733 17.208 12.584 1.00 85.69 361 LEU A N 1
ATOM 2854 C CA . LEU A 1 361 ? -5.708 17.757 13.535 1.00 85.69 361 LEU A CA 1
ATOM 2855 C C . LEU A 1 361 ? -5.663 19.284 13.610 1.00 85.69 361 LEU A C 1
ATOM 2857 O O . LEU A 1 361 ? -6.645 19.921 13.975 1.00 85.69 361 LEU A O 1
ATOM 2861 N N . THR A 1 362 ? -4.511 19.884 13.304 1.00 88.50 362 THR A N 1
ATOM 2862 C CA . THR A 1 362 ? -4.303 21.326 13.447 1.00 88.50 362 THR A CA 1
ATOM 2863 C C . THR A 1 362 ? -3.745 21.935 12.172 1.00 88.50 362 THR A C 1
ATOM 2865 O O . THR A 1 362 ? -2.883 21.362 11.502 1.00 88.50 362 THR A O 1
ATOM 2868 N N . HIS A 1 363 ? -4.195 23.153 11.872 1.00 92.50 363 HIS A N 1
ATOM 2869 C CA . HIS A 1 363 ? -3.699 23.920 10.734 1.00 92.50 363 HIS A CA 1
ATOM 2870 C C . HIS A 1 363 ? -2.189 24.179 10.836 1.00 92.50 363 HIS A C 1
ATOM 2872 O O . HIS A 1 363 ? -1.468 24.099 9.847 1.00 92.50 363 HIS A O 1
ATOM 2878 N N . SER A 1 364 ? -1.678 24.457 12.041 1.00 89.19 364 SER A N 1
ATOM 2879 C CA . SER A 1 364 ? -0.244 24.674 12.264 1.00 89.19 364 SER A CA 1
ATOM 2880 C C . SER A 1 364 ? 0.591 23.422 11.980 1.00 89.19 364 SER A C 1
ATOM 2882 O O . SER A 1 364 ? 1.670 23.551 11.399 1.00 89.19 364 SER A O 1
ATOM 2884 N N . GLY A 1 365 ? 0.088 22.232 12.334 1.00 86.81 365 GLY A N 1
ATOM 2885 C CA . GLY A 1 365 ? 0.699 20.951 11.975 1.00 86.81 365 GLY A CA 1
ATOM 2886 C C . GLY A 1 365 ? 0.785 20.774 10.459 1.00 86.81 365 GLY A C 1
ATOM 2887 O O . GLY A 1 365 ? 1.875 20.545 9.933 1.00 86.81 365 GLY A O 1
ATOM 2888 N N . ALA A 1 366 ? -0.329 21.012 9.757 1.00 89.38 366 ALA A N 1
ATOM 2889 C CA . ALA A 1 366 ? -0.379 20.947 8.297 1.00 89.38 366 ALA A CA 1
ATOM 2890 C C . ALA A 1 366 ? 0.606 21.928 7.634 1.00 89.38 366 ALA A C 1
ATOM 2892 O O . ALA A 1 366 ? 1.374 21.536 6.760 1.00 89.38 366 ALA A O 1
ATOM 2893 N N . VAL A 1 367 ? 0.658 23.186 8.091 1.00 90.69 367 VAL A N 1
ATOM 2894 C CA . VAL A 1 367 ? 1.590 24.206 7.569 1.00 90.69 367 VAL A CA 1
ATOM 2895 C C . VAL A 1 367 ? 3.047 23.807 7.787 1.00 90.69 367 VAL A C 1
ATOM 2897 O O . VAL A 1 367 ? 3.885 24.014 6.907 1.00 90.69 367 VAL A O 1
ATOM 2900 N N . HIS A 1 368 ? 3.380 23.266 8.960 1.00 88.50 368 HIS A N 1
ATOM 2901 C CA . HIS A 1 368 ? 4.745 22.841 9.249 1.00 88.50 368 HIS A CA 1
ATOM 2902 C C . HIS A 1 368 ? 5.182 21.707 8.317 1.00 88.50 368 HIS A C 1
ATOM 2904 O O . HIS A 1 368 ? 6.274 21.770 7.751 1.00 88.50 368 HIS A O 1
ATOM 2910 N N . ALA A 1 369 ? 4.316 20.714 8.119 1.00 85.44 369 ALA A N 1
ATOM 2911 C CA . ALA A 1 369 ? 4.592 19.591 7.239 1.00 85.44 369 ALA A CA 1
ATOM 2912 C C . ALA A 1 369 ? 4.661 19.993 5.760 1.00 85.44 369 ALA A C 1
ATOM 2914 O O . ALA A 1 369 ? 5.617 19.625 5.080 1.00 85.44 369 ALA A O 1
ATOM 2915 N N . ALA A 1 370 ? 3.722 20.811 5.277 1.00 88.12 370 ALA A N 1
ATOM 2916 C CA . ALA A 1 370 ? 3.741 21.349 3.915 1.00 88.12 370 ALA A CA 1
ATOM 2917 C C . ALA A 1 370 ? 5.072 22.063 3.614 1.00 88.12 370 ALA A C 1
ATOM 2919 O O . ALA A 1 370 ? 5.745 21.758 2.630 1.00 88.12 370 ALA A O 1
ATOM 2920 N N . ARG A 1 371 ? 5.533 22.923 4.533 1.00 88.62 371 ARG A N 1
ATOM 2921 C CA . ARG A 1 371 ? 6.835 23.605 4.421 1.00 88.62 371 ARG A CA 1
ATOM 2922 C C . ARG A 1 371 ? 8.027 22.653 4.473 1.00 88.62 371 ARG A C 1
ATOM 2924 O O . ARG A 1 371 ? 9.072 22.960 3.903 1.00 88.62 371 ARG A O 1
ATOM 2931 N N . ALA A 1 372 ? 7.922 21.540 5.198 1.00 85.56 372 ALA A N 1
ATOM 2932 C CA . ALA A 1 372 ? 8.972 20.527 5.223 1.00 85.56 372 ALA A CA 1
ATOM 2933 C C . ALA A 1 372 ? 9.111 19.850 3.850 1.00 85.56 372 ALA A C 1
ATOM 2935 O O . ALA A 1 372 ? 10.236 19.694 3.378 1.00 85.56 372 ALA A O 1
ATOM 2936 N N . TYR A 1 373 ? 7.995 19.546 3.177 1.00 83.56 373 TYR A N 1
ATOM 2937 C CA . TYR A 1 373 ? 7.999 19.033 1.802 1.00 83.56 373 TYR A CA 1
ATOM 2938 C C . TYR A 1 373 ? 8.579 20.036 0.802 1.00 83.56 373 TYR A C 1
ATOM 2940 O O . TYR A 1 373 ? 9.468 19.677 0.034 1.00 83.56 373 TYR A O 1
ATOM 2948 N N . GLU A 1 374 ? 8.159 21.303 0.864 1.00 84.12 374 GLU A N 1
ATOM 2949 C CA . GLU A 1 374 ? 8.701 22.366 0.004 1.00 84.12 374 GLU A CA 1
ATOM 2950 C C . GLU A 1 374 ? 10.226 22.513 0.154 1.00 84.12 374 GLU A C 1
ATOM 2952 O O . GLU A 1 374 ? 10.943 22.712 -0.827 1.00 84.12 374 GLU A O 1
ATOM 2957 N N . LYS A 1 375 ? 10.742 22.381 1.384 1.00 83.88 375 LYS A N 1
ATOM 2958 C CA . LYS A 1 375 ? 12.182 22.462 1.678 1.00 83.88 375 LYS A CA 1
ATOM 2959 C C . LYS A 1 375 ? 12.967 21.221 1.266 1.00 83.88 375 LYS A C 1
ATOM 2961 O O . LYS A 1 375 ? 14.159 21.346 0.996 1.00 83.88 375 LYS A O 1
ATOM 2966 N N . ALA A 1 376 ? 12.340 20.046 1.240 1.00 77.81 376 ALA A N 1
ATOM 2967 C CA . ALA A 1 376 ? 13.006 18.786 0.916 1.00 77.81 376 ALA A CA 1
ATOM 2968 C C . ALA A 1 376 ? 13.434 18.677 -0.564 1.00 77.81 376 ALA A C 1
ATOM 2970 O O . ALA A 1 376 ? 14.165 17.754 -0.908 1.00 77.81 376 ALA A O 1
ATOM 2971 N N . ALA A 1 377 ? 13.043 19.631 -1.423 1.00 54.62 377 ALA A N 1
ATOM 2972 C CA . ALA A 1 377 ? 13.582 19.842 -2.772 1.00 54.62 377 ALA A CA 1
ATOM 2973 C C . ALA A 1 377 ? 13.591 18.606 -3.697 1.00 54.62 377 ALA A C 1
ATOM 2975 O O . ALA A 1 377 ? 14.446 18.474 -4.573 1.00 54.62 377 ALA A O 1
ATOM 2976 N N . VAL A 1 378 ? 12.602 17.726 -3.565 1.00 57.38 378 VAL A N 1
ATOM 2977 C CA . VAL A 1 378 ? 12.288 16.716 -4.583 1.00 57.38 378 VAL A CA 1
ATOM 2978 C C . VAL A 1 378 ? 11.085 17.231 -5.352 1.00 57.38 378 VAL A C 1
ATOM 2980 O O . VAL A 1 378 ? 10.177 17.761 -4.719 1.00 57.38 378 VAL A O 1
ATOM 2983 N N . LYS A 1 379 ? 11.110 17.119 -6.689 1.00 72.12 379 LYS A N 1
ATOM 2984 C CA . LYS A 1 379 ? 10.076 17.525 -7.660 1.00 72.12 379 LYS A CA 1
ATOM 2985 C C . LYS A 1 379 ? 8.648 17.215 -7.175 1.00 72.12 379 LYS A C 1
ATOM 2987 O O . LYS A 1 379 ? 8.043 16.231 -7.583 1.00 72.12 379 LYS A O 1
ATOM 2992 N N . SER A 1 380 ? 8.104 18.033 -6.292 1.00 76.75 380 SER A N 1
ATOM 2993 C CA . SER A 1 380 ? 6.823 17.778 -5.660 1.00 76.75 380 SER A CA 1
ATOM 2994 C C . SER A 1 380 ? 6.040 19.070 -5.585 1.00 76.75 380 SER A C 1
ATOM 2996 O O . SER A 1 380 ? 6.585 20.144 -5.335 1.00 76.75 380 SER A O 1
ATOM 2998 N N . TYR A 1 381 ? 4.758 18.962 -5.889 1.00 86.56 381 TYR A N 1
ATOM 2999 C CA . TYR A 1 381 ? 3.803 20.044 -5.796 1.00 86.56 381 TYR A CA 1
ATOM 3000 C C . TYR A 1 381 ? 2.949 19.814 -4.555 1.00 86.56 381 TYR A C 1
ATOM 3002 O O . TYR A 1 381 ? 2.275 18.789 -4.449 1.00 86.56 381 TYR A O 1
ATOM 3010 N N . VAL A 1 382 ? 2.988 20.759 -3.623 1.00 88.69 382 VAL A N 1
ATOM 3011 C CA . VAL A 1 382 ? 2.127 20.770 -2.439 1.00 88.69 382 VAL A CA 1
ATOM 3012 C C . VAL A 1 382 ? 0.911 21.638 -2.761 1.00 88.69 382 VAL A C 1
ATOM 3014 O O . VAL A 1 382 ? 1.066 22.781 -3.189 1.00 88.69 382 VAL A O 1
ATOM 3017 N N . SER A 1 383 ? -0.296 21.090 -2.620 1.00 90.69 383 SER A N 1
ATOM 3018 C CA . SER A 1 383 ? -1.536 21.844 -2.808 1.00 90.69 383 SER A CA 1
ATOM 3019 C C . SER A 1 383 ? -1.769 22.830 -1.666 1.00 90.69 383 SER A C 1
ATOM 3021 O O . SER A 1 383 ? -1.115 22.779 -0.624 1.00 90.69 383 SER A O 1
ATOM 3023 N N . GLU A 1 384 ? -2.778 23.683 -1.826 1.00 94.19 384 GLU A N 1
ATOM 3024 C CA . GLU A 1 384 ? -3.311 24.454 -0.706 1.00 94.19 384 GLU A CA 1
ATOM 3025 C C . GLU A 1 384 ? -3.804 23.524 0.415 1.00 94.19 384 GLU A C 1
ATOM 3027 O O . GLU A 1 384 ? -4.214 22.383 0.168 1.00 94.19 384 GLU A O 1
ATOM 3032 N N . ILE A 1 385 ? -3.721 24.019 1.654 1.00 95.12 385 ILE A N 1
ATOM 3033 C CA . ILE A 1 385 ? -4.229 23.323 2.835 1.00 95.12 385 ILE A CA 1
ATOM 3034 C C . ILE A 1 385 ? -5.735 23.554 2.905 1.00 95.12 385 ILE A C 1
ATOM 3036 O O . ILE A 1 385 ? -6.201 24.680 3.068 1.00 95.12 385 ILE A O 1
ATOM 3040 N N . GLU A 1 386 ? -6.485 22.468 2.820 1.00 95.38 386 GLU A N 1
ATOM 3041 C CA . GLU A 1 386 ? -7.935 22.440 2.911 1.00 95.38 386 GLU A CA 1
ATOM 3042 C C . GLU A 1 386 ? -8.353 22.125 4.345 1.00 95.38 386 GLU A C 1
ATOM 3044 O O . GLU A 1 386 ? -7.828 21.207 4.977 1.00 95.38 386 GLU A O 1
ATOM 3049 N N . MET A 1 387 ? -9.338 22.857 4.855 1.00 94.12 387 MET A N 1
ATOM 3050 C CA . MET A 1 387 ? -10.048 22.464 6.066 1.00 94.12 387 MET A CA 1
ATOM 3051 C C . MET A 1 387 ? -11.043 21.357 5.714 1.00 94.12 387 MET A C 1
ATOM 3053 O O . MET A 1 387 ? -11.836 21.505 4.786 1.00 94.12 387 MET A O 1
ATOM 3057 N N . ILE A 1 388 ? -11.019 20.272 6.477 1.00 91.38 388 ILE A N 1
ATOM 3058 C CA . ILE A 1 388 ? -12.033 19.222 6.442 1.00 91.38 388 ILE A CA 1
ATOM 3059 C C . ILE A 1 388 ? -12.918 19.411 7.668 1.00 91.38 388 ILE A C 1
ATOM 3061 O O . ILE A 1 388 ? -12.423 19.744 8.747 1.00 91.38 388 ILE A O 1
ATOM 3065 N N . GLU A 1 389 ? -14.221 19.217 7.497 1.00 91.81 389 GLU A N 1
ATOM 3066 C CA . GLU A 1 389 ? -15.182 19.198 8.598 1.00 91.81 389 GLU A CA 1
ATOM 3067 C C . GLU A 1 389 ? -14.971 17.950 9.482 1.00 91.81 389 GLU A C 1
ATOM 3069 O O . GLU A 1 389 ? -13.842 17.565 9.796 1.00 91.81 389 GLU A O 1
ATOM 3074 N N . THR A 1 390 ? -16.052 17.296 9.901 1.00 92.31 390 THR A N 1
ATOM 3075 C CA . THR A 1 390 ? -15.956 16.072 10.694 1.00 92.31 390 THR A CA 1
ATOM 3076 C C . THR A 1 390 ? -15.228 15.001 9.888 1.00 92.31 390 THR A C 1
ATOM 3078 O O . THR A 1 390 ? -15.583 14.748 8.741 1.00 92.31 390 THR A O 1
ATOM 3081 N N . TRP A 1 391 ? -14.195 14.381 10.455 1.00 91.19 391 TRP A N 1
ATOM 3082 C CA . TRP A 1 391 ? -13.381 13.378 9.766 1.00 91.19 391 TRP A CA 1
ATOM 3083 C C . TRP A 1 391 ? -12.885 12.310 10.728 1.00 91.19 391 TRP A C 1
ATOM 3085 O O . TRP A 1 391 ? -12.885 12.513 11.943 1.00 91.19 391 TRP A O 1
ATOM 3095 N N . CYS A 1 392 ? -12.458 11.172 10.192 1.00 87.38 392 CYS A N 1
ATOM 3096 C CA . CYS A 1 392 ? -11.909 10.108 11.014 1.00 87.38 392 CYS A CA 1
ATOM 3097 C C . CYS A 1 392 ? -10.815 9.307 10.276 1.00 87.38 392 CYS A C 1
ATOM 3099 O O . CYS A 1 392 ? -10.995 8.938 9.110 1.00 87.38 392 CYS A O 1
ATOM 3101 N N . PRO A 1 393 ? -9.655 9.038 10.909 1.00 81.94 393 PRO A N 1
ATOM 3102 C CA . PRO A 1 393 ? -8.684 8.085 10.385 1.00 81.94 393 PRO A CA 1
ATOM 3103 C C . PRO A 1 393 ? -9.219 6.651 10.490 1.00 81.94 393 PRO A C 1
ATOM 3105 O O . PRO A 1 393 ? -9.236 5.928 9.495 1.00 81.94 393 PRO A O 1
ATOM 3108 N N . TYR A 1 394 ? -9.731 6.297 11.671 1.00 85.31 394 TYR A N 1
ATOM 3109 C CA . TYR A 1 394 ? -10.486 5.078 11.961 1.00 85.31 394 TYR A CA 1
ATOM 3110 C C . TYR A 1 394 ? -11.941 5.432 12.196 1.00 85.31 394 TYR A C 1
ATOM 3112 O O . TYR A 1 394 ? -12.220 6.489 12.750 1.00 85.31 394 TYR A O 1
ATOM 3120 N N . TRP A 1 395 ? -12.872 4.540 11.878 1.00 90.94 395 TRP A N 1
ATOM 3121 C CA . TRP A 1 395 ? -14.299 4.848 11.995 1.00 90.94 395 TRP A CA 1
ATOM 3122 C C . TRP A 1 395 ? -14.751 5.213 13.422 1.00 90.94 395 TRP A C 1
ATOM 3124 O O . TRP A 1 395 ? -15.750 5.907 13.597 1.00 90.94 395 TRP A O 1
ATOM 3134 N N . TRP A 1 396 ? -14.021 4.762 14.443 1.00 90.25 396 TRP A N 1
ATOM 3135 C CA . TRP A 1 396 ? -14.279 5.057 15.854 1.00 90.25 396 TRP A CA 1
ATOM 3136 C C . TRP A 1 396 ? -13.504 6.275 16.388 1.00 90.25 396 TRP A C 1
ATOM 3138 O O . TRP A 1 396 ? -13.738 6.696 17.524 1.00 90.25 396 TRP A O 1
ATOM 3148 N N . ASP A 1 397 ? -12.603 6.865 15.596 1.00 88.00 397 ASP A N 1
ATOM 3149 C CA . ASP A 1 397 ? -11.765 7.998 16.000 1.00 88.00 397 ASP A CA 1
ATOM 3150 C C . ASP A 1 397 ? -12.190 9.299 15.313 1.00 88.00 397 ASP A C 1
ATOM 3152 O O . ASP A 1 397 ? -11.508 9.854 14.458 1.00 88.00 397 ASP A O 1
ATOM 3156 N N . ILE A 1 398 ? -13.388 9.761 15.650 1.00 89.56 398 ILE A N 1
ATOM 3157 C CA . ILE A 1 398 ? -14.015 10.888 14.963 1.00 89.56 398 ILE A CA 1
ATOM 3158 C C . ILE A 1 398 ? -13.550 12.215 15.565 1.00 89.56 398 ILE A C 1
ATOM 3160 O O . ILE A 1 398 ? -13.686 12.455 16.767 1.00 89.56 398 ILE A O 1
ATOM 3164 N N . TYR A 1 399 ? -13.066 13.099 14.698 1.00 89.44 399 TYR A N 1
ATOM 3165 C CA . TYR A 1 399 ? -12.680 14.466 15.014 1.00 89.44 399 TYR A CA 1
ATOM 3166 C C . TYR A 1 399 ? -13.667 15.448 14.381 1.00 89.44 399 TYR A C 1
ATOM 3168 O O . TYR A 1 399 ? -14.074 15.254 13.236 1.00 89.44 399 TYR A O 1
ATOM 3176 N N . PRO A 1 400 ? -14.029 16.540 15.078 1.00 91.56 400 PRO A N 1
ATOM 3177 C CA . PRO A 1 400 ? -14.982 17.524 14.560 1.00 91.56 400 PRO A CA 1
ATOM 3178 C C . PRO A 1 400 ? -14.416 18.361 13.405 1.00 91.56 400 PRO A C 1
ATOM 3180 O O . PRO A 1 400 ? -15.180 18.981 12.668 1.00 91.56 400 PRO A O 1
ATOM 3183 N N . GLN A 1 401 ? -13.088 18.417 13.277 1.00 91.75 401 GLN A N 1
ATOM 3184 C CA . GLN A 1 401 ? -12.382 19.206 12.277 1.00 91.75 401 GLN A CA 1
ATOM 3185 C C . GLN A 1 401 ? -11.008 18.605 11.984 1.00 91.75 401 GLN A C 1
ATOM 3187 O O . GLN A 1 401 ? -10.350 18.054 12.873 1.00 91.75 401 GLN A O 1
ATOM 3192 N N . GLY A 1 402 ? -10.558 18.757 10.742 1.00 91.31 402 GLY A N 1
ATOM 3193 C CA . GLY A 1 402 ? -9.211 18.424 10.302 1.00 91.31 402 GLY A CA 1
ATOM 3194 C C . GLY A 1 402 ? -8.697 19.363 9.230 1.00 91.31 402 GLY A C 1
ATOM 3195 O O . GLY A 1 402 ? -9.384 20.271 8.767 1.00 91.31 402 GLY A O 1
ATOM 3196 N N . PHE A 1 403 ? -7.465 19.119 8.819 1.00 92.25 403 PHE A N 1
ATOM 3197 C CA . PHE A 1 403 ? -6.821 19.809 7.715 1.00 92.25 403 PHE A CA 1
ATOM 3198 C C . PHE A 1 403 ? -6.135 18.779 6.838 1.00 92.25 403 PHE A C 1
ATOM 3200 O O . PHE A 1 403 ? -5.515 17.856 7.361 1.00 92.25 403 PHE A O 1
ATOM 3207 N N . ARG A 1 404 ? -6.202 18.948 5.520 1.00 92.44 404 ARG A N 1
ATOM 3208 C CA . ARG A 1 404 ? -5.415 18.143 4.588 1.00 92.44 404 ARG A CA 1
ATOM 3209 C C . ARG A 1 404 ? -4.720 18.972 3.541 1.00 92.44 404 ARG A C 1
ATOM 3211 O O . ARG A 1 404 ? -5.133 20.082 3.239 1.00 92.44 404 ARG A O 1
ATOM 3218 N N . PHE A 1 405 ? -3.703 18.388 2.9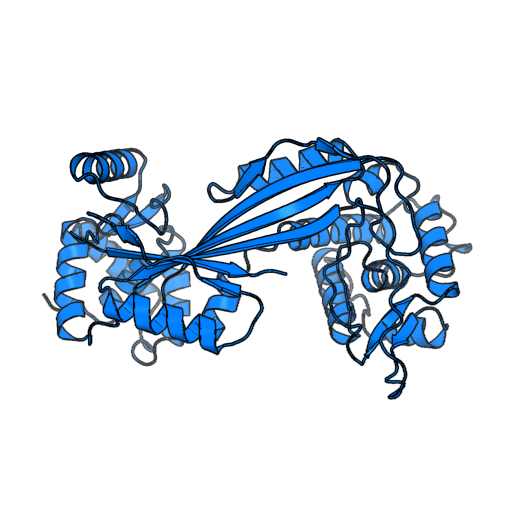38 1.00 90.75 405 PHE A N 1
ATOM 3219 C CA . PHE A 1 405 ? -3.165 18.851 1.668 1.00 90.75 405 PHE A CA 1
ATOM 3220 C C . PHE A 1 405 ? -2.702 17.653 0.846 1.00 90.75 405 PHE A C 1
ATOM 3222 O O . PHE A 1 405 ? -2.482 16.559 1.370 1.00 90.75 405 PHE A O 1
ATOM 3229 N N . ARG A 1 406 ? -2.563 17.865 -0.460 1.00 89.31 406 ARG A N 1
ATOM 3230 C CA . ARG A 1 406 ? -2.050 16.885 -1.409 1.00 89.31 406 ARG A CA 1
ATOM 3231 C C . ARG A 1 406 ? -0.604 17.216 -1.750 1.00 89.31 406 ARG A C 1
ATOM 3233 O O . ARG A 1 406 ? -0.306 18.332 -2.158 1.00 89.31 406 ARG A O 1
ATOM 3240 N N . VAL A 1 407 ? 0.275 16.231 -1.661 1.00 85.69 407 VAL A N 1
ATOM 3241 C CA . VAL A 1 407 ? 1.627 16.264 -2.221 1.00 85.69 407 VAL A CA 1
ATOM 3242 C C . VAL A 1 407 ? 1.619 15.439 -3.496 1.00 85.69 407 VAL A C 1
ATOM 3244 O O . VAL A 1 407 ? 1.260 14.271 -3.462 1.00 85.69 407 VAL A O 1
ATOM 3247 N N . ARG A 1 408 ? 1.988 16.026 -4.629 1.00 83.56 408 ARG A N 1
ATOM 3248 C CA . ARG A 1 408 ? 2.127 15.326 -5.911 1.00 83.56 408 ARG A CA 1
ATOM 3249 C C . ARG A 1 408 ? 3.587 15.234 -6.282 1.00 83.56 408 ARG A C 1
ATOM 3251 O O . ARG A 1 408 ? 4.208 16.274 -6.471 1.00 83.56 408 ARG A O 1
ATOM 3258 N N . SER A 1 409 ? 4.114 14.031 -6.441 1.00 76.25 409 SER A N 1
ATOM 3259 C CA . SER A 1 409 ? 5.453 13.828 -6.992 1.00 76.25 409 SER A CA 1
ATOM 3260 C C . SER A 1 409 ? 5.394 13.941 -8.517 1.00 76.25 409 SER A C 1
ATOM 3262 O O . SER A 1 409 ? 4.682 13.188 -9.177 1.00 76.25 409 SER A O 1
ATOM 3264 N N . ILE A 1 410 ? 6.133 14.893 -9.087 1.00 64.38 410 ILE A N 1
ATOM 3265 C CA . ILE A 1 410 ? 6.358 15.007 -10.530 1.00 64.38 410 ILE A CA 1
ATOM 3266 C C . ILE A 1 410 ? 7.553 14.109 -10.854 1.00 64.38 410 ILE A C 1
ATOM 3268 O O . ILE A 1 410 ? 8.698 14.476 -10.581 1.00 64.38 410 ILE A O 1
ATOM 3272 N N . LEU A 1 411 ? 7.281 12.925 -11.395 1.00 59.88 411 LEU A N 1
ATOM 3273 C CA . LEU A 1 411 ? 8.306 11.934 -11.741 1.00 59.88 411 LEU A CA 1
ATOM 3274 C C . LEU A 1 411 ? 9.068 12.336 -13.010 1.00 59.88 411 LEU A C 1
ATOM 3276 O O . LEU A 1 411 ? 8.414 12.568 -14.052 1.00 59.88 411 LEU A O 1
#

Secondary structure (DSSP, 8-state):
-PPPHHHHHHHHHHHHH--BTTTHHHHHHHHHHHSTT-TT--HHHHHHHHHHHHHTTSEEE--HHHHHHHHHHHHHTT-B--TT-PPPTTBEEE-HHHHHHHHHHHHTT----SEEEEEEEEEEEEEESSHHHHHHHHHHH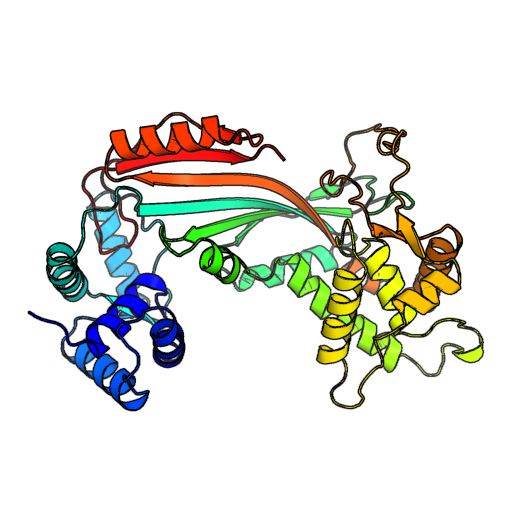TT-TTEEEEEEEEE-SBBSSTT--BS-EEEEEEEEEEEE-TTS-HHHHHHHS----HHHHHHHHHHHHHHHHHHHS-TTS-GGG----HHHHHHHHHHTTTTS-TT-BHHHHHHHHHHHHHHH-SS-----TTHHHHHHHTTSEEE----TTS--------SS-B---------TTBEEE-HHHHHHHHHHHHHH--SGGGTTT-EEEEEEEEEEEEEESSHHHHHHHHHHHHHT-SSEEEPPPEEESSB-SSTT--BS-EEEEEEEE--